Protein AF-A0A7C5U2L3-F1 (afdb_monomer)

Sequence (484 aa):
MSFVDFAELYSDEFIKLYENGLITPLEFVKTFKSLPSSYFQIKVRMIFKFIKMFVEKGLGDKEILESILGDRELAETIASTEPYQFDFPVVLPENGSGKIVEGFVFESDKSYTNVAKAMEGIKILESILERKLIVIFSDDFSGNSFMLSLYIAIRTGGKIRKLFPKLIFTGAFTKALVPEPTDHVDVKHEISKKLGRRLVTIEEIDDLNNLVMFFMKDKKDISFYFSVRSDRDSALSEFRNFCNDVSSFLDLKFNGNMLDKVFERSTWLFWESELSSQDFVIAADEIIDLLTEETFGKDTVLHIAIKGPSALAFIVGLKLKPYRELVFYHYNSGKYSPVLDLRENPRMIVERIRYESFEKIQVETYDDSLICCQDSEVAVLIDMAGQNAIDEVRMFLRENGICAKLLHITHKDSGNIPVGDWSKEVREIKTLLDRVGKKVIYHIFLSCPVPLAFGLGLSMKEDTHKVKLYSYSRGDYHLVFSNV

Foldseek 3Di:
DQLLVCCVVPVVVSLVCVVVVVAALVSLLVSLVPHDVVVLFSLLQSLVSQLCCCQPVVPDDLVSNCSSVVHSQVSVQSNPFRWQKFKAWAADPPPRAIDIKIKTKTWDQDAAESAPQQSVQQVLLCQQVVTHMHMRINGHHHDNQCNLRVNLRVLQVNQCCVFAVQEHETFGAGHPRHTDDTPPVVNRQVNSVVVNHGYDYPVLAPDSVLVSVQSNDLAHEAEAEEEEQDDPVRRVVVSQQLQVQVCVVVVHPDDNSSCCSRLVDRSYDYHNHADDLACLLVSLVVNLCSVVPCNRPDRYEYEYEYHHFLLSLLNNLLPNALPHFYWYWDDDPNHTDTAAGCNVPSCLLQDADDLVPQDWKDKDKDQPPPADADLAEAEEEEQQQQDPCPVQVVVQCVVVVPRHIYIYMYTPVDRHDPRHHCSSVSNSVNNVVVVSHQRHAYEYHYNYGNVSSNSNSNSDHLVRHFYFYWTDDPSHTDGNDTSD

InterPro domains:
  IPR040836 SMODS-associated and fused to various effectors [NF033611] (284-343)

Mean predicted aligned error: 7.91 Å

Nearest PDB structures (foldseek):
  7qda-assembly1_A  TM=7.050E-01  e=5.179E-32  Sulfurihydrogenibium sp. YO3AOP1
  9eyi-assembly1_B  TM=7.284E-01  e=1.164E-20  Candidatus Cloacimonas acidaminovorans
  9eyj-assembly1_A  TM=8.473E-01  e=2.149E-15  Candidatus Cloacimonas acidaminovorans
  9eyj-assembly1_B  TM=8.201E-01  e=6.466E-13  Candidatus Cloacimonas acidaminovorans
  6wan-assembly2_B  TM=4.116E-01  e=2.698E-07  Acinetobacter baumannii

Radius of gyration: 30.42 Å; Cα contacts (8 Å, |Δi|>4): 910; chains: 1; bounding box: 70×43×89 Å

Organism: NCBI:txid2424

pLDDT: mean 89.27, std 8.31, range [46.38, 98.25]

Secondary structure (DSSP, 8-state):
--HHHHHHH-HHHHHHHHHTTSS-HHHHHHHHHHS-GGGHHHHHHHHHHHHHHHHHH----HHHHHHHHS-HHHHHHHHHSPPEEEEEEEE-TTT--EEEEEEEEEEESS-EES-GGGHHHHHHHHHHHTSEEEEEESS---SSTHHHHHHHHHHTTTHHHHH-TTEEEE-EE-GGG-EEPPTTHHHHHHHHHHTT-EEEEGGG-S-HHHHHHHHHSSSEEEEEEEEES--HHHHHHHHHHHHHHHHHHHT----HHHHHHHHT--SEEEESSPPPTTHHHHHHHHHHHHHH-GGG-SSEEEEEEEES-HHHHHHHHHHH-TTS-EEEEEEETTEEEEEEE-SS-TTGGGS---GGG--SEEEEEE--TTS---TTEEEEEEE-BSS--HHHHHHHHHHTT---EEEEEEETT-SBPPSS--HHHHHHHHHHHHHH-TTSEEEEEEES-HHHHHHHHHHS-TTT-EEEEEEEETTEEEEEEE--

Structure (mmCIF, N/CA/C/O backbone):
data_AF-A0A7C5U2L3-F1
#
_entry.id   AF-A0A7C5U2L3-F1
#
loop_
_atom_site.group_PDB
_atom_site.id
_atom_site.type_symbol
_atom_site.label_atom_id
_atom_site.label_alt_id
_atom_site.label_comp_id
_atom_site.label_asym_id
_atom_site.label_entity_id
_atom_site.label_seq_id
_atom_site.pdbx_PDB_ins_code
_atom_site.Cartn_x
_atom_site.Cartn_y
_atom_site.Cartn_z
_atom_site.occupancy
_atom_site.B_iso_or_equiv
_atom_site.auth_seq_id
_atom_site.auth_comp_id
_atom_site.auth_asym_id
_atom_site.auth_atom_id
_atom_site.pdbx_PDB_model_num
ATOM 1 N N . MET A 1 1 ? 9.010 -14.031 -53.425 1.00 68.31 1 MET A N 1
ATOM 2 C CA . MET A 1 1 ? 9.496 -12.878 -52.643 1.00 68.31 1 MET A CA 1
ATOM 3 C C . MET A 1 1 ? 10.511 -13.425 -51.661 1.00 68.31 1 MET A C 1
ATOM 5 O O . MET A 1 1 ? 10.193 -14.422 -51.019 1.00 68.31 1 MET A O 1
ATOM 9 N N . SER A 1 2 ? 11.738 -12.904 -51.635 1.00 85.50 2 SER A N 1
ATOM 10 C CA . SER A 1 2 ?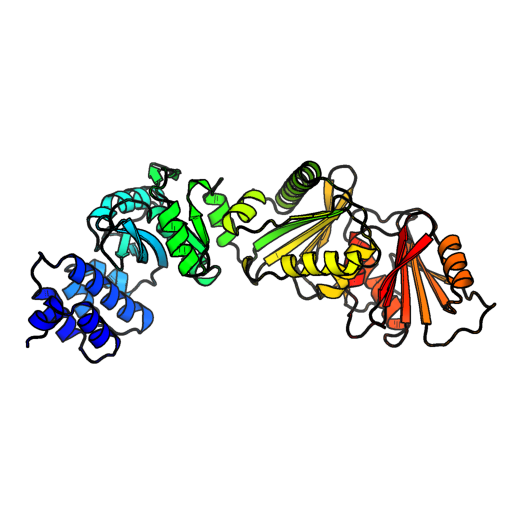 12.722 -13.347 -50.642 1.00 85.50 2 SER A CA 1
ATOM 11 C C . SER A 1 2 ? 12.304 -12.863 -49.246 1.00 85.50 2 SER A C 1
ATOM 13 O O . SER A 1 2 ? 11.530 -11.914 -49.130 1.00 85.50 2 SER A O 1
ATOM 15 N N . PHE A 1 3 ? 12.797 -13.493 -48.175 1.00 84.81 3 PHE A N 1
ATOM 16 C CA . PHE A 1 3 ? 12.558 -12.983 -46.819 1.00 84.81 3 PHE A CA 1
ATOM 17 C C . PHE A 1 3 ? 13.145 -11.584 -46.601 1.00 84.81 3 PHE A C 1
ATOM 19 O O . PHE A 1 3 ? 12.621 -10.841 -45.781 1.00 84.81 3 PHE A O 1
ATOM 26 N N . VAL A 1 4 ? 14.180 -11.212 -47.363 1.00 82.19 4 VAL A N 1
ATOM 27 C CA . VAL A 1 4 ? 14.749 -9.859 -47.354 1.00 82.19 4 VAL A CA 1
ATOM 28 C C . VAL A 1 4 ? 13.744 -8.876 -47.942 1.00 82.19 4 VAL A C 1
ATOM 30 O O . VAL A 1 4 ? 13.346 -7.955 -47.242 1.00 82.19 4 VAL A O 1
ATOM 33 N N . ASP A 1 5 ? 13.233 -9.142 -49.148 1.00 82.50 5 ASP A N 1
ATOM 34 C CA . ASP A 1 5 ? 12.223 -8.288 -49.793 1.00 82.50 5 ASP A CA 1
ATOM 35 C C . ASP A 1 5 ? 10.958 -8.172 -48.922 1.00 82.50 5 ASP A C 1
ATOM 37 O O . ASP A 1 5 ? 10.338 -7.115 -48.832 1.00 82.50 5 ASP A O 1
ATOM 41 N N . PHE A 1 6 ? 10.571 -9.268 -48.257 1.00 85.31 6 PHE A N 1
ATOM 42 C CA . PHE A 1 6 ? 9.423 -9.281 -47.355 1.00 85.31 6 PHE A CA 1
ATOM 43 C C . PHE A 1 6 ? 9.685 -8.472 -46.080 1.00 85.31 6 PHE A C 1
ATOM 45 O O . PHE A 1 6 ? 8.820 -7.709 -45.674 1.00 85.31 6 PHE A O 1
ATOM 52 N N . ALA A 1 7 ? 10.860 -8.596 -45.459 1.00 82.19 7 ALA A N 1
ATOM 53 C CA . ALA A 1 7 ? 11.215 -7.823 -44.269 1.00 82.19 7 ALA A CA 1
ATOM 54 C C . ALA A 1 7 ? 11.372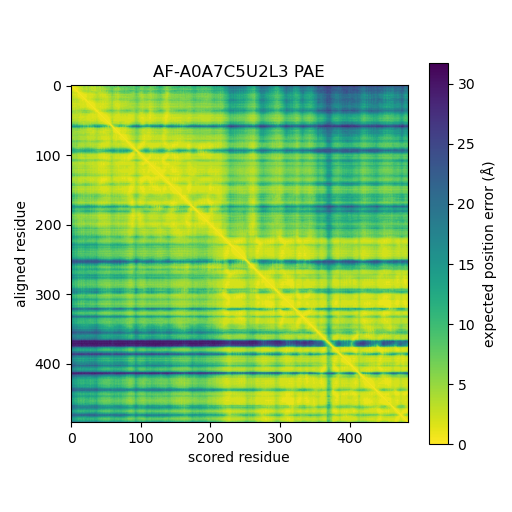 -6.322 -44.564 1.00 82.19 7 ALA A C 1
ATOM 56 O O . ALA A 1 7 ? 11.077 -5.505 -43.696 1.00 82.19 7 ALA A O 1
ATOM 57 N N . GLU A 1 8 ? 11.808 -5.957 -45.773 1.00 82.69 8 GLU A N 1
ATOM 58 C CA . GLU A 1 8 ? 11.890 -4.561 -46.222 1.00 82.69 8 GLU A CA 1
ATOM 59 C C . GLU A 1 8 ? 10.506 -3.924 -46.392 1.00 82.69 8 GLU A C 1
ATOM 61 O O . GLU A 1 8 ? 10.312 -2.767 -46.021 1.00 82.69 8 GLU A O 1
ATOM 66 N N . LEU A 1 9 ? 9.541 -4.676 -46.932 1.00 80.88 9 LEU A N 1
ATOM 67 C CA . LEU A 1 9 ? 8.189 -4.183 -47.214 1.00 80.88 9 LEU A CA 1
ATOM 68 C C . LEU A 1 9 ? 7.216 -4.343 -46.033 1.00 80.88 9 LEU A C 1
ATOM 70 O O . LEU A 1 9 ? 6.291 -3.546 -45.893 1.00 80.88 9 LEU A O 1
ATOM 74 N N . TYR A 1 10 ? 7.416 -5.368 -45.203 1.00 85.25 10 TYR A N 1
ATOM 75 C CA . TYR A 1 10 ? 6.484 -5.842 -44.173 1.00 85.25 10 TYR A CA 1
ATOM 76 C C . TYR A 1 10 ? 7.237 -6.256 -42.899 1.00 85.25 10 TYR A C 1
ATOM 78 O O . TYR A 1 10 ? 7.175 -7.401 -42.441 1.00 85.25 10 TYR A O 1
ATOM 86 N N . SER A 1 11 ? 8.017 -5.332 -42.333 1.00 80.81 11 SER A N 1
ATOM 87 C CA . SER A 1 11 ? 8.912 -5.621 -41.205 1.00 80.81 11 SER A CA 1
ATOM 88 C C . SER A 1 11 ? 8.187 -6.144 -39.965 1.00 80.81 11 SER A C 1
ATOM 90 O O . SER A 1 11 ? 8.676 -7.050 -39.289 1.00 80.81 11 SER A O 1
ATOM 92 N N . ASP A 1 12 ? 7.013 -5.588 -39.664 1.00 81.12 12 ASP A N 1
ATOM 93 C CA . ASP A 1 12 ? 6.240 -5.960 -38.482 1.00 81.12 12 ASP A CA 1
ATOM 94 C C . ASP A 1 12 ? 5.588 -7.340 -38.671 1.00 81.12 12 ASP A C 1
ATOM 96 O O . ASP A 1 12 ? 5.553 -8.146 -37.740 1.00 81.12 12 ASP A O 1
ATOM 100 N N . GLU A 1 13 ? 5.132 -7.664 -39.883 1.00 87.75 13 GLU A N 1
ATOM 101 C CA . GLU A 1 13 ? 4.666 -9.001 -40.250 1.00 87.75 13 GLU A CA 1
ATOM 102 C C . GLU A 1 13 ? 5.803 -10.022 -40.203 1.00 87.75 13 GLU A C 1
ATOM 104 O O . GLU A 1 13 ? 5.611 -11.112 -39.671 1.00 87.75 13 GLU A O 1
ATOM 109 N N . PHE A 1 14 ? 6.995 -9.681 -40.701 1.00 88.62 14 PHE A N 1
ATOM 110 C CA . PHE A 1 14 ? 8.160 -10.566 -40.650 1.00 88.62 14 PHE A CA 1
ATOM 111 C C . PHE A 1 14 ? 8.522 -10.934 -39.206 1.00 88.62 14 PHE A C 1
ATOM 113 O O . PHE A 1 14 ? 8.709 -12.108 -38.884 1.00 88.62 14 PHE A O 1
ATOM 120 N N . ILE A 1 15 ? 8.546 -9.941 -38.313 1.00 84.44 15 ILE A N 1
ATOM 121 C CA . ILE A 1 15 ? 8.772 -10.155 -36.879 1.00 84.44 15 ILE A CA 1
ATOM 122 C C . ILE A 1 15 ? 7.686 -11.064 -36.286 1.00 84.44 15 ILE A C 1
ATOM 124 O O . ILE A 1 15 ? 8.017 -12.006 -35.570 1.00 84.44 15 ILE A O 1
ATOM 128 N N . LYS A 1 16 ? 6.406 -10.849 -36.620 1.00 86.75 16 LYS A N 1
ATOM 129 C CA . LYS A 1 16 ? 5.302 -11.707 -36.148 1.00 86.75 16 LYS A CA 1
ATOM 130 C C . LYS A 1 16 ? 5.422 -13.148 -36.643 1.00 86.75 16 LYS A C 1
ATOM 132 O O . LYS A 1 16 ? 5.139 -14.080 -35.895 1.00 86.75 16 LYS A O 1
ATOM 137 N N . LEU A 1 17 ? 5.830 -13.354 -37.897 1.00 89.56 17 LEU A N 1
ATOM 138 C CA . LEU A 1 17 ? 6.057 -14.694 -38.444 1.00 89.56 17 LEU A CA 1
ATOM 139 C C . LEU A 1 17 ? 7.164 -15.422 -37.667 1.00 89.56 17 LEU A C 1
ATOM 141 O O . LEU A 1 17 ? 7.009 -16.601 -37.349 1.00 89.56 17 LEU A O 1
ATOM 145 N N . TYR A 1 18 ? 8.234 -14.716 -37.297 1.00 86.62 18 TYR A N 1
ATOM 146 C CA . TYR A 1 18 ? 9.273 -15.255 -36.419 1.00 86.62 18 TYR A CA 1
ATOM 147 C C . TYR A 1 18 ? 8.750 -15.569 -35.008 1.00 86.62 18 TYR A C 1
ATOM 149 O O . TYR A 1 18 ? 8.946 -16.681 -34.518 1.00 86.62 18 TYR A O 1
ATOM 157 N N . GLU A 1 19 ? 7.997 -14.658 -34.382 1.00 83.25 19 GLU A N 1
ATOM 158 C CA . GLU A 1 19 ? 7.406 -14.864 -33.047 1.00 83.25 19 GLU A CA 1
ATOM 159 C C . GLU A 1 19 ? 6.479 -16.088 -32.970 1.00 83.25 19 GLU A C 1
ATOM 161 O O . GLU A 1 19 ? 6.432 -16.773 -31.938 1.00 83.25 19 GLU A O 1
ATOM 166 N N . ASN A 1 20 ? 5.784 -16.370 -34.074 1.00 86.69 20 ASN A N 1
ATOM 167 C CA . ASN A 1 20 ? 4.882 -17.507 -34.247 1.00 86.69 20 ASN A CA 1
ATOM 168 C C . ASN A 1 20 ? 5.597 -18.806 -34.662 1.00 86.69 20 ASN A C 1
ATOM 170 O O . ASN A 1 20 ? 4.936 -19.821 -34.869 1.00 86.69 20 ASN A O 1
ATOM 174 N N . GLY A 1 21 ? 6.929 -18.793 -34.792 1.00 85.94 21 GLY A N 1
ATOM 175 C CA . GLY A 1 21 ? 7.729 -19.964 -35.160 1.00 85.94 21 GLY A CA 1
ATOM 176 C C . GLY A 1 21 ? 7.627 -20.367 -36.634 1.00 85.94 21 GLY A C 1
ATOM 177 O O . GLY A 1 21 ? 8.025 -21.472 -36.988 1.00 85.94 21 GLY A O 1
ATOM 178 N N . LEU A 1 22 ? 7.101 -19.490 -37.495 1.00 89.00 22 LEU A N 1
ATOM 179 C CA . LEU A 1 22 ? 6.997 -19.722 -38.942 1.00 89.00 22 LEU A CA 1
ATOM 180 C C . LEU A 1 22 ? 8.296 -19.384 -39.685 1.00 89.00 22 LEU A C 1
ATOM 182 O O . LEU A 1 22 ? 8.459 -19.773 -40.838 1.00 89.00 22 LEU A O 1
ATOM 186 N N . ILE A 1 23 ? 9.206 -18.661 -39.030 1.00 88.44 23 ILE A N 1
ATOM 187 C CA . ILE A 1 23 ? 10.556 -18.364 -39.511 1.00 88.44 23 ILE A CA 1
ATOM 188 C C . ILE A 1 23 ? 11.536 -18.943 -38.499 1.00 88.44 23 ILE A C 1
ATOM 190 O O . ILE A 1 23 ? 11.407 -18.709 -37.296 1.00 88.44 23 ILE A O 1
ATOM 194 N N . THR A 1 24 ? 12.523 -19.697 -38.971 1.00 87.81 24 THR A N 1
ATOM 195 C CA . THR A 1 24 ? 13.555 -20.260 -38.097 1.00 87.81 24 THR A CA 1
ATOM 196 C C . THR A 1 24 ? 14.550 -19.184 -37.637 1.00 87.81 24 THR A C 1
ATOM 198 O O . THR A 1 24 ? 14.778 -18.197 -38.344 1.00 87.81 24 THR A O 1
ATOM 201 N N . PRO A 1 25 ? 15.232 -19.370 -36.490 1.00 85.19 25 PRO A N 1
ATOM 202 C CA . PRO A 1 25 ? 16.307 -18.475 -36.053 1.00 85.19 25 PRO A CA 1
ATOM 203 C C . PRO A 1 25 ? 17.394 -18.226 -37.117 1.00 85.19 25 PRO A C 1
ATOM 205 O O . PRO A 1 25 ? 17.864 -17.100 -37.272 1.00 85.19 25 PRO A O 1
ATOM 208 N N . LEU A 1 26 ? 17.761 -19.246 -37.901 1.00 86.81 26 LEU A N 1
ATOM 209 C CA . LEU A 1 26 ? 18.761 -19.125 -38.970 1.00 86.81 26 LEU A CA 1
ATOM 210 C C . LEU A 1 26 ? 18.272 -18.249 -40.133 1.00 86.81 26 LEU A C 1
ATOM 212 O O . LEU A 1 26 ? 19.019 -17.405 -40.632 1.00 86.81 26 LEU A O 1
ATOM 216 N N . GLU A 1 27 ? 17.018 -18.418 -40.557 1.00 89.88 27 GLU A N 1
ATOM 217 C CA . GLU A 1 27 ? 16.406 -17.588 -41.602 1.00 89.88 27 GLU A CA 1
ATOM 218 C C . GLU A 1 27 ? 16.271 -16.133 -41.152 1.00 89.88 27 GLU A C 1
ATOM 220 O O . GLU A 1 27 ? 16.554 -15.213 -41.927 1.00 89.88 27 GLU A O 1
ATOM 225 N N . PHE A 1 28 ? 15.915 -15.922 -39.883 1.00 89.00 28 PHE A N 1
ATOM 226 C CA . PHE A 1 28 ? 15.847 -14.601 -39.272 1.00 89.00 28 PHE A CA 1
ATOM 227 C C . PHE A 1 28 ? 17.201 -13.884 -39.334 1.00 89.00 28 PHE A C 1
ATOM 229 O O . PHE A 1 28 ? 17.289 -12.751 -39.809 1.00 89.00 28 PHE A O 1
ATOM 236 N N . VAL A 1 29 ? 18.283 -14.565 -38.945 1.00 88.25 29 VAL A N 1
ATOM 237 C CA . VAL A 1 29 ? 19.641 -13.999 -38.961 1.00 88.25 29 VAL A CA 1
ATOM 238 C C . VAL A 1 29 ? 20.184 -13.780 -40.360 1.00 88.25 29 VAL A C 1
ATOM 240 O O . VAL A 1 29 ? 20.818 -12.755 -40.620 1.00 88.25 29 VAL A O 1
ATOM 243 N N . LYS A 1 30 ? 19.917 -14.701 -41.289 1.00 90.38 30 LYS A N 1
ATOM 244 C CA . LYS A 1 30 ? 20.279 -14.510 -42.696 1.00 90.38 30 LYS A CA 1
ATOM 245 C C . LYS A 1 30 ? 19.619 -13.250 -43.258 1.00 90.38 30 LYS A C 1
ATOM 247 O O . LYS A 1 30 ? 20.278 -12.468 -43.944 1.00 90.38 30 LYS A O 1
ATOM 252 N N . THR A 1 31 ? 18.350 -13.034 -42.923 1.00 90.44 31 THR A N 1
ATOM 253 C CA . THR A 1 31 ? 17.593 -11.844 -43.326 1.00 90.44 31 THR A CA 1
ATOM 254 C C . THR A 1 31 ? 18.170 -10.587 -42.677 1.00 90.44 31 THR A C 1
ATOM 256 O O . THR A 1 31 ? 18.520 -9.648 -43.386 1.00 90.44 31 THR A O 1
ATOM 259 N N . PHE A 1 32 ? 18.406 -10.606 -41.361 1.00 90.38 32 PHE A N 1
ATOM 260 C CA . PHE A 1 32 ? 19.032 -9.509 -40.614 1.00 90.38 32 PHE A CA 1
ATOM 261 C C . PHE A 1 32 ? 20.366 -9.047 -41.222 1.00 90.38 32 PHE A C 1
ATOM 263 O O . PHE A 1 32 ? 20.587 -7.850 -41.416 1.00 90.38 32 PHE A O 1
ATOM 270 N N . LYS A 1 33 ? 21.253 -9.998 -41.546 1.00 89.38 33 LYS A N 1
ATOM 271 C CA . LYS A 1 33 ? 22.569 -9.721 -42.142 1.00 89.38 33 LYS A CA 1
ATOM 272 C C . LYS A 1 33 ? 22.474 -9.158 -43.557 1.00 89.38 33 LYS A C 1
ATOM 274 O O . LYS A 1 33 ? 23.340 -8.385 -43.956 1.00 89.38 33 LYS A O 1
ATOM 279 N N . SER A 1 34 ? 21.439 -9.548 -44.297 1.00 91.25 34 SER A N 1
ATOM 280 C CA . SER A 1 34 ? 21.225 -9.116 -45.681 1.00 91.25 34 SER A CA 1
ATOM 281 C C . SER A 1 34 ? 20.569 -7.737 -45.778 1.00 91.25 34 SER A C 1
ATOM 283 O O . SER A 1 34 ? 20.696 -7.089 -46.812 1.00 91.25 34 SER A O 1
ATOM 285 N N . LEU A 1 35 ? 19.900 -7.268 -44.716 1.00 89.00 35 LEU A N 1
ATOM 286 C CA . LEU A 1 35 ? 19.286 -5.941 -44.697 1.00 89.00 35 LEU A CA 1
ATOM 287 C C . LEU A 1 35 ? 20.351 -4.831 -44.803 1.00 89.00 35 LEU A C 1
ATOM 289 O O . LEU A 1 35 ? 21.317 -4.828 -44.025 1.00 89.00 35 LEU A O 1
ATOM 293 N N . PRO A 1 36 ? 20.167 -3.839 -45.692 1.00 87.94 36 PRO A N 1
ATOM 294 C CA . PRO A 1 36 ? 21.041 -2.671 -45.765 1.00 87.94 36 PRO A CA 1
ATOM 295 C C . PRO A 1 36 ? 21.097 -1.884 -44.447 1.00 87.94 36 PRO A C 1
ATOM 297 O O . PRO A 1 36 ? 20.142 -1.855 -43.670 1.00 87.94 36 PRO A O 1
ATOM 300 N N . SER A 1 37 ? 22.209 -1.187 -44.191 1.00 84.00 37 SER A N 1
ATOM 301 C CA . SER A 1 37 ? 22.376 -0.357 -42.982 1.00 84.00 37 SER A CA 1
ATOM 302 C C . SER A 1 37 ? 21.371 0.798 -42.882 1.00 84.00 37 SER A C 1
ATOM 304 O O . SER A 1 37 ? 21.111 1.276 -41.781 1.00 84.00 37 SER A O 1
ATOM 306 N N . SER A 1 38 ? 20.774 1.221 -44.002 1.00 84.94 38 SER A N 1
ATOM 307 C CA . SER A 1 38 ? 19.695 2.217 -44.039 1.00 84.94 38 SER A CA 1
ATOM 308 C C . SER A 1 38 ? 18.424 1.759 -43.315 1.00 84.94 38 SER A C 1
ATOM 310 O O . SER A 1 38 ? 17.663 2.598 -42.846 1.00 84.94 38 SER A O 1
ATOM 312 N N . TYR A 1 39 ? 18.221 0.450 -43.137 1.00 85.88 39 TYR A N 1
ATOM 313 C CA . TYR A 1 39 ? 17.098 -0.126 -42.388 1.00 85.88 39 TYR A CA 1
ATOM 314 C C . TYR A 1 39 ? 17.410 -0.288 -40.891 1.00 85.88 39 TYR A C 1
ATOM 316 O O . TYR A 1 39 ? 17.029 -1.272 -40.253 1.00 85.88 39 TYR A O 1
ATOM 324 N N . PHE A 1 40 ? 18.123 0.679 -40.309 1.00 85.38 40 PHE A N 1
ATOM 325 C CA . PHE A 1 40 ? 18.558 0.641 -38.911 1.00 85.38 40 PHE A CA 1
ATOM 326 C C . PHE A 1 40 ? 17.396 0.424 -37.926 1.00 85.38 40 PHE A C 1
ATOM 328 O O . PHE A 1 40 ? 17.504 -0.416 -37.038 1.00 85.38 40 PHE A O 1
ATOM 335 N N . GLN A 1 41 ? 16.260 1.106 -38.113 1.00 86.00 41 GLN A N 1
ATOM 336 C CA . GLN A 1 41 ? 15.094 0.962 -37.230 1.00 86.00 41 GLN A CA 1
ATOM 337 C C . GLN A 1 41 ? 14.544 -0.475 -37.207 1.00 86.00 41 GLN A C 1
ATOM 339 O O . GLN A 1 41 ? 14.218 -0.998 -36.140 1.00 86.00 41 GLN A O 1
ATOM 344 N N . ILE A 1 42 ? 14.501 -1.142 -38.367 1.00 87.81 42 ILE A N 1
ATOM 345 C CA . ILE A 1 42 ? 14.094 -2.551 -38.470 1.00 87.81 42 ILE A CA 1
ATOM 346 C C . ILE A 1 42 ? 15.113 -3.434 -37.746 1.00 87.81 42 ILE A C 1
ATOM 348 O O . ILE A 1 42 ? 14.730 -4.298 -36.961 1.00 87.81 42 ILE A O 1
ATOM 352 N N . LYS A 1 43 ? 16.415 -3.186 -37.940 1.00 90.62 43 LYS A N 1
ATOM 353 C CA . LYS A 1 43 ? 17.480 -3.937 -37.260 1.00 90.62 43 LYS A CA 1
ATOM 354 C C . LYS A 1 43 ? 17.397 -3.830 -35.734 1.00 90.62 43 LYS A C 1
ATOM 356 O O . LYS A 1 43 ? 17.542 -4.851 -35.067 1.00 90.62 43 LYS A O 1
ATOM 361 N N . VAL A 1 44 ? 17.108 -2.647 -35.184 1.00 92.50 44 VAL A N 1
ATOM 362 C CA . VAL A 1 44 ? 16.887 -2.438 -33.737 1.00 92.50 44 VAL A CA 1
ATOM 363 C C . VAL A 1 44 ? 15.774 -3.350 -33.221 1.00 92.50 44 VAL A C 1
ATOM 365 O O . VAL A 1 44 ? 16.001 -4.125 -32.288 1.00 92.50 44 VAL A O 1
ATOM 368 N N . ARG A 1 45 ? 14.609 -3.317 -33.884 1.00 91.31 45 ARG A N 1
ATOM 369 C CA . ARG A 1 45 ? 13.454 -4.162 -33.549 1.00 91.31 45 ARG A CA 1
ATOM 370 C C . ARG A 1 45 ? 13.790 -5.643 -33.644 1.00 91.31 45 ARG A C 1
ATOM 372 O O . ARG A 1 45 ? 13.462 -6.407 -32.741 1.00 91.31 45 ARG A O 1
ATOM 379 N N . MET A 1 46 ? 14.472 -6.052 -34.713 1.00 91.19 46 MET A N 1
ATOM 380 C CA . MET A 1 46 ? 14.857 -7.445 -34.925 1.00 91.19 46 MET A CA 1
ATOM 381 C C . MET A 1 46 ? 15.778 -7.973 -33.817 1.00 91.19 46 MET A C 1
ATOM 383 O O . MET A 1 46 ? 15.527 -9.061 -33.303 1.00 91.19 46 MET A O 1
ATOM 387 N N . ILE A 1 47 ? 16.796 -7.201 -33.411 1.00 92.88 47 ILE A N 1
ATOM 388 C CA . ILE A 1 47 ? 17.699 -7.567 -32.305 1.00 92.88 47 ILE A CA 1
ATOM 389 C C . ILE A 1 47 ? 16.902 -7.768 -31.014 1.00 92.88 47 ILE A C 1
ATOM 391 O O . ILE A 1 47 ? 17.028 -8.806 -30.366 1.00 92.88 47 ILE A O 1
ATOM 395 N N . PHE A 1 48 ? 16.052 -6.802 -30.654 1.00 93.88 48 PHE A N 1
ATOM 396 C CA . PHE A 1 48 ? 15.254 -6.891 -29.434 1.00 93.88 48 PHE A CA 1
ATOM 397 C C . PHE A 1 48 ? 14.318 -8.095 -29.442 1.00 93.88 48 PHE A C 1
ATOM 399 O O . PHE A 1 48 ? 14.227 -8.807 -28.450 1.00 93.88 48 PHE A O 1
ATOM 406 N N . LYS A 1 49 ? 13.641 -8.352 -30.563 1.00 90.12 49 LYS A N 1
ATOM 407 C CA . LYS A 1 49 ? 12.689 -9.460 -30.694 1.00 90.12 49 LYS A CA 1
ATOM 408 C C . LYS A 1 49 ? 13.364 -10.820 -30.606 1.00 90.12 49 LYS A C 1
ATOM 410 O O . LYS A 1 49 ? 12.849 -11.705 -29.926 1.00 90.12 49 LYS A O 1
ATOM 415 N N . PHE A 1 50 ? 14.535 -10.954 -31.217 1.00 89.88 50 PHE A N 1
ATOM 416 C CA . PHE A 1 50 ? 15.359 -12.144 -31.071 1.00 89.88 50 PHE A CA 1
ATOM 417 C C . PHE A 1 50 ? 15.757 -12.377 -29.606 1.00 89.88 50 PHE A C 1
ATOM 419 O O . PHE A 1 50 ? 15.528 -13.457 -29.066 1.00 89.88 50 PHE A O 1
ATOM 426 N N . ILE A 1 51 ? 16.273 -11.345 -28.930 1.00 91.44 51 ILE A N 1
ATOM 427 C CA . ILE A 1 51 ? 16.673 -11.431 -27.517 1.00 91.44 51 ILE A CA 1
ATOM 428 C C . ILE A 1 51 ? 15.467 -11.707 -26.612 1.00 91.44 51 ILE A C 1
ATOM 430 O O . ILE A 1 51 ? 15.561 -12.534 -25.712 1.00 91.44 51 ILE A O 1
ATOM 434 N N . LYS A 1 52 ? 14.311 -11.091 -26.875 1.00 90.75 52 LYS A N 1
ATOM 435 C CA . LYS A 1 52 ? 13.068 -11.347 -26.140 1.00 90.75 52 LYS A CA 1
ATOM 436 C C . LYS A 1 52 ? 12.662 -12.817 -26.228 1.00 90.75 52 LYS A C 1
ATOM 438 O O . LYS A 1 52 ? 12.369 -13.425 -25.207 1.00 90.75 52 LYS A O 1
ATOM 443 N N . MET A 1 53 ? 12.696 -13.411 -27.423 1.00 86.62 53 MET A N 1
ATOM 444 C CA . MET A 1 53 ? 12.395 -14.837 -27.600 1.00 86.62 53 MET A CA 1
ATOM 445 C C . MET A 1 53 ? 13.419 -15.750 -26.925 1.00 86.62 53 MET A C 1
ATOM 447 O O . MET A 1 53 ? 13.027 -16.754 -26.326 1.00 86.62 53 MET A O 1
ATOM 451 N N . PHE A 1 54 ? 14.700 -15.386 -26.983 1.00 87.31 54 PHE A N 1
ATOM 452 C CA . PHE A 1 54 ? 15.760 -16.097 -26.278 1.00 87.31 54 PHE A CA 1
ATOM 453 C C . PHE A 1 54 ? 15.509 -16.104 -24.761 1.00 87.31 54 PHE A C 1
ATOM 455 O O . PHE A 1 54 ? 15.480 -17.167 -24.149 1.00 87.31 54 PHE A O 1
ATOM 462 N N . VAL A 1 55 ? 15.246 -14.933 -24.174 1.00 87.62 55 VAL A N 1
ATOM 463 C CA . VAL A 1 55 ? 15.032 -14.747 -22.730 1.00 87.62 55 VAL A CA 1
ATOM 464 C C . VAL A 1 55 ? 13.721 -15.380 -22.251 1.00 87.62 55 VAL A C 1
ATOM 466 O O . VAL A 1 55 ? 13.708 -16.063 -21.233 1.00 87.62 55 VAL A O 1
ATOM 469 N N . GLU A 1 56 ? 12.606 -15.162 -22.954 1.00 85.12 56 GLU A N 1
ATOM 470 C CA . GLU A 1 56 ? 11.273 -15.568 -22.478 1.00 85.12 56 GLU A CA 1
ATOM 471 C C . GLU A 1 56 ? 10.932 -17.027 -22.790 1.00 85.12 56 GLU A C 1
ATOM 473 O O . GLU A 1 56 ? 10.209 -17.666 -22.027 1.00 85.12 56 GLU A O 1
ATOM 478 N N . LYS A 1 57 ? 11.406 -17.557 -23.924 1.00 79.69 57 LYS A N 1
ATOM 479 C CA . LYS A 1 57 ? 11.036 -18.900 -24.396 1.00 79.69 57 LYS A CA 1
ATOM 480 C C . LYS A 1 57 ? 12.193 -19.899 -24.333 1.00 79.69 57 LYS A C 1
ATOM 482 O O . LYS A 1 57 ? 11.986 -21.062 -24.669 1.00 79.69 57 LYS A O 1
ATOM 487 N N . GLY A 1 58 ? 13.405 -19.462 -23.975 1.00 73.94 58 GLY A N 1
ATOM 488 C CA . GLY A 1 58 ? 14.618 -20.277 -24.114 1.00 73.94 58 GLY A CA 1
ATOM 489 C C . GLY A 1 58 ? 14.896 -20.672 -25.570 1.00 73.94 58 GLY A C 1
ATOM 490 O O . GLY A 1 58 ? 15.599 -21.645 -25.832 1.00 73.94 58 GLY A O 1
ATOM 491 N N . LEU A 1 59 ? 14.286 -19.963 -26.527 1.00 63.62 59 LEU A N 1
ATOM 492 C CA . LEU A 1 59 ? 14.389 -20.256 -27.949 1.00 63.62 59 LEU A CA 1
ATOM 493 C C . LEU A 1 59 ? 15.527 -19.432 -28.534 1.00 63.62 59 LEU A C 1
ATOM 495 O O . LEU A 1 59 ? 15.337 -18.288 -28.941 1.00 63.62 59 LEU A O 1
ATOM 499 N N . GLY A 1 60 ? 16.708 -20.029 -28.610 1.00 62.09 60 GLY A N 1
ATOM 500 C CA . GLY A 1 60 ? 17.788 -19.501 -29.425 1.00 62.09 60 GLY A CA 1
ATOM 501 C C . GLY A 1 60 ? 19.127 -20.155 -29.133 1.00 62.09 60 GLY A C 1
ATOM 502 O O . GLY A 1 60 ? 19.354 -20.744 -28.081 1.00 62.09 60 GLY A O 1
ATOM 503 N N . ASP A 1 61 ? 19.995 -20.065 -30.127 1.00 75.12 61 ASP A N 1
ATOM 504 C CA . ASP A 1 61 ? 21.341 -20.608 -30.095 1.00 75.12 61 ASP A CA 1
ATOM 505 C C . ASP A 1 61 ? 22.322 -19.461 -29.823 1.00 75.12 61 ASP A C 1
ATOM 507 O O . ASP A 1 61 ? 22.214 -18.377 -30.408 1.00 75.12 61 ASP A O 1
ATOM 511 N N . LYS A 1 62 ? 23.281 -19.698 -28.929 1.00 82.81 62 LYS A N 1
ATOM 512 C CA . LYS A 1 62 ? 24.342 -18.746 -28.598 1.00 82.81 62 LYS A CA 1
ATOM 513 C C . LYS A 1 62 ? 25.144 -18.343 -29.841 1.00 82.81 62 LYS A C 1
ATOM 515 O O . LYS A 1 62 ? 25.502 -17.174 -29.969 1.00 82.81 62 LYS A O 1
ATOM 520 N N . GLU A 1 63 ? 25.360 -19.261 -30.782 1.00 84.88 63 GLU A N 1
ATOM 521 C CA . GLU A 1 63 ? 26.040 -18.966 -32.052 1.00 84.88 63 GLU A CA 1
ATOM 522 C C . GLU A 1 63 ? 25.237 -17.969 -32.905 1.00 84.88 63 GLU A C 1
ATOM 524 O O . GLU A 1 63 ? 25.786 -17.113 -33.605 1.00 84.88 63 GLU A O 1
ATOM 529 N N . ILE A 1 64 ? 23.908 -18.032 -32.809 1.00 85.62 64 ILE A N 1
ATOM 530 C CA . ILE A 1 64 ? 22.999 -17.132 -33.516 1.00 85.62 64 ILE A CA 1
ATOM 531 C C . ILE A 1 64 ? 22.988 -15.747 -32.847 1.00 85.62 64 ILE A C 1
ATOM 533 O O . ILE A 1 64 ? 23.027 -14.744 -33.564 1.00 85.62 64 ILE A O 1
ATOM 537 N N . LEU A 1 65 ? 23.024 -15.672 -31.508 1.00 88.12 65 LEU A N 1
ATOM 538 C CA . LEU A 1 65 ? 23.231 -14.411 -30.775 1.00 88.12 65 LEU A CA 1
ATOM 539 C C . LEU A 1 65 ? 24.544 -13.733 -31.186 1.00 88.12 65 LEU A C 1
ATOM 541 O O . LEU A 1 65 ? 24.534 -12.555 -31.545 1.00 88.12 65 LEU A O 1
ATOM 545 N N . GLU A 1 66 ? 25.654 -14.477 -31.194 1.00 90.94 66 GLU A N 1
ATOM 546 C CA . GLU A 1 66 ? 26.969 -13.977 -31.623 1.00 90.94 66 GLU A CA 1
ATOM 547 C C . GLU A 1 66 ? 26.909 -13.441 -33.056 1.00 90.94 66 GLU A C 1
ATOM 549 O O . GLU A 1 66 ? 27.391 -12.349 -33.350 1.00 90.94 66 GLU A O 1
ATOM 554 N N . SER A 1 67 ? 26.238 -14.171 -33.945 1.00 89.00 67 SER A N 1
ATOM 555 C CA . SER A 1 67 ? 26.067 -13.784 -35.341 1.00 89.00 67 SER A CA 1
ATOM 556 C C . SER A 1 67 ? 25.263 -12.485 -35.530 1.00 89.00 67 SER A C 1
ATOM 558 O O . SER A 1 67 ? 25.521 -11.761 -36.496 1.00 89.00 67 SER A O 1
ATOM 560 N N . ILE A 1 68 ? 24.294 -12.184 -34.657 1.00 88.50 68 ILE A N 1
ATOM 561 C CA . ILE A 1 68 ? 23.508 -10.936 -34.695 1.00 88.50 68 ILE A CA 1
ATOM 562 C C . ILE A 1 68 ? 24.293 -9.772 -34.086 1.00 88.50 68 ILE A C 1
ATOM 564 O O . ILE A 1 68 ? 24.321 -8.684 -34.659 1.00 88.50 68 ILE A O 1
ATOM 568 N N . LEU A 1 69 ? 24.903 -9.994 -32.921 1.00 90.31 69 LEU A N 1
ATOM 569 C CA . LEU A 1 69 ? 25.578 -8.950 -32.147 1.00 90.31 69 LEU A CA 1
ATOM 570 C C . LEU A 1 69 ? 26.959 -8.606 -32.713 1.00 90.31 69 LEU A C 1
ATOM 572 O O . LEU A 1 69 ? 27.437 -7.492 -32.519 1.00 90.31 69 LEU A O 1
ATOM 576 N N . GLY A 1 70 ? 27.590 -9.550 -33.416 1.00 90.38 70 GLY A N 1
ATOM 577 C CA . GLY A 1 70 ? 28.945 -9.416 -33.946 1.00 90.38 70 GLY A CA 1
ATOM 578 C C . GLY A 1 70 ? 30.040 -9.463 -32.877 1.00 90.38 70 GLY A C 1
ATOM 579 O O . GLY A 1 70 ? 31.193 -9.179 -33.190 1.00 90.38 70 GLY A O 1
ATOM 580 N N . ASP A 1 71 ? 29.698 -9.808 -31.633 1.00 92.56 71 ASP A N 1
ATOM 581 C CA . ASP A 1 71 ? 30.627 -9.932 -30.508 1.00 92.56 71 ASP A CA 1
ATOM 582 C C . ASP A 1 71 ? 30.254 -11.171 -29.686 1.00 92.56 71 ASP A C 1
ATOM 584 O O . ASP A 1 71 ? 29.149 -11.276 -29.140 1.00 92.56 71 ASP A O 1
ATOM 588 N N . ARG A 1 72 ? 31.197 -12.115 -29.614 1.00 91.88 72 ARG A N 1
ATOM 589 C CA . ARG A 1 72 ? 31.046 -13.363 -28.868 1.00 91.88 72 ARG A CA 1
ATOM 590 C C . ARG A 1 72 ? 30.802 -13.110 -27.389 1.00 91.88 72 ARG A C 1
ATOM 592 O O . ARG A 1 72 ? 29.908 -13.727 -26.830 1.00 91.88 72 ARG A O 1
ATOM 599 N N . GLU A 1 73 ? 31.558 -12.209 -26.770 1.00 91.06 73 GLU A N 1
ATOM 600 C CA . GLU A 1 73 ? 31.496 -11.938 -25.330 1.00 91.06 73 GLU A CA 1
ATOM 601 C C . GLU A 1 73 ? 30.130 -11.376 -24.929 1.00 91.06 73 GLU A C 1
ATOM 603 O O . GLU A 1 73 ? 29.532 -11.851 -23.967 1.00 91.06 73 GLU A O 1
ATOM 608 N N . LEU A 1 74 ? 29.578 -10.456 -25.733 1.00 93.19 74 LEU A N 1
ATOM 609 C CA . LEU A 1 74 ? 28.217 -9.944 -25.527 1.00 93.19 74 LEU A CA 1
ATOM 610 C C . LEU A 1 74 ? 27.178 -11.068 -25.590 1.00 93.19 74 LEU A C 1
ATOM 612 O O . LEU A 1 74 ? 26.276 -11.128 -24.753 1.00 93.19 74 LEU A O 1
ATOM 616 N N . ALA A 1 75 ? 27.313 -11.971 -26.565 1.00 92.88 75 ALA A N 1
ATOM 617 C CA . ALA A 1 75 ? 26.438 -13.130 -26.685 1.00 92.88 75 ALA A CA 1
ATOM 618 C C . ALA A 1 75 ? 26.577 -14.086 -25.491 1.00 92.88 75 ALA A C 1
ATOM 620 O O . ALA A 1 75 ? 25.569 -14.624 -25.035 1.00 92.88 75 ALA A O 1
ATOM 621 N N . GLU A 1 76 ? 27.787 -14.283 -24.949 1.00 91.75 76 GLU A N 1
ATOM 622 C CA . GLU A 1 76 ? 27.987 -15.100 -23.744 1.00 91.75 76 GLU A CA 1
ATOM 623 C C . GLU A 1 76 ? 27.328 -14.462 -22.514 1.00 91.75 76 GLU A C 1
ATOM 625 O O . GLU A 1 76 ? 26.648 -15.172 -21.771 1.00 91.75 76 GLU A O 1
ATOM 630 N N . THR A 1 77 ? 27.463 -13.145 -22.315 1.00 92.38 77 THR A N 1
ATOM 631 C CA . THR A 1 77 ? 26.817 -12.437 -21.196 1.00 92.38 77 THR A CA 1
ATOM 632 C C . THR A 1 77 ? 25.295 -12.549 -21.274 1.00 92.38 77 THR A C 1
ATOM 634 O O . THR A 1 77 ? 24.667 -12.990 -20.314 1.00 92.38 77 THR A O 1
ATOM 637 N N . ILE A 1 78 ? 24.697 -12.225 -22.428 1.00 92.69 78 ILE A N 1
ATOM 638 C CA . ILE A 1 78 ? 23.240 -12.303 -22.628 1.00 92.69 78 ILE A CA 1
ATOM 639 C C . ILE A 1 78 ? 22.719 -13.734 -22.440 1.00 92.69 78 ILE A C 1
ATOM 641 O O . ILE A 1 78 ? 21.650 -13.925 -21.868 1.00 92.69 78 ILE A O 1
ATOM 645 N N . ALA A 1 79 ? 23.472 -14.745 -22.883 1.00 90.25 79 ALA A N 1
ATOM 646 C CA . ALA A 1 79 ? 23.073 -16.144 -22.747 1.00 90.25 79 ALA A CA 1
ATOM 647 C C . ALA A 1 79 ? 23.143 -16.681 -21.306 1.00 90.25 79 ALA A C 1
ATOM 649 O O . ALA A 1 79 ? 22.478 -17.666 -20.991 1.00 90.25 79 ALA A O 1
ATOM 650 N N . SER A 1 80 ? 23.961 -16.071 -20.447 1.00 89.00 80 SER A N 1
ATOM 651 C CA . SER A 1 80 ? 24.248 -16.558 -19.089 1.00 89.00 80 SER A CA 1
ATOM 652 C C . SER A 1 80 ? 23.628 -15.722 -17.970 1.00 89.00 80 SER A C 1
ATOM 654 O O . SER A 1 80 ? 23.679 -16.139 -16.815 1.00 89.00 80 SER A O 1
ATOM 656 N N . THR A 1 81 ? 23.030 -14.572 -18.292 1.00 89.62 81 THR A N 1
ATOM 657 C CA . THR A 1 81 ? 22.525 -13.610 -17.303 1.00 89.62 81 THR A CA 1
ATOM 658 C C . THR A 1 81 ? 21.028 -13.372 -17.483 1.00 89.62 81 THR A C 1
ATOM 660 O O . THR A 1 81 ? 20.560 -13.134 -18.595 1.00 89.62 81 THR A O 1
ATOM 663 N N . GLU A 1 82 ? 20.265 -13.396 -16.387 1.00 90.56 82 GLU A N 1
ATOM 664 C CA . GLU A 1 82 ? 18.862 -12.971 -16.407 1.00 90.56 82 GLU A CA 1
ATOM 665 C C . GLU A 1 82 ? 18.800 -11.438 -16.540 1.00 90.56 82 GLU A C 1
ATOM 667 O O . GLU A 1 82 ? 19.410 -10.735 -15.730 1.00 90.56 82 GLU A O 1
ATOM 672 N N . PRO A 1 83 ? 18.093 -10.884 -17.541 1.00 94.81 83 PRO A N 1
ATOM 673 C CA . PRO A 1 83 ? 18.020 -9.441 -17.701 1.00 94.81 83 PRO A CA 1
ATOM 674 C C . PRO A 1 83 ? 17.016 -8.802 -16.751 1.00 94.81 83 PRO A C 1
ATOM 676 O O . PRO A 1 83 ? 15.951 -9.358 -16.463 1.00 94.81 83 PRO A O 1
ATOM 679 N N . TYR A 1 84 ? 17.266 -7.541 -16.405 1.00 95.44 84 TYR A N 1
ATOM 680 C CA . TYR A 1 84 ? 16.210 -6.691 -15.871 1.00 95.44 84 TYR A CA 1
ATOM 681 C C . TYR A 1 84 ? 15.411 -6.071 -17.010 1.00 95.44 84 TYR A C 1
ATOM 683 O O . TYR A 1 84 ? 15.944 -5.587 -18.010 1.00 95.44 84 TYR A O 1
ATOM 691 N N . GLN A 1 85 ? 14.099 -6.086 -16.836 1.00 95.00 85 GLN A N 1
ATOM 692 C CA . GLN A 1 85 ? 13.142 -5.548 -17.782 1.00 95.00 85 GLN A CA 1
ATOM 693 C C . GLN A 1 85 ? 12.689 -4.152 -17.355 1.00 95.00 85 GLN A C 1
ATOM 695 O O . GLN A 1 85 ? 12.360 -3.937 -16.188 1.00 95.00 85 GLN A O 1
ATOM 700 N N . PHE A 1 86 ? 12.580 -3.234 -18.311 1.00 96.06 86 PHE A N 1
ATOM 701 C CA . PHE A 1 86 ? 12.049 -1.892 -18.079 1.00 96.06 86 PHE A CA 1
ATOM 702 C C . PHE A 1 86 ? 11.267 -1.387 -19.289 1.00 96.06 86 PHE A C 1
ATOM 704 O O . PHE A 1 86 ? 11.364 -1.939 -20.385 1.00 96.06 86 PHE A O 1
ATOM 711 N N . ASP A 1 87 ? 10.474 -0.344 -19.082 1.00 96.19 87 ASP A N 1
ATOM 712 C CA . ASP A 1 87 ? 9.821 0.396 -20.149 1.00 96.19 87 ASP A CA 1
ATOM 713 C C . ASP A 1 87 ? 9.709 1.884 -19.790 1.00 96.19 87 ASP A C 1
ATOM 715 O O . ASP A 1 87 ? 9.897 2.295 -18.639 1.00 96.19 87 ASP A O 1
ATOM 719 N N . PHE A 1 88 ? 9.531 2.715 -20.813 1.00 96.69 88 PHE A N 1
ATOM 720 C CA . PHE A 1 88 ? 9.430 4.166 -20.671 1.00 96.69 88 PHE A CA 1
ATOM 721 C C . PHE A 1 88 ? 8.693 4.775 -21.872 1.00 96.69 88 PHE A C 1
ATOM 723 O O . PHE A 1 88 ? 8.745 4.226 -22.981 1.00 96.69 88 PHE A O 1
ATOM 730 N N . PRO A 1 89 ? 8.000 5.910 -21.689 1.00 96.19 89 PRO A N 1
ATOM 731 C CA . PRO A 1 89 ? 7.358 6.606 -22.789 1.00 96.19 89 PRO A CA 1
ATOM 732 C C . PRO A 1 89 ? 8.362 7.472 -23.562 1.00 96.19 89 PRO A C 1
ATOM 734 O O . PRO A 1 89 ? 9.209 8.163 -22.987 1.00 96.19 89 PRO A O 1
ATOM 737 N N . VAL A 1 90 ? 8.214 7.492 -24.883 1.00 94.19 90 VAL A N 1
ATOM 738 C CA . VAL A 1 90 ? 8.940 8.383 -25.798 1.00 94.19 90 VAL A CA 1
ATOM 739 C C . VAL A 1 90 ? 7.964 9.114 -26.703 1.00 94.19 90 VAL A C 1
ATOM 741 O O . VAL A 1 90 ? 6.872 8.618 -26.982 1.00 94.19 90 VAL A O 1
ATOM 744 N N . VAL A 1 91 ? 8.379 10.279 -27.191 1.00 91.12 91 VAL A N 1
ATOM 745 C CA . VAL A 1 91 ? 7.619 11.071 -28.162 1.00 91.12 91 VAL A CA 1
ATOM 746 C C . VAL A 1 91 ? 8.274 10.940 -29.528 1.00 91.12 91 VAL A C 1
ATOM 748 O O . VAL A 1 91 ? 9.490 11.075 -29.658 1.00 91.12 91 VAL A O 1
ATOM 751 N N . LEU A 1 92 ? 7.469 10.637 -30.542 1.00 85.44 92 LEU A N 1
ATOM 752 C CA . LEU A 1 92 ? 7.904 10.526 -31.925 1.00 85.44 92 LEU A CA 1
ATOM 753 C C . LEU A 1 92 ? 8.036 11.929 -32.540 1.00 85.44 92 LEU A C 1
ATOM 755 O O . LEU A 1 92 ? 7.041 12.656 -32.587 1.00 85.44 92 LEU A O 1
ATOM 759 N N . PRO A 1 93 ? 9.220 12.312 -33.056 1.00 78.06 93 PRO A N 1
ATOM 760 C CA . PRO A 1 93 ? 9.432 13.644 -33.630 1.00 78.06 93 PRO A CA 1
ATOM 761 C C . PRO A 1 93 ? 8.529 13.955 -34.832 1.00 78.06 93 PRO A C 1
ATOM 763 O O . PRO A 1 93 ? 8.205 15.109 -35.078 1.00 78.06 93 PRO A O 1
ATOM 766 N N . GLU A 1 94 ? 8.132 12.926 -35.584 1.00 77.50 94 GLU A N 1
ATOM 767 C CA . GLU A 1 94 ? 7.430 13.052 -36.869 1.00 77.50 94 GLU A CA 1
ATOM 768 C C . GLU A 1 94 ? 6.002 13.592 -36.731 1.00 77.50 94 GLU A C 1
ATOM 770 O O . GLU A 1 94 ? 5.531 14.333 -37.590 1.00 77.50 94 GLU A O 1
ATOM 775 N N . ASN A 1 95 ? 5.301 13.211 -35.663 1.00 79.56 95 ASN A N 1
ATOM 776 C CA . ASN A 1 95 ? 3.884 13.526 -35.472 1.00 79.56 95 ASN A CA 1
ATOM 777 C C . ASN A 1 95 ? 3.535 13.943 -34.035 1.00 79.56 95 ASN A C 1
ATOM 779 O O . ASN A 1 95 ? 2.358 14.122 -33.726 1.00 79.56 95 ASN A O 1
ATOM 783 N N . GLY A 1 96 ? 4.528 14.047 -33.146 1.00 80.06 96 GLY A N 1
ATOM 784 C CA . GLY A 1 96 ? 4.329 14.374 -31.735 1.00 80.06 96 GLY A CA 1
ATOM 785 C C . GLY A 1 96 ? 3.574 13.304 -30.940 1.00 80.06 96 GLY A C 1
ATOM 786 O O . GLY A 1 96 ? 3.200 13.556 -29.800 1.00 80.06 96 GLY A O 1
ATOM 787 N N . SER A 1 97 ? 3.328 12.120 -31.512 1.00 85.69 97 SER A N 1
ATOM 788 C CA . SER A 1 97 ? 2.622 11.038 -30.820 1.00 85.69 97 SER A CA 1
ATOM 789 C C . SER A 1 97 ? 3.541 10.290 -29.853 1.00 85.69 97 SER A C 1
ATOM 791 O O . SER A 1 97 ? 4.746 10.173 -30.073 1.00 85.69 97 SER A O 1
ATOM 793 N N . GLY A 1 98 ? 2.970 9.779 -28.763 1.00 88.38 98 GLY A N 1
ATOM 794 C CA . GLY A 1 98 ? 3.693 8.967 -27.787 1.00 88.38 98 GLY A CA 1
ATOM 795 C C . GLY A 1 98 ? 3.688 7.477 -28.139 1.00 88.38 98 GLY A C 1
ATOM 796 O O . GLY A 1 98 ? 2.683 6.954 -28.619 1.00 88.38 98 GLY A O 1
ATOM 797 N N . LYS A 1 99 ? 4.778 6.774 -27.825 1.00 92.75 99 LYS A N 1
ATOM 798 C CA . LYS A 1 99 ? 4.833 5.302 -27.770 1.00 92.75 99 LYS A CA 1
ATOM 799 C C . LYS A 1 99 ? 5.569 4.844 -26.511 1.00 92.75 99 LYS A C 1
ATOM 801 O O . LYS A 1 99 ? 6.335 5.612 -25.933 1.00 92.75 99 LYS A O 1
ATOM 806 N N . ILE A 1 100 ? 5.365 3.594 -26.106 1.00 95.12 100 ILE A N 1
ATOM 807 C CA . ILE A 1 100 ? 6.172 2.956 -25.059 1.00 95.12 100 ILE A CA 1
ATOM 808 C C . ILE A 1 100 ? 7.299 2.171 -25.718 1.00 95.12 100 ILE A C 1
ATOM 810 O O . ILE A 1 100 ? 7.051 1.406 -26.648 1.00 95.12 100 ILE A O 1
ATOM 814 N N . VAL A 1 101 ? 8.522 2.369 -25.235 1.00 95.88 101 VAL A N 1
ATOM 815 C CA . VAL A 1 101 ? 9.692 1.576 -25.620 1.00 95.88 101 VAL A CA 1
ATOM 816 C C . VAL A 1 101 ? 9.993 0.607 -24.489 1.00 95.88 101 VAL A C 1
ATOM 818 O O . VAL A 1 101 ? 10.082 1.008 -23.328 1.00 95.88 101 VAL A O 1
ATOM 821 N N . GLU A 1 102 ? 10.139 -0.670 -24.830 1.00 96.25 102 GLU A N 1
ATOM 822 C CA . GLU A 1 102 ? 10.590 -1.697 -23.894 1.00 96.25 102 GLU A CA 1
ATOM 823 C C . GLU A 1 102 ? 12.114 -1.818 -23.947 1.00 96.25 102 GLU A C 1
ATOM 825 O O . GLU A 1 102 ? 12.738 -1.569 -24.983 1.00 96.25 102 GLU A O 1
ATOM 830 N N . GLY A 1 103 ? 12.715 -2.249 -22.842 1.00 96.88 103 GLY A N 1
ATOM 831 C CA . GLY A 1 103 ? 14.140 -2.513 -22.775 1.00 96.88 103 GLY A CA 1
ATOM 832 C C . GLY A 1 103 ? 14.508 -3.701 -21.893 1.00 96.88 103 GLY A C 1
ATOM 833 O O . GLY A 1 103 ? 13.826 -4.022 -20.915 1.00 96.88 103 GLY A O 1
ATOM 834 N N . PHE A 1 104 ? 15.623 -4.329 -22.254 1.00 97.12 104 PHE A N 1
ATOM 835 C CA . PHE A 1 104 ? 16.362 -5.273 -21.426 1.00 97.12 104 PHE A CA 1
ATOM 836 C C . PHE A 1 104 ? 17.701 -4.664 -21.039 1.00 97.12 104 PHE A C 1
ATOM 838 O O . PHE A 1 104 ? 18.346 -4.017 -21.865 1.00 97.12 104 PHE A O 1
ATOM 845 N N . VAL A 1 105 ? 18.137 -4.908 -19.809 1.00 97.25 105 VAL A N 1
ATOM 846 C CA . VAL A 1 105 ? 19.496 -4.601 -19.372 1.00 97.25 105 VAL A CA 1
ATOM 847 C C . VAL A 1 105 ? 20.155 -5.830 -18.767 1.00 97.25 105 VAL A C 1
ATOM 849 O O . VAL A 1 105 ? 19.547 -6.539 -17.966 1.00 97.25 105 VAL A O 1
ATOM 852 N N . PHE A 1 106 ? 21.409 -6.043 -19.150 1.00 96.12 106 PHE A N 1
ATOM 853 C CA . PHE A 1 106 ? 22.296 -7.049 -18.589 1.00 96.12 106 PHE A CA 1
ATOM 854 C C . PHE A 1 106 ? 23.496 -6.336 -17.973 1.00 96.12 106 PHE A C 1
ATOM 856 O O . PHE A 1 106 ? 24.089 -5.445 -18.593 1.00 96.12 106 PHE A O 1
ATOM 863 N N . GLU A 1 107 ? 23.849 -6.726 -16.753 1.00 93.81 107 GLU A N 1
ATOM 864 C CA . GLU A 1 107 ? 25.115 -6.321 -16.150 1.00 93.81 107 GLU A CA 1
ATOM 865 C C . GLU A 1 107 ? 26.260 -7.035 -16.876 1.00 93.81 107 GLU A C 1
ATOM 867 O O . GLU A 1 107 ? 26.162 -8.219 -17.197 1.00 93.81 107 GLU A O 1
ATOM 872 N N . SER A 1 108 ? 27.318 -6.299 -17.207 1.00 93.44 108 SER A N 1
ATOM 873 C CA . SER A 1 108 ? 28.411 -6.796 -18.043 1.00 93.44 108 SER A CA 1
ATOM 874 C C . SER A 1 108 ? 29.717 -6.078 -17.704 1.00 93.44 108 SER A C 1
ATOM 876 O O . SER A 1 108 ? 29.718 -5.048 -17.030 1.00 93.44 108 SER A O 1
ATOM 878 N N . ASP A 1 109 ? 30.824 -6.591 -18.236 1.00 90.69 109 ASP A N 1
ATOM 879 C CA . ASP A 1 109 ? 32.118 -5.903 -18.283 1.00 90.69 109 ASP A CA 1
ATOM 880 C C . ASP A 1 109 ? 32.263 -5.037 -19.551 1.00 90.69 109 ASP A C 1
ATOM 882 O O . ASP A 1 109 ? 33.203 -4.247 -19.681 1.00 90.69 109 ASP A O 1
ATOM 886 N N . LYS A 1 110 ? 31.299 -5.129 -20.481 1.00 93.81 110 LYS A N 1
ATOM 887 C CA . LYS A 1 110 ? 31.255 -4.370 -21.734 1.00 93.81 110 LYS A CA 1
ATOM 888 C C . LYS A 1 110 ? 30.014 -3.488 -21.844 1.00 93.81 110 LYS A C 1
ATOM 890 O O . LYS A 1 110 ? 28.910 -3.868 -21.467 1.00 93.81 110 LYS A O 1
ATOM 895 N N . SER A 1 111 ? 30.205 -2.308 -22.431 1.00 96.12 111 SER A N 1
ATOM 896 C CA . SER A 1 111 ? 29.122 -1.382 -22.773 1.00 96.12 111 SER A CA 1
ATOM 897 C C . SER A 1 111 ? 28.564 -1.700 -24.156 1.00 96.12 111 SER A C 1
ATOM 899 O O . SER A 1 111 ? 29.311 -1.681 -25.137 1.00 96.12 111 SER A O 1
ATOM 901 N N . TYR A 1 112 ? 27.255 -1.911 -24.269 1.00 97.06 112 TYR A N 1
ATOM 902 C CA . TYR A 1 112 ? 26.598 -2.101 -25.563 1.00 97.06 112 TYR A CA 1
ATOM 903 C C . TYR A 1 112 ? 25.177 -1.542 -25.575 1.00 97.06 112 TYR A C 1
ATOM 905 O O . TYR A 1 112 ? 24.452 -1.627 -24.588 1.00 97.06 112 TYR A O 1
ATOM 913 N N . THR A 1 113 ? 24.756 -1.017 -26.726 1.00 97.12 113 THR A N 1
ATOM 914 C CA . THR A 1 113 ? 23.341 -0.775 -27.017 1.00 97.12 113 THR A CA 1
ATOM 915 C C . THR A 1 113 ? 23.044 -0.937 -28.498 1.00 97.12 113 THR A C 1
ATOM 917 O O . THR A 1 113 ? 23.865 -0.579 -29.343 1.00 97.12 113 THR A O 1
ATOM 920 N N . ASN A 1 114 ? 21.853 -1.447 -28.819 1.00 95.44 114 ASN A N 1
ATOM 921 C CA . ASN A 1 114 ? 21.355 -1.480 -30.194 1.00 95.44 114 ASN A CA 1
ATOM 922 C C . ASN A 1 114 ? 20.873 -0.096 -30.680 1.00 95.44 114 ASN A C 1
ATOM 924 O O . ASN A 1 114 ? 20.704 0.092 -31.881 1.00 95.44 114 ASN A O 1
ATOM 928 N N . VAL A 1 115 ? 20.709 0.886 -29.785 1.00 95.81 115 VAL A N 1
ATOM 929 C CA . VAL A 1 115 ? 20.329 2.273 -30.103 1.00 95.81 115 VAL A CA 1
ATOM 930 C C . VAL A 1 115 ? 21.498 3.213 -29.808 1.00 95.81 115 VAL A C 1
ATOM 932 O O . VAL A 1 115 ? 21.709 3.637 -28.673 1.00 95.81 115 VAL A O 1
ATOM 935 N N . ALA A 1 116 ? 22.258 3.580 -30.845 1.00 93.44 116 ALA A N 1
ATOM 936 C CA . ALA A 1 116 ? 23.493 4.363 -30.706 1.00 93.44 116 ALA A CA 1
ATOM 937 C C . ALA A 1 116 ? 23.300 5.707 -29.974 1.00 93.44 116 ALA A C 1
ATOM 939 O O . ALA A 1 116 ? 24.155 6.110 -29.187 1.00 93.44 116 ALA A O 1
ATOM 940 N N . LYS A 1 117 ? 22.157 6.375 -30.185 1.00 94.06 117 LYS A N 1
ATOM 941 C CA . LYS A 1 117 ? 21.816 7.661 -29.550 1.00 94.06 117 LYS A CA 1
ATOM 942 C C . LYS A 1 117 ? 21.667 7.560 -28.025 1.00 94.06 117 LYS A C 1
ATOM 944 O O . LYS A 1 117 ? 21.854 8.555 -27.341 1.00 94.06 117 LYS A O 1
ATOM 949 N N . ALA A 1 118 ? 21.372 6.373 -27.490 1.00 95.75 118 ALA A N 1
ATOM 950 C CA . ALA A 1 118 ? 21.222 6.147 -26.051 1.00 95.75 118 ALA A CA 1
ATOM 951 C C . ALA A 1 118 ? 22.568 5.936 -25.328 1.00 95.75 118 ALA A C 1
ATOM 953 O O . ALA A 1 118 ? 22.613 5.937 -24.099 1.00 95.75 118 ALA A O 1
ATOM 954 N N . MET A 1 119 ? 23.672 5.753 -26.065 1.00 96.00 119 MET A N 1
ATOM 955 C CA . MET A 1 119 ? 24.976 5.389 -25.494 1.00 96.00 119 MET A CA 1
ATOM 956 C C . MET A 1 119 ? 25.507 6.426 -24.494 1.00 96.00 119 MET A C 1
ATOM 958 O O . MET A 1 119 ? 26.141 6.058 -23.508 1.00 96.00 119 MET A O 1
ATOM 962 N N . GLU A 1 120 ? 25.261 7.716 -24.723 1.00 94.75 120 GLU A N 1
ATOM 963 C CA . GLU A 1 120 ? 25.692 8.768 -23.798 1.00 94.75 120 GLU A CA 1
ATOM 964 C C . GLU A 1 120 ? 24.987 8.653 -22.439 1.00 94.75 120 GLU A C 1
ATOM 966 O O . GLU A 1 120 ? 25.660 8.562 -21.412 1.00 94.75 120 GLU A O 1
ATOM 971 N N . GLY A 1 121 ? 23.653 8.546 -22.434 1.00 95.31 121 GLY A N 1
ATOM 972 C CA . GLY A 1 121 ? 22.873 8.332 -21.212 1.00 95.31 121 GLY A CA 1
ATOM 973 C C . GLY A 1 121 ? 23.242 7.030 -20.492 1.00 95.31 121 GLY A C 1
ATOM 974 O O . GLY A 1 121 ? 23.347 7.005 -19.266 1.00 95.31 121 GLY A O 1
ATOM 975 N N . ILE A 1 122 ? 23.536 5.959 -21.241 1.00 96.88 122 ILE A N 1
ATOM 976 C CA . ILE A 1 122 ? 24.021 4.695 -20.664 1.00 96.88 122 ILE A CA 1
ATOM 977 C C . ILE A 1 122 ? 25.362 4.904 -19.961 1.00 96.88 122 ILE A C 1
ATOM 979 O O . ILE A 1 122 ? 25.500 4.496 -18.815 1.00 96.88 122 ILE A O 1
ATOM 983 N N . LYS A 1 123 ? 26.331 5.591 -20.577 1.00 95.81 123 LYS A N 1
ATOM 984 C CA . LYS A 1 123 ? 27.636 5.868 -19.947 1.00 95.81 123 LYS A CA 1
ATOM 985 C C . LYS A 1 123 ? 27.519 6.688 -18.663 1.00 95.81 123 LYS A C 1
ATOM 987 O O . LYS A 1 123 ? 28.302 6.477 -17.737 1.00 95.81 123 LYS A O 1
ATOM 992 N N . ILE A 1 124 ? 26.558 7.612 -18.591 1.00 95.44 124 ILE A N 1
ATOM 993 C CA . ILE A 1 124 ? 26.267 8.347 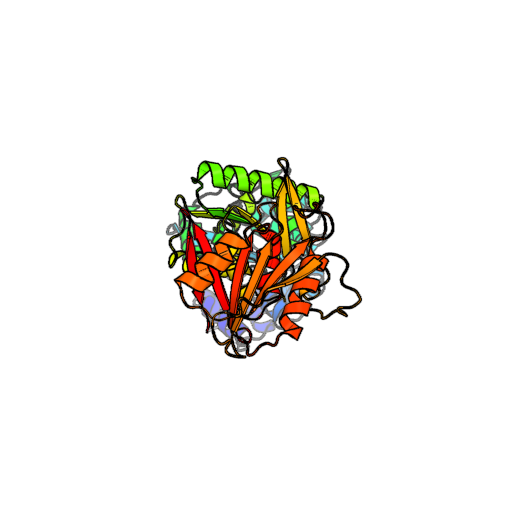-17.353 1.00 95.44 124 ILE A CA 1
ATOM 994 C C . ILE A 1 124 ? 25.803 7.369 -16.266 1.00 95.44 124 ILE A C 1
ATOM 996 O O . ILE A 1 124 ? 26.343 7.389 -15.161 1.00 95.44 124 ILE A O 1
ATOM 1000 N N . LEU A 1 125 ? 24.867 6.472 -16.585 1.00 95.19 125 LEU A N 1
ATOM 1001 C CA . LEU A 1 125 ? 24.393 5.455 -15.644 1.00 95.19 125 LEU A CA 1
ATOM 1002 C C . LEU A 1 125 ? 25.485 4.463 -15.240 1.00 95.19 125 LEU A C 1
ATOM 1004 O O . LEU A 1 125 ? 25.594 4.148 -14.062 1.00 95.19 125 LEU A O 1
ATOM 1008 N N . GLU A 1 126 ? 26.327 4.016 -16.170 1.00 95.75 126 GLU A N 1
ATOM 1009 C CA . GLU A 1 126 ? 27.480 3.158 -15.868 1.00 95.75 126 GLU A CA 1
ATOM 1010 C C . GLU A 1 126 ? 28.436 3.820 -14.873 1.00 95.75 126 GLU A C 1
ATOM 1012 O O . GLU A 1 126 ? 28.948 3.162 -13.971 1.00 95.75 126 GLU A O 1
ATOM 1017 N N . SER A 1 127 ? 28.657 5.133 -15.008 1.00 94.44 127 SER A N 1
ATOM 1018 C CA . SER A 1 127 ? 29.476 5.896 -14.064 1.00 94.44 127 SER A CA 1
ATOM 1019 C C . SER A 1 127 ? 28.833 6.002 -12.682 1.00 94.44 127 SER A C 1
ATOM 1021 O O . SER A 1 127 ? 29.559 6.087 -11.700 1.00 94.44 127 SER A O 1
ATOM 1023 N N . ILE A 1 128 ? 27.502 6.049 -12.601 1.00 92.69 128 ILE A N 1
ATOM 1024 C CA . ILE A 1 128 ? 26.757 6.135 -11.336 1.00 92.69 128 ILE A CA 1
ATOM 1025 C C . ILE A 1 128 ? 26.685 4.767 -10.644 1.00 92.69 128 ILE A C 1
ATOM 1027 O O . ILE A 1 128 ? 26.721 4.685 -9.421 1.00 92.69 128 ILE A O 1
ATOM 1031 N N . LEU A 1 129 ? 26.536 3.699 -11.427 1.00 92.44 129 LEU A N 1
ATOM 1032 C CA . LEU A 1 129 ? 26.354 2.324 -10.954 1.00 92.44 129 LEU A CA 1
ATOM 1033 C C . LEU A 1 129 ? 27.675 1.553 -10.808 1.00 92.44 129 LEU A C 1
ATOM 1035 O O . LEU A 1 129 ? 27.656 0.408 -10.347 1.00 92.44 129 LEU A O 1
ATOM 1039 N N . GLU A 1 130 ? 28.781 2.168 -11.236 1.00 93.62 130 GLU A N 1
ATOM 1040 C CA . GLU A 1 130 ? 30.145 1.629 -11.232 1.00 93.62 130 GLU A CA 1
ATOM 1041 C C . GLU A 1 130 ? 30.262 0.261 -11.925 1.00 93.62 130 GLU A C 1
ATOM 1043 O O . GLU A 1 130 ? 31.001 -0.620 -11.493 1.00 93.62 130 GLU A O 1
ATOM 1048 N N . ARG A 1 131 ? 29.513 0.067 -13.016 1.00 93.44 131 ARG A N 1
ATOM 1049 C CA . ARG A 1 131 ? 29.505 -1.177 -13.805 1.00 93.44 131 ARG A CA 1
ATOM 1050 C C . ARG A 1 131 ? 29.129 -0.913 -15.254 1.00 93.44 131 ARG A C 1
ATOM 1052 O O . ARG A 1 131 ? 28.483 0.096 -15.539 1.00 93.44 131 ARG A O 1
ATOM 1059 N N . LYS A 1 132 ? 29.525 -1.802 -16.168 1.00 96.75 132 LYS A N 1
ATOM 1060 C CA . LYS A 1 132 ? 29.146 -1.699 -17.582 1.00 96.75 132 LYS A CA 1
ATOM 1061 C C . LYS A 1 132 ? 27.805 -2.373 -17.845 1.00 96.75 132 LYS A C 1
ATOM 1063 O O . LYS A 1 132 ? 27.379 -3.258 -17.104 1.00 96.75 132 LYS A O 1
ATOM 1068 N N . LEU A 1 133 ? 27.110 -1.891 -18.872 1.00 97.38 133 LEU A N 1
ATOM 1069 C CA . LEU A 1 133 ? 25.750 -2.316 -19.181 1.00 97.38 133 LEU A CA 1
ATOM 1070 C C . LEU A 1 133 ? 25.605 -2.678 -20.659 1.00 97.38 133 LEU A C 1
ATOM 1072 O O . LEU A 1 133 ? 26.005 -1.928 -21.553 1.00 97.38 133 LEU A O 1
ATOM 1076 N N . ILE A 1 134 ? 24.924 -3.791 -20.909 1.00 97.88 134 ILE A N 1
ATOM 1077 C CA . ILE A 1 134 ? 24.355 -4.123 -22.214 1.00 97.88 134 ILE A CA 1
ATOM 1078 C C . ILE A 1 134 ? 22.876 -3.753 -22.151 1.00 97.88 134 ILE A C 1
ATOM 1080 O O . ILE A 1 134 ? 22.129 -4.355 -21.382 1.00 97.88 134 ILE A O 1
ATOM 1084 N N . VAL A 1 135 ? 22.439 -2.778 -22.947 1.00 98.00 135 VAL A N 1
ATOM 1085 C CA . VAL A 1 135 ? 21.051 -2.296 -22.957 1.00 98.00 135 VAL A CA 1
ATOM 1086 C C . VAL A 1 135 ? 20.438 -2.482 -24.338 1.00 98.00 135 VAL A C 1
ATOM 1088 O O . VAL A 1 135 ? 20.941 -1.956 -25.324 1.00 98.00 135 VAL A O 1
ATOM 1091 N N . ILE A 1 136 ? 19.338 -3.220 -24.421 1.00 97.69 136 ILE A N 1
ATOM 1092 C CA . ILE A 1 136 ? 18.664 -3.540 -25.681 1.00 97.69 136 ILE A CA 1
ATOM 1093 C C . ILE A 1 136 ? 17.266 -2.941 -25.658 1.00 97.69 136 ILE A C 1
ATOM 1095 O O . ILE A 1 136 ? 16.469 -3.298 -24.797 1.00 97.69 136 ILE A O 1
ATOM 1099 N N . PHE A 1 137 ? 16.950 -2.081 -26.621 1.00 97.75 137 PHE A N 1
ATOM 1100 C CA . PHE A 1 137 ? 15.659 -1.402 -26.739 1.00 97.75 137 PHE A CA 1
ATOM 1101 C C . PHE A 1 137 ? 14.804 -1.974 -27.867 1.00 97.75 137 PHE A C 1
ATOM 1103 O O . PHE A 1 137 ? 15.337 -2.383 -28.900 1.00 97.75 137 PHE A O 1
ATOM 1110 N N . SER A 1 138 ? 13.481 -1.946 -27.699 1.00 95.69 138 SER A N 1
ATOM 1111 C CA . SER A 1 138 ? 12.525 -2.436 -28.697 1.00 95.69 138 SER A CA 1
ATOM 1112 C C . SER A 1 138 ? 12.483 -1.605 -29.972 1.00 95.69 138 SER A C 1
ATOM 1114 O O . SER A 1 138 ? 12.175 -2.138 -31.033 1.00 95.69 138 SER A O 1
ATOM 1116 N N . ASP A 1 139 ? 12.806 -0.317 -29.886 1.00 93.25 139 ASP A N 1
ATOM 1117 C CA . ASP A 1 139 ? 12.666 0.639 -30.976 1.00 93.25 139 ASP A CA 1
ATOM 1118 C C . ASP A 1 139 ? 13.750 1.719 -30.925 1.00 93.25 139 ASP A C 1
ATOM 1120 O O . ASP A 1 139 ? 14.298 2.005 -29.863 1.00 93.25 139 ASP A O 1
ATOM 1124 N N . ASP A 1 140 ? 14.006 2.371 -32.067 1.00 91.12 140 ASP A N 1
ATOM 1125 C CA . ASP A 1 140 ? 14.789 3.613 -32.098 1.00 91.12 140 ASP A CA 1
ATOM 1126 C C . ASP A 1 140 ? 13.997 4.768 -31.457 1.00 91.12 140 ASP A C 1
ATOM 1128 O O . ASP A 1 140 ? 12.760 4.848 -31.559 1.00 91.12 140 ASP A O 1
ATOM 1132 N N . PHE A 1 141 ? 14.733 5.662 -30.799 1.00 92.50 141 PHE A N 1
ATOM 1133 C CA . PHE A 1 141 ? 14.236 6.875 -30.156 1.00 92.50 141 PHE A CA 1
ATOM 1134 C C . PHE A 1 141 ? 15.379 7.889 -29.972 1.00 92.50 141 PHE A C 1
ATOM 1136 O O . PHE A 1 141 ? 16.543 7.622 -30.273 1.00 92.50 141 PHE A O 1
ATOM 1143 N N . SER A 1 142 ? 15.043 9.077 -29.479 1.00 88.88 142 SER A N 1
ATOM 1144 C CA . SER A 1 142 ? 16.001 10.119 -29.102 1.00 88.88 142 SER A CA 1
ATOM 1145 C C . SER A 1 142 ? 15.719 10.636 -27.694 1.00 88.88 142 SER A C 1
ATOM 1147 O O . SER A 1 142 ? 14.580 10.583 -27.232 1.00 88.88 142 SER A O 1
ATOM 1149 N N . GLY A 1 143 ? 16.749 11.180 -27.047 1.00 90.06 143 GLY A N 1
ATOM 1150 C CA . GLY A 1 143 ? 16.661 11.746 -25.702 1.00 90.06 143 GLY A CA 1
ATOM 1151 C C . GLY A 1 143 ? 16.998 10.751 -24.591 1.00 90.06 143 GLY A C 1
ATOM 1152 O O . GLY A 1 143 ? 17.207 9.561 -24.822 1.00 90.06 143 GLY A O 1
ATOM 1153 N N . ASN A 1 144 ? 17.045 11.272 -23.366 1.00 93.75 144 ASN A N 1
ATOM 1154 C CA . ASN A 1 144 ? 17.581 10.581 -22.191 1.00 93.75 144 ASN A CA 1
ATOM 1155 C C . ASN A 1 144 ? 16.505 10.150 -21.181 1.00 93.75 144 ASN A C 1
ATOM 1157 O O . ASN A 1 144 ? 16.825 9.684 -20.093 1.00 93.75 144 ASN A O 1
ATOM 1161 N N . SER A 1 145 ? 15.218 10.247 -21.532 1.00 92.69 145 SER A N 1
ATOM 1162 C CA . SER A 1 145 ? 14.109 9.963 -20.608 1.00 92.69 145 SER A CA 1
ATOM 1163 C C . SER A 1 145 ? 14.025 8.511 -20.127 1.00 92.69 145 SER A C 1
ATOM 1165 O O . SER A 1 145 ? 13.305 8.227 -19.174 1.00 92.69 145 SER A O 1
ATOM 1167 N N . PHE A 1 146 ? 14.751 7.597 -20.772 1.00 96.12 146 PHE A N 1
ATOM 1168 C CA . PHE A 1 146 ? 14.860 6.197 -20.364 1.00 96.12 146 PHE A CA 1
ATOM 1169 C C . PHE A 1 146 ? 15.685 5.999 -19.089 1.00 96.12 146 PHE A C 1
ATOM 1171 O O . PHE A 1 146 ? 15.581 4.945 -18.458 1.00 96.12 146 PHE A O 1
ATOM 1178 N N . MET A 1 147 ? 16.540 6.968 -18.734 1.00 96.81 147 MET A N 1
ATOM 1179 C CA . MET A 1 147 ? 17.572 6.767 -17.720 1.00 96.81 147 MET A CA 1
ATOM 1180 C C . MET A 1 147 ? 16.977 6.470 -16.345 1.00 96.81 147 MET A C 1
ATOM 1182 O O . MET A 1 147 ? 17.492 5.592 -15.656 1.00 96.81 147 MET A O 1
ATOM 1186 N N . LEU A 1 148 ? 15.878 7.133 -15.966 1.00 96.00 148 LEU A N 1
ATOM 1187 C CA . LEU A 1 148 ? 15.179 6.850 -14.710 1.00 96.00 148 LEU A CA 1
ATOM 1188 C C . LEU A 1 148 ? 14.650 5.411 -14.662 1.00 96.00 148 LEU A C 1
ATOM 1190 O O . LEU A 1 148 ? 14.960 4.685 -13.718 1.00 96.00 148 LEU A O 1
ATOM 1194 N N . SER A 1 149 ? 13.905 4.975 -15.684 1.00 96.25 149 SER A N 1
ATOM 1195 C CA . SER A 1 149 ? 13.376 3.604 -15.748 1.00 96.25 149 SER A CA 1
ATOM 1196 C C . SER A 1 149 ? 14.484 2.558 -15.699 1.00 96.25 149 SER A C 1
ATOM 1198 O O . SER A 1 149 ? 14.372 1.573 -14.971 1.00 96.25 149 SER A O 1
ATOM 1200 N N . LEU A 1 150 ? 15.567 2.781 -16.445 1.00 96.69 150 LEU A N 1
ATOM 1201 C CA . LEU A 1 150 ? 16.712 1.878 -16.476 1.00 96.69 150 LEU A CA 1
ATOM 1202 C C . LEU A 1 150 ? 17.415 1.813 -15.114 1.00 96.69 150 LEU A C 1
ATOM 1204 O O . LEU A 1 150 ? 17.661 0.725 -14.596 1.00 96.69 150 LEU A O 1
ATOM 1208 N N . TYR A 1 151 ? 17.695 2.968 -14.505 1.00 95.69 151 TYR A N 1
ATOM 1209 C CA . TYR A 1 151 ? 18.306 3.048 -13.180 1.00 95.69 151 TYR A CA 1
ATOM 1210 C C . TYR A 1 151 ? 17.473 2.303 -12.133 1.00 95.69 151 TYR A C 1
ATOM 1212 O O . TYR A 1 151 ? 17.998 1.477 -11.387 1.00 95.69 151 TYR A O 1
ATOM 1220 N N . ILE A 1 152 ? 16.164 2.559 -12.111 1.00 94.56 152 ILE A N 1
ATOM 1221 C CA . ILE A 1 152 ? 15.218 1.933 -11.188 1.00 94.56 152 ILE A CA 1
ATOM 1222 C C . ILE A 1 152 ? 15.170 0.415 -11.396 1.00 94.56 152 ILE A C 1
ATOM 1224 O O . ILE A 1 152 ? 15.200 -0.340 -10.420 1.00 94.56 152 ILE A O 1
ATOM 1228 N N . ALA A 1 153 ? 15.137 -0.052 -12.646 1.00 95.19 153 ALA A N 1
ATOM 1229 C CA . ALA A 1 153 ? 15.121 -1.477 -12.953 1.00 95.19 153 ALA A CA 1
ATOM 1230 C C . ALA A 1 153 ? 16.376 -2.190 -12.439 1.00 95.19 153 ALA A C 1
ATOM 1232 O O . ALA A 1 153 ? 16.250 -3.223 -11.788 1.00 95.19 153 ALA A O 1
ATOM 1233 N N . ILE A 1 154 ? 17.565 -1.617 -12.643 1.00 94.44 154 ILE A N 1
ATOM 1234 C CA . ILE A 1 154 ? 18.823 -2.194 -12.141 1.00 94.44 154 ILE A CA 1
ATOM 1235 C C . ILE A 1 154 ? 18.838 -2.184 -10.613 1.00 94.44 154 ILE A C 1
ATOM 1237 O O . ILE A 1 154 ? 19.047 -3.211 -9.971 1.00 94.44 154 ILE A O 1
ATOM 1241 N N . ARG A 1 155 ? 18.565 -1.026 -10.006 1.00 93.75 155 ARG A N 1
ATOM 1242 C CA . ARG A 1 155 ? 18.672 -0.840 -8.554 1.00 93.75 155 ARG A CA 1
ATOM 1243 C C . ARG A 1 155 ? 17.657 -1.642 -7.752 1.00 93.75 155 ARG A C 1
ATOM 1245 O O . ARG A 1 155 ? 17.895 -1.891 -6.578 1.00 93.75 155 ARG A O 1
ATOM 1252 N N . THR A 1 156 ? 16.557 -2.058 -8.371 1.00 91.44 156 THR A N 1
ATOM 1253 C CA . THR A 1 156 ? 15.554 -2.924 -7.738 1.00 91.44 156 THR A CA 1
ATOM 1254 C C . THR A 1 156 ? 15.602 -4.370 -8.216 1.00 91.44 156 THR A C 1
ATOM 1256 O O . THR A 1 156 ? 14.717 -5.147 -7.861 1.00 91.44 156 THR A O 1
ATOM 1259 N N . GLY A 1 157 ? 16.601 -4.753 -9.021 1.00 90.50 157 GLY A N 1
ATOM 1260 C CA . GLY A 1 157 ? 16.709 -6.102 -9.583 1.00 90.50 157 GLY A CA 1
ATOM 1261 C C . GLY A 1 157 ? 15.479 -6.507 -10.405 1.00 90.50 157 GLY A C 1
ATOM 1262 O O . GLY A 1 157 ? 15.005 -7.637 -10.321 1.00 90.50 157 GLY A O 1
ATOM 1263 N N . GLY A 1 158 ? 14.868 -5.553 -11.112 1.00 87.75 158 GLY A N 1
ATOM 1264 C CA . GLY A 1 158 ? 13.652 -5.745 -11.904 1.00 87.75 158 GLY A CA 1
ATOM 1265 C C . GLY A 1 158 ? 12.364 -5.960 -11.094 1.00 87.75 158 GLY A C 1
ATOM 1266 O O . GLY A 1 158 ? 11.314 -6.208 -11.692 1.00 87.75 158 GLY A O 1
ATOM 1267 N N . LYS A 1 159 ? 12.394 -5.857 -9.753 1.00 85.62 159 LYS A N 1
ATOM 1268 C CA . LYS A 1 159 ? 11.219 -6.096 -8.891 1.00 85.62 159 LYS A CA 1
ATOM 1269 C C . LYS A 1 159 ? 10.061 -5.145 -9.196 1.00 85.62 159 LYS A C 1
ATOM 1271 O O . LYS A 1 159 ? 8.911 -5.575 -9.169 1.00 85.62 159 LYS A O 1
ATOM 1276 N N . ILE A 1 160 ? 10.338 -3.880 -9.518 1.00 85.81 160 ILE A N 1
ATOM 1277 C CA . ILE A 1 160 ? 9.285 -2.868 -9.703 1.00 85.81 160 ILE A CA 1
ATOM 1278 C C . ILE A 1 160 ? 8.331 -3.218 -10.841 1.00 85.81 160 ILE A C 1
ATOM 1280 O O . ILE A 1 160 ? 7.126 -3.170 -10.632 1.00 85.81 160 ILE A O 1
ATOM 1284 N N . ARG A 1 161 ? 8.829 -3.652 -12.008 1.00 85.12 161 ARG A N 1
ATOM 1285 C CA . ARG A 1 161 ? 7.956 -4.031 -13.134 1.00 85.12 161 ARG A CA 1
ATOM 1286 C C . ARG A 1 161 ? 7.033 -5.205 -12.773 1.00 85.12 161 ARG A C 1
ATOM 1288 O O . ARG A 1 161 ? 5.907 -5.266 -13.259 1.00 85.12 161 ARG A O 1
ATOM 1295 N N . LYS A 1 162 ? 7.499 -6.122 -11.913 1.00 83.25 162 LYS A N 1
ATOM 1296 C CA . LYS A 1 162 ? 6.734 -7.292 -11.443 1.00 83.25 162 LYS A CA 1
ATOM 1297 C C . LYS A 1 162 ? 5.704 -6.916 -10.368 1.00 83.25 162 LYS A C 1
ATOM 1299 O O . LYS A 1 162 ? 4.573 -7.384 -10.429 1.00 83.25 162 LYS A O 1
ATOM 1304 N N . LEU A 1 163 ? 6.091 -6.090 -9.395 1.00 80.44 163 LEU A N 1
ATOM 1305 C CA . LEU A 1 163 ? 5.257 -5.728 -8.240 1.00 80.44 163 LEU A CA 1
ATOM 1306 C C . LEU A 1 163 ? 4.283 -4.580 -8.536 1.00 80.44 163 LEU A C 1
ATOM 1308 O O . LEU A 1 163 ? 3.169 -4.573 -8.023 1.00 80.44 163 LEU A O 1
ATOM 1312 N N . PHE A 1 164 ? 4.686 -3.637 -9.385 1.00 84.38 164 PHE A N 1
ATOM 1313 C CA . PHE A 1 164 ? 3.944 -2.420 -9.707 1.00 84.38 164 PHE A CA 1
ATOM 1314 C C . PHE A 1 164 ? 3.852 -2.222 -11.230 1.00 84.38 164 PHE A C 1
ATOM 1316 O O . PHE A 1 164 ? 4.331 -1.219 -11.756 1.00 84.38 164 PHE A O 1
ATOM 1323 N N . PRO A 1 165 ? 3.202 -3.141 -11.972 1.00 86.00 165 PRO A N 1
ATOM 1324 C CA . PRO A 1 165 ? 3.128 -3.089 -13.440 1.00 86.00 165 PRO A CA 1
ATOM 1325 C C . PRO A 1 165 ? 2.353 -1.877 -13.983 1.00 86.00 165 PRO A C 1
ATOM 1327 O O . PRO A 1 165 ? 2.380 -1.605 -15.184 1.00 86.00 165 PRO A O 1
ATOM 1330 N N . LYS A 1 166 ? 1.631 -1.165 -13.107 1.00 88.31 166 LYS A N 1
ATOM 1331 C CA . LYS A 1 166 ? 0.934 0.084 -13.425 1.00 88.31 166 LYS A CA 1
ATOM 1332 C C . LYS A 1 166 ? 1.841 1.311 -13.330 1.00 88.31 166 LYS A C 1
ATOM 1334 O O . LYS A 1 166 ? 1.417 2.360 -13.788 1.00 88.31 166 LYS A O 1
ATOM 1339 N N . LEU A 1 167 ? 3.043 1.212 -12.763 1.00 91.12 167 LEU A N 1
ATOM 1340 C CA . LEU A 1 167 ? 3.993 2.321 -12.716 1.00 91.12 167 LEU A CA 1
ATOM 1341 C C . LEU A 1 167 ? 4.917 2.275 -13.931 1.00 91.12 167 LEU A C 1
ATOM 1343 O O . LEU A 1 167 ? 5.447 1.222 -14.285 1.00 91.12 167 LEU A O 1
ATOM 1347 N N . ILE A 1 168 ? 5.131 3.431 -14.547 1.00 93.81 168 ILE A N 1
ATOM 1348 C CA . ILE A 1 168 ? 6.133 3.641 -15.588 1.00 93.81 168 ILE A CA 1
ATOM 1349 C C . ILE A 1 168 ? 6.904 4.913 -15.264 1.00 93.81 168 ILE A C 1
ATOM 1351 O O . ILE A 1 168 ? 6.323 5.878 -14.778 1.00 93.81 168 ILE A O 1
ATOM 1355 N N . PHE A 1 169 ? 8.209 4.921 -15.508 1.00 95.38 169 PHE A N 1
ATOM 1356 C CA . PHE A 1 169 ? 9.064 6.036 -15.117 1.00 95.38 169 PHE A CA 1
ATOM 1357 C C . PHE A 1 169 ? 9.575 6.800 -16.344 1.00 95.38 169 PHE A C 1
ATOM 1359 O O . PHE A 1 169 ? 9.671 6.268 -17.452 1.00 95.38 169 PHE A O 1
ATOM 1366 N N . THR A 1 170 ? 9.878 8.083 -16.162 1.00 95.75 170 THR A N 1
ATOM 1367 C CA . THR A 1 170 ? 10.551 8.915 -17.165 1.00 95.75 170 THR A CA 1
ATOM 1368 C C . THR A 1 170 ? 11.460 9.918 -16.478 1.00 95.75 170 THR A C 1
ATOM 1370 O O . THR A 1 170 ? 11.083 10.543 -15.495 1.00 95.75 170 THR A O 1
ATOM 1373 N N . GLY A 1 171 ? 12.650 10.122 -17.019 1.00 95.44 171 GLY A N 1
ATOM 1374 C CA . GLY A 1 171 ? 13.549 11.148 -16.512 1.00 95.44 171 GLY A CA 1
ATOM 1375 C C . GLY A 1 171 ? 14.981 10.904 -16.932 1.00 95.44 171 GLY A C 1
ATOM 1376 O O . GLY A 1 171 ? 15.352 9.783 -17.292 1.00 95.44 171 GLY A O 1
ATOM 1377 N N . ALA A 1 172 ? 15.761 11.974 -16.888 1.00 93.88 172 ALA A N 1
ATOM 1378 C CA . ALA A 1 172 ? 17.180 11.968 -17.182 1.00 93.88 172 ALA A CA 1
ATOM 1379 C C . ALA A 1 172 ? 17.978 12.452 -15.968 1.00 93.88 172 ALA A C 1
ATOM 1381 O O . ALA A 1 172 ? 17.444 13.097 -15.061 1.00 93.88 172 ALA A O 1
ATOM 1382 N N . PHE A 1 173 ? 19.260 12.101 -15.957 1.00 89.25 173 PHE A N 1
ATOM 1383 C CA . PHE A 1 173 ? 20.203 12.547 -14.945 1.00 89.25 173 PHE A CA 1
ATOM 1384 C C . PHE A 1 173 ? 21.445 13.092 -15.622 1.00 89.25 173 PHE A C 1
ATOM 1386 O O . PHE A 1 173 ? 21.930 12.516 -16.597 1.00 89.25 173 PHE A O 1
ATOM 1393 N N . THR A 1 174 ? 22.044 14.108 -15.016 1.00 86.94 174 THR A N 1
ATOM 1394 C CA . THR A 1 174 ? 23.453 14.401 -15.274 1.00 86.94 174 THR A CA 1
ATOM 1395 C C . THR A 1 174 ? 24.348 13.481 -14.425 1.00 86.94 174 THR A C 1
ATOM 1397 O O . THR A 1 174 ? 23.919 12.454 -13.886 1.00 86.94 174 THR A O 1
ATOM 1400 N N . LYS A 1 175 ? 25.631 13.829 -14.286 1.00 80.12 175 LYS A N 1
ATOM 1401 C CA . LYS A 1 175 ? 26.551 13.121 -13.386 1.00 80.12 175 LYS A CA 1
ATOM 1402 C C . LYS A 1 175 ? 26.059 13.223 -11.933 1.00 80.12 175 LYS A C 1
ATOM 1404 O O . LYS A 1 175 ? 25.477 14.226 -11.539 1.00 80.12 175 LYS A O 1
ATOM 1409 N N . ALA A 1 176 ? 26.333 12.191 -11.131 1.00 81.44 176 ALA A N 1
ATOM 1410 C CA . ALA A 1 176 ? 25.977 12.135 -9.707 1.00 81.44 176 ALA A CA 1
ATOM 1411 C C . ALA A 1 176 ? 24.464 12.242 -9.395 1.00 81.44 176 ALA A C 1
ATOM 1413 O O . ALA A 1 176 ? 24.092 12.787 -8.361 1.00 81.44 176 ALA A O 1
ATOM 1414 N N . LEU A 1 177 ? 23.600 11.689 -10.261 1.00 82.88 177 LEU A N 1
ATOM 1415 C CA . LEU A 1 177 ? 22.143 11.588 -10.047 1.00 82.88 177 LEU A CA 1
ATOM 1416 C C . LEU A 1 177 ? 21.399 12.927 -9.926 1.00 82.88 177 LEU A C 1
ATOM 1418 O O . LEU A 1 177 ? 20.289 12.962 -9.402 1.00 82.88 177 LEU A O 1
ATOM 1422 N N . VAL A 1 178 ? 21.963 14.022 -10.435 1.00 87.06 178 VAL A N 1
ATOM 1423 C CA . VAL A 1 178 ? 21.248 15.304 -10.474 1.00 87.06 178 VAL A CA 1
ATOM 1424 C C . VAL A 1 178 ? 20.164 15.240 -11.563 1.00 87.06 178 VAL A C 1
ATOM 1426 O O . VAL A 1 178 ? 20.530 15.024 -12.724 1.00 87.06 178 VAL A O 1
ATOM 1429 N N . PRO A 1 179 ? 18.870 15.418 -11.223 1.00 87.50 179 PRO A N 1
ATOM 1430 C CA . PRO A 1 179 ? 17.767 15.389 -12.184 1.00 87.50 179 PRO A CA 1
ATOM 1431 C C . PRO A 1 179 ? 17.902 16.417 -13.307 1.00 87.50 179 PRO A C 1
ATOM 1433 O O . PRO A 1 179 ? 18.312 17.553 -13.066 1.00 87.50 179 PRO A O 1
ATOM 1436 N N . GLU A 1 180 ? 17.484 16.038 -14.512 1.00 89.38 180 GLU A N 1
ATOM 1437 C CA . GLU A 1 180 ? 17.261 16.960 -15.630 1.00 89.38 180 GLU A CA 1
ATOM 1438 C C . GLU A 1 180 ? 15.760 17.104 -15.927 1.00 89.38 180 GLU A C 1
ATOM 1440 O O . GLU A 1 180 ? 15.026 16.124 -15.765 1.00 89.38 180 GLU A O 1
ATOM 1445 N N . PRO A 1 181 ? 15.302 18.282 -16.399 1.00 84.62 181 PRO A N 1
ATOM 1446 C CA . PRO A 1 181 ? 13.918 18.475 -16.812 1.00 84.62 181 PRO A CA 1
ATOM 1447 C C . PRO A 1 181 ? 13.484 17.472 -17.884 1.00 84.62 181 PRO A C 1
ATOM 1449 O O . PRO A 1 181 ? 14.182 17.232 -18.871 1.00 84.62 181 PRO A O 1
ATOM 1452 N N . THR A 1 182 ? 12.299 16.904 -17.703 1.00 85.00 182 THR A N 1
ATOM 1453 C CA . THR A 1 182 ? 11.711 15.950 -18.635 1.00 85.00 182 THR A CA 1
ATOM 1454 C C . THR A 1 182 ? 10.925 16.677 -19.724 1.00 85.00 182 THR A C 1
ATOM 1456 O O . THR A 1 182 ? 9.910 17.309 -19.454 1.00 85.00 182 THR A O 1
ATOM 1459 N N . ASP A 1 183 ? 11.320 16.512 -20.987 1.00 87.56 183 ASP A N 1
ATOM 1460 C CA . ASP A 1 183 ? 10.567 17.079 -22.111 1.00 87.56 183 ASP A CA 1
ATOM 1461 C C . ASP A 1 183 ? 9.263 16.319 -22.404 1.00 87.56 183 ASP A C 1
ATOM 1463 O O . ASP A 1 183 ? 9.181 15.089 -22.246 1.00 87.56 183 ASP A O 1
ATOM 1467 N N . HIS A 1 184 ? 8.275 17.058 -22.923 1.00 90.31 184 HIS A N 1
ATOM 1468 C CA . HIS A 1 184 ? 6.988 16.557 -23.423 1.00 90.31 184 HIS A CA 1
ATOM 1469 C C . HIS A 1 184 ? 6.222 15.669 -22.425 1.00 90.31 184 HIS A C 1
ATOM 1471 O O . HIS A 1 184 ? 5.669 14.629 -22.801 1.00 90.31 184 HIS A O 1
ATOM 1477 N N . VAL A 1 185 ? 6.194 16.072 -21.149 1.00 90.81 185 VAL A N 1
ATOM 1478 C CA . VAL A 1 185 ? 5.524 15.326 -20.068 1.00 90.81 185 VAL A CA 1
ATOM 1479 C C . VAL A 1 185 ? 4.058 15.047 -20.395 1.00 90.81 185 VAL A C 1
ATOM 1481 O O . VAL A 1 185 ? 3.625 13.911 -20.231 1.00 90.81 185 VAL A O 1
ATOM 1484 N N . ASP A 1 186 ? 3.324 16.017 -20.946 1.00 91.56 186 ASP A N 1
ATOM 1485 C CA . ASP A 1 186 ? 1.896 15.863 -21.263 1.00 91.56 186 ASP A CA 1
ATOM 1486 C C . ASP A 1 186 ? 1.633 14.687 -22.216 1.00 91.56 186 ASP A C 1
ATOM 1488 O O . ASP A 1 186 ? 0.811 13.814 -21.940 1.00 91.56 186 ASP A O 1
ATOM 1492 N N . VAL A 1 187 ? 2.404 14.592 -23.305 1.00 92.44 187 VAL A N 1
ATOM 1493 C CA . VAL A 1 187 ? 2.276 13.506 -24.293 1.00 92.44 187 VAL A CA 1
ATOM 1494 C C . VAL A 1 187 ? 2.631 12.155 -23.670 1.00 92.44 187 VAL A C 1
ATOM 1496 O O . VAL A 1 187 ? 1.952 11.150 -23.904 1.00 92.44 187 VAL A O 1
ATOM 1499 N N . LYS A 1 188 ? 3.690 12.117 -22.853 1.00 94.75 188 LYS A N 1
ATOM 1500 C CA . LYS A 1 188 ? 4.116 10.910 -22.129 1.00 94.75 188 LYS A CA 1
ATOM 1501 C C . LYS A 1 188 ? 3.060 10.460 -21.119 1.00 94.75 188 LYS A C 1
ATOM 1503 O O . LYS A 1 188 ? 2.831 9.258 -20.952 1.00 94.75 188 LYS A O 1
ATOM 1508 N N . HIS A 1 189 ? 2.399 11.409 -20.469 1.00 93.31 189 HIS A N 1
ATOM 1509 C CA . HIS A 1 189 ? 1.323 11.151 -19.529 1.00 93.31 189 HIS A CA 1
ATOM 1510 C C . HIS A 1 189 ? 0.095 10.585 -20.254 1.00 93.31 189 HIS A C 1
ATOM 1512 O O . HIS A 1 189 ? -0.454 9.565 -19.839 1.00 93.31 189 HIS A O 1
ATOM 1518 N N . GLU A 1 190 ? -0.296 11.170 -21.391 1.00 93.50 190 GLU A N 1
ATOM 1519 C CA . GLU A 1 190 ? -1.408 10.675 -22.208 1.00 93.50 190 GLU A CA 1
ATOM 1520 C C . GLU A 1 190 ? -1.208 9.232 -22.684 1.00 93.50 190 GLU A C 1
ATOM 1522 O O . GLU A 1 190 ? -2.133 8.421 -22.580 1.00 93.50 190 GLU A O 1
ATOM 1527 N N . ILE A 1 191 ? -0.022 8.885 -23.201 1.00 94.12 191 ILE A N 1
ATOM 1528 C CA . ILE A 1 191 ? 0.239 7.516 -23.675 1.00 94.12 191 ILE A CA 1
ATOM 1529 C C . ILE A 1 191 ? 0.264 6.509 -22.522 1.00 94.12 191 ILE A C 1
ATOM 1531 O O . ILE A 1 191 ? -0.286 5.416 -22.656 1.00 94.12 191 ILE A O 1
ATOM 1535 N N . SER A 1 192 ? 0.825 6.889 -21.372 1.00 93.69 192 SER A N 1
ATOM 1536 C CA . SER A 1 192 ? 0.847 6.036 -20.178 1.00 93.69 192 SER A CA 1
ATOM 1537 C C . SER A 1 192 ? -0.574 5.784 -19.670 1.00 93.69 192 SER A C 1
ATOM 1539 O O . SER A 1 192 ? -0.976 4.634 -19.477 1.00 93.69 192 SER A O 1
ATOM 1541 N N . LYS A 1 193 ? -1.389 6.844 -19.587 1.00 92.44 193 LYS A N 1
ATOM 1542 C CA . LYS A 1 193 ? -2.792 6.775 -19.167 1.00 92.44 193 LYS A CA 1
ATOM 1543 C C . LYS A 1 193 ? -3.646 5.923 -20.108 1.00 92.44 193 LYS A C 1
ATOM 1545 O O . LYS A 1 193 ? -4.460 5.136 -19.632 1.00 92.44 193 LYS A O 1
ATOM 1550 N N . LYS A 1 194 ? -3.443 6.019 -21.430 1.00 92.25 194 LYS A N 1
ATOM 1551 C CA . LYS A 1 194 ? -4.123 5.162 -22.428 1.00 92.25 194 LYS A CA 1
ATOM 1552 C C . LYS A 1 194 ? -3.866 3.667 -22.201 1.00 92.25 194 LYS A C 1
ATOM 1554 O O . LYS A 1 194 ? -4.706 2.852 -22.568 1.00 92.25 194 LYS A O 1
ATOM 1559 N N . LEU A 1 195 ? -2.742 3.313 -21.577 1.00 89.25 195 LEU A N 1
ATOM 1560 C CA . LEU A 1 195 ? -2.373 1.939 -21.223 1.00 89.25 195 LEU A CA 1
ATOM 1561 C C . LEU A 1 195 ? -2.756 1.556 -19.783 1.00 89.25 195 LEU A C 1
ATOM 1563 O O . LEU A 1 195 ? -2.363 0.490 -19.312 1.00 89.25 195 LEU A O 1
ATOM 1567 N N . GLY A 1 196 ? -3.495 2.414 -19.071 1.00 89.94 196 GLY A N 1
ATOM 1568 C CA . GLY A 1 196 ? -3.854 2.198 -17.668 1.00 89.94 196 GLY A CA 1
ATOM 1569 C C . GLY A 1 196 ? -2.657 2.261 -16.716 1.00 89.94 196 GLY A C 1
ATOM 1570 O O . GLY A 1 196 ? -2.692 1.637 -15.655 1.00 89.94 196 GLY A O 1
ATOM 1571 N N . ARG A 1 197 ? -1.590 2.972 -17.106 1.00 90.75 197 ARG A N 1
ATOM 1572 C CA . ARG A 1 197 ? -0.367 3.142 -16.318 1.00 90.75 197 ARG A CA 1
ATOM 1573 C C . ARG A 1 197 ? -0.201 4.583 -15.847 1.00 90.75 197 ARG A C 1
ATOM 1575 O O . ARG A 1 197 ? -0.524 5.528 -16.565 1.00 90.75 197 ARG A O 1
ATOM 1582 N N . ARG A 1 198 ? 0.356 4.727 -14.651 1.00 90.81 198 ARG A N 1
ATOM 1583 C CA . ARG A 1 198 ? 0.762 5.976 -14.017 1.00 90.81 198 ARG A CA 1
ATOM 1584 C C . ARG A 1 198 ? 2.215 6.282 -14.370 1.00 90.81 198 ARG A C 1
ATOM 1586 O O . ARG A 1 198 ? 3.101 5.471 -14.103 1.00 90.81 198 ARG A O 1
ATOM 1593 N N . LEU A 1 199 ? 2.432 7.449 -14.968 1.00 93.69 199 LEU A N 1
ATOM 1594 C CA . LEU A 1 199 ? 3.756 7.972 -15.280 1.00 93.69 199 LEU A CA 1
ATOM 1595 C C . LEU A 1 199 ? 4.351 8.683 -14.067 1.00 93.69 199 LEU A C 1
ATOM 1597 O O . LEU A 1 199 ? 3.772 9.654 -13.621 1.00 93.69 199 LEU A O 1
ATOM 1601 N N . VAL A 1 200 ? 5.521 8.270 -13.600 1.00 93.44 200 VAL A N 1
ATOM 1602 C CA . VAL A 1 200 ? 6.275 8.981 -12.563 1.00 93.44 200 VAL A CA 1
ATOM 1603 C C . VAL A 1 200 ? 7.464 9.682 -13.209 1.00 93.44 200 VAL A C 1
ATOM 1605 O O . VAL A 1 200 ? 8.302 9.030 -13.845 1.00 93.44 200 VAL A O 1
ATOM 1608 N N . THR A 1 201 ? 7.541 11.002 -13.068 1.00 93.69 201 THR A N 1
ATOM 1609 C CA . THR A 1 201 ? 8.670 11.790 -13.573 1.00 93.69 201 THR A CA 1
ATOM 1610 C C . THR A 1 201 ? 9.756 11.955 -12.513 1.00 93.69 201 THR A C 1
ATOM 1612 O O . THR A 1 201 ? 9.517 11.773 -11.318 1.00 93.69 201 THR A O 1
ATOM 1615 N N . ILE A 1 202 ? 10.981 12.285 -12.929 1.00 90.81 202 ILE A N 1
ATOM 1616 C CA . ILE A 1 202 ? 12.083 12.477 -11.977 1.00 90.81 202 ILE A CA 1
ATOM 1617 C C . ILE A 1 202 ? 11.827 13.643 -11.011 1.00 90.81 202 ILE A C 1
ATOM 1619 O O . ILE A 1 202 ? 12.236 13.588 -9.857 1.00 90.81 202 ILE A O 1
ATOM 1623 N N . GLU A 1 203 ? 11.109 14.671 -11.455 1.00 88.19 203 GLU A N 1
ATOM 1624 C CA . GLU A 1 203 ? 10.755 15.855 -10.668 1.00 88.19 203 GLU A CA 1
ATOM 1625 C C . GLU A 1 203 ? 9.758 15.546 -9.541 1.00 88.19 203 GLU A C 1
ATOM 1627 O O . GLU A 1 203 ? 9.655 16.298 -8.573 1.00 88.19 203 GLU A O 1
ATOM 1632 N N . GLU A 1 204 ? 9.029 14.433 -9.644 1.00 87.31 204 GLU A N 1
ATOM 1633 C CA . GLU A 1 204 ? 8.101 13.966 -8.611 1.00 87.31 204 GLU A CA 1
ATOM 1634 C C . GLU A 1 204 ? 8.810 13.171 -7.502 1.00 87.31 204 GLU A C 1
ATOM 1636 O O . GLU A 1 204 ? 8.214 12.898 -6.457 1.00 87.31 204 GLU A O 1
ATOM 1641 N N . ILE A 1 205 ? 10.084 12.818 -7.703 1.00 86.81 205 ILE A N 1
ATOM 1642 C CA . ILE A 1 205 ? 10.879 12.000 -6.789 1.00 86.81 205 ILE A CA 1
ATOM 1643 C C . ILE A 1 205 ? 11.796 12.903 -5.960 1.00 86.81 205 ILE A C 1
ATOM 1645 O O . ILE A 1 205 ? 12.852 13.333 -6.415 1.00 86.81 205 ILE A O 1
ATOM 1649 N N . ASP A 1 206 ? 11.414 13.136 -4.704 1.00 82.50 206 ASP A N 1
ATOM 1650 C CA . ASP A 1 206 ? 12.189 13.985 -3.787 1.00 82.50 206 ASP A CA 1
ATOM 1651 C C . ASP A 1 206 ? 13.534 13.336 -3.381 1.00 82.50 206 ASP A C 1
ATOM 1653 O O . ASP A 1 206 ? 14.540 14.025 -3.222 1.00 82.50 206 ASP A O 1
ATOM 1657 N N . ASP A 1 207 ? 13.565 12.005 -3.213 1.00 84.50 207 ASP A N 1
ATOM 1658 C CA . ASP A 1 207 ? 14.776 11.232 -2.902 1.00 84.50 207 ASP A CA 1
ATOM 1659 C C . ASP A 1 207 ? 14.741 9.864 -3.600 1.00 84.50 207 ASP A C 1
ATOM 1661 O O . ASP A 1 207 ? 14.053 8.924 -3.186 1.00 84.50 207 ASP A O 1
ATOM 1665 N N . LEU A 1 208 ? 15.520 9.747 -4.675 1.00 86.06 208 LEU A N 1
ATOM 1666 C CA . LEU A 1 208 ? 15.585 8.543 -5.496 1.00 86.06 208 LEU A CA 1
ATOM 1667 C C . LEU A 1 208 ? 16.162 7.331 -4.751 1.00 86.06 208 LEU A C 1
ATOM 1669 O O . LEU A 1 208 ? 15.766 6.197 -5.027 1.00 86.06 208 LEU A O 1
ATOM 1673 N N . ASN A 1 209 ? 17.082 7.540 -3.805 1.00 85.31 209 ASN A N 1
ATOM 1674 C CA . ASN A 1 209 ? 17.634 6.437 -3.023 1.00 85.31 209 ASN A CA 1
ATOM 1675 C C . ASN A 1 209 ? 16.581 5.888 -2.059 1.00 85.31 209 ASN A C 1
ATOM 1677 O O . ASN A 1 209 ? 16.437 4.669 -1.968 1.00 85.31 209 ASN A O 1
ATOM 1681 N N . ASN A 1 210 ? 15.805 6.755 -1.402 1.00 84.00 210 ASN A N 1
ATOM 1682 C CA . ASN A 1 210 ? 14.701 6.310 -0.545 1.00 84.00 210 ASN A CA 1
ATOM 1683 C C . ASN A 1 210 ? 13.624 5.573 -1.348 1.00 84.00 210 ASN A C 1
ATOM 1685 O O . ASN A 1 210 ? 13.137 4.542 -0.887 1.00 84.00 210 ASN A O 1
ATOM 1689 N N . LEU A 1 211 ? 13.303 6.037 -2.562 1.00 86.31 211 LEU A N 1
ATOM 1690 C CA . LEU A 1 211 ? 12.370 5.343 -3.455 1.00 86.31 211 LEU A CA 1
ATOM 1691 C C . LEU A 1 211 ? 12.855 3.924 -3.792 1.00 86.31 211 LEU A C 1
ATOM 1693 O O . LEU A 1 211 ? 12.107 2.956 -3.659 1.00 86.31 211 LEU A O 1
ATOM 1697 N N . VAL A 1 212 ? 14.123 3.781 -4.187 1.00 88.00 212 VAL A N 1
ATOM 1698 C CA . VAL A 1 212 ? 14.733 2.471 -4.464 1.00 88.00 212 VAL A CA 1
ATOM 1699 C C . VAL A 1 212 ? 14.708 1.582 -3.222 1.00 88.00 212 VAL A C 1
ATOM 1701 O O . VAL A 1 212 ? 14.295 0.427 -3.315 1.00 88.00 212 VAL A O 1
ATOM 1704 N N . MET A 1 213 ? 15.117 2.103 -2.060 1.00 85.88 213 MET A N 1
ATOM 1705 C CA . MET A 1 213 ? 15.115 1.342 -0.807 1.00 85.88 213 MET A CA 1
ATOM 1706 C C . MET A 1 213 ? 13.710 0.862 -0.444 1.00 85.88 213 MET A C 1
ATOM 1708 O O . MET A 1 213 ? 13.550 -0.297 -0.068 1.00 85.88 213 MET A O 1
ATOM 1712 N N . PHE A 1 214 ? 12.692 1.711 -0.610 1.00 84.69 214 PHE A N 1
ATOM 1713 C CA . PHE A 1 214 ? 11.294 1.348 -0.389 1.00 84.69 214 PHE A CA 1
ATOM 1714 C C . PHE A 1 214 ? 10.881 0.143 -1.245 1.00 84.69 214 PHE A C 1
ATOM 1716 O O . PHE A 1 214 ? 10.361 -0.839 -0.718 1.00 84.69 214 PHE A O 1
ATOM 1723 N N . PHE A 1 215 ? 11.176 0.170 -2.546 1.00 84.44 215 PHE A N 1
ATOM 1724 C CA . PHE A 1 215 ? 10.814 -0.921 -3.455 1.00 84.44 215 PHE A CA 1
ATOM 1725 C C . PHE A 1 215 ? 11.659 -2.191 -3.291 1.00 84.44 215 PHE A C 1
ATOM 1727 O O . PHE A 1 215 ? 11.219 -3.276 -3.677 1.00 84.44 215 PHE A O 1
ATOM 1734 N N . MET A 1 216 ? 12.866 -2.080 -2.736 1.00 85.81 216 MET A N 1
ATOM 1735 C CA . MET A 1 216 ? 13.724 -3.235 -2.470 1.00 85.81 216 MET A CA 1
ATOM 1736 C C . MET A 1 216 ? 13.258 -4.076 -1.284 1.00 85.81 216 MET A C 1
ATOM 1738 O O . MET A 1 216 ? 13.547 -5.278 -1.266 1.00 85.81 216 MET A O 1
ATOM 1742 N N . LYS A 1 217 ? 12.556 -3.467 -0.321 1.00 83.94 217 LYS A N 1
ATOM 1743 C CA . LYS A 1 217 ? 12.070 -4.161 0.870 1.00 83.94 217 LYS A CA 1
ATOM 1744 C C . LYS A 1 217 ? 11.076 -5.262 0.520 1.00 83.94 217 LYS A C 1
ATOM 1746 O O . LYS A 1 217 ? 10.202 -5.105 -0.336 1.00 83.94 217 LYS A O 1
ATOM 1751 N N . ASP A 1 218 ? 11.167 -6.363 1.256 1.00 81.88 218 ASP A N 1
ATOM 1752 C CA . ASP A 1 218 ? 10.210 -7.460 1.135 1.00 81.88 218 ASP A CA 1
ATOM 1753 C C . ASP A 1 218 ? 8.824 -7.020 1.609 1.00 81.88 218 ASP A C 1
ATOM 1755 O O . ASP A 1 218 ? 7.842 -7.245 0.906 1.00 81.88 218 ASP A O 1
ATOM 1759 N N . LYS A 1 219 ? 8.764 -6.280 2.722 1.00 85.56 219 LYS A N 1
ATOM 1760 C CA . LYS A 1 219 ? 7.546 -5.669 3.262 1.00 85.56 219 LYS A CA 1
ATOM 1761 C C . LYS A 1 219 ? 7.584 -4.150 3.138 1.00 85.56 219 LYS A C 1
ATOM 1763 O O . LYS A 1 219 ? 8.619 -3.537 3.392 1.00 85.56 219 LYS A O 1
ATOM 1768 N N . LYS A 1 220 ? 6.471 -3.548 2.725 1.00 85.88 220 LYS A N 1
ATOM 1769 C CA . LYS A 1 220 ? 6.379 -2.118 2.415 1.00 85.88 220 LYS A CA 1
ATOM 1770 C C . LYS A 1 220 ? 5.598 -1.422 3.517 1.00 85.88 220 LYS A C 1
ATOM 1772 O O . LYS A 1 220 ? 4.398 -1.629 3.644 1.00 85.88 220 LYS A O 1
ATOM 1777 N N . ASP A 1 221 ? 6.286 -0.619 4.316 1.00 88.31 221 ASP A N 1
ATOM 1778 C CA . ASP A 1 221 ? 5.673 0.156 5.392 1.00 88.31 221 ASP A CA 1
ATOM 1779 C C . ASP A 1 221 ? 4.977 1.395 4.804 1.00 88.31 221 ASP A C 1
ATOM 1781 O O . ASP A 1 221 ? 5.632 2.222 4.165 1.00 88.31 221 ASP A O 1
ATOM 1785 N N . ILE A 1 222 ? 3.658 1.524 4.989 1.00 88.88 222 ILE A N 1
ATOM 1786 C CA . ILE A 1 222 ? 2.880 2.668 4.485 1.00 88.88 222 ILE A CA 1
ATOM 1787 C C . ILE A 1 222 ? 2.038 3.273 5.607 1.00 88.88 222 ILE A C 1
ATOM 1789 O O . ILE A 1 222 ? 1.277 2.578 6.280 1.00 88.88 222 ILE A O 1
ATOM 1793 N N . SER A 1 223 ? 2.175 4.586 5.792 1.00 92.12 223 SER A N 1
ATOM 1794 C CA . SER A 1 223 ? 1.417 5.376 6.765 1.00 92.12 223 SER A CA 1
ATOM 1795 C C . SER A 1 223 ? 0.054 5.779 6.216 1.00 92.12 223 SER A C 1
ATOM 1797 O O . SER A 1 223 ? -0.012 6.434 5.181 1.00 92.12 223 SER A O 1
ATOM 1799 N N . PHE A 1 224 ? -1.005 5.463 6.957 1.00 94.06 224 PHE A N 1
ATOM 1800 C CA . PHE A 1 224 ? -2.379 5.859 6.699 1.00 94.06 224 PHE A CA 1
ATOM 1801 C C . PHE A 1 224 ? -2.940 6.710 7.837 1.00 94.06 224 PHE A C 1
ATOM 1803 O O . PHE A 1 224 ? -2.925 6.289 8.998 1.00 94.06 224 PHE A O 1
ATOM 1810 N N . TYR A 1 225 ? -3.445 7.899 7.510 1.00 96.00 225 TYR A N 1
ATOM 1811 C CA . TYR A 1 225 ? -3.956 8.849 8.497 1.00 96.00 225 TYR A CA 1
ATOM 1812 C C . TYR A 1 225 ? -5.382 9.288 8.194 1.00 96.00 225 TYR A C 1
ATOM 1814 O O . TYR A 1 225 ? -5.689 9.745 7.100 1.00 96.00 225 TYR A O 1
ATOM 1822 N N . PHE A 1 226 ? -6.252 9.209 9.191 1.00 97.69 226 PHE A N 1
ATOM 1823 C CA . PHE A 1 226 ? -7.658 9.557 9.031 1.00 97.69 226 PHE A CA 1
ATOM 1824 C C . PHE A 1 226 ? -8.075 10.534 10.119 1.00 97.69 226 PHE A C 1
ATOM 1826 O O . PHE A 1 226 ? -7.851 10.262 11.300 1.00 97.69 226 PHE A O 1
ATOM 1833 N N . SER A 1 227 ? -8.694 11.656 9.757 1.00 97.69 227 SER A N 1
ATOM 1834 C CA . SER A 1 227 ? -9.137 12.649 10.738 1.00 97.69 227 SER A CA 1
ATOM 1835 C C . SER A 1 227 ? -10.575 13.106 10.531 1.00 97.69 227 SER A C 1
ATOM 1837 O O . SER A 1 227 ? -11.034 13.350 9.426 1.00 97.69 227 SER A O 1
ATOM 1839 N N . VAL A 1 228 ? -11.305 13.250 11.627 1.00 96.69 228 VAL A N 1
ATOM 1840 C CA . VAL A 1 228 ? -12.667 13.789 11.654 1.00 96.69 228 VAL A CA 1
ATOM 1841 C C . VAL A 1 228 ? -12.622 15.132 12.381 1.00 96.69 228 VAL A C 1
ATOM 1843 O O . VAL A 1 228 ? -11.851 15.296 13.330 1.00 96.69 228 VAL A O 1
ATOM 1846 N N . ARG A 1 229 ? -13.438 16.100 11.949 1.00 94.12 229 ARG A N 1
ATOM 1847 C CA . ARG A 1 229 ? -13.436 17.493 12.436 1.00 94.12 229 ARG A CA 1
ATOM 1848 C C . ARG A 1 229 ? -12.083 18.186 12.257 1.00 94.12 229 ARG A C 1
ATOM 1850 O O . ARG A 1 229 ? -11.578 18.827 13.178 1.00 94.12 229 ARG A O 1
ATOM 1857 N N . SER A 1 230 ? -11.473 18.012 11.091 1.00 93.12 230 SER A N 1
ATOM 1858 C CA . SER A 1 230 ? -10.214 18.668 10.727 1.00 93.12 230 SER A CA 1
ATOM 1859 C C . SER A 1 230 ? -10.359 19.315 9.359 1.00 93.12 230 SER A C 1
ATOM 1861 O O . SER A 1 230 ? -10.948 18.716 8.468 1.00 93.12 230 SER A O 1
ATOM 1863 N N . ASP A 1 231 ? -9.820 20.517 9.183 1.00 95.50 231 ASP A N 1
ATOM 1864 C CA . ASP A 1 231 ? -9.614 21.080 7.851 1.00 95.50 231 ASP A CA 1
ATOM 1865 C C . ASP A 1 231 ? -8.419 20.402 7.158 1.00 95.50 231 ASP A C 1
ATOM 1867 O O . ASP A 1 231 ? -7.630 19.675 7.777 1.00 95.50 231 ASP A O 1
ATOM 1871 N N . ARG A 1 232 ? -8.278 20.669 5.858 1.00 93.94 232 ARG A N 1
ATOM 1872 C CA . ARG A 1 232 ? -7.240 20.076 5.012 1.00 93.94 232 ARG A CA 1
ATOM 1873 C C . ARG A 1 232 ? -5.819 20.337 5.518 1.00 93.94 232 ARG A C 1
ATOM 1875 O O . ARG A 1 232 ? -5.005 19.414 5.520 1.00 93.94 232 ARG A O 1
ATOM 1882 N N . ASP A 1 233 ? -5.505 21.570 5.910 1.00 94.75 233 ASP A N 1
ATOM 1883 C CA . ASP A 1 233 ? -4.143 21.961 6.289 1.00 94.75 233 ASP A CA 1
ATOM 1884 C C . ASP A 1 233 ? -3.768 21.346 7.641 1.00 94.75 233 ASP A C 1
ATOM 1886 O O . ASP A 1 233 ? -2.668 20.807 7.803 1.00 94.75 233 ASP A O 1
ATOM 1890 N N . SER A 1 234 ? -4.713 21.337 8.585 1.00 94.75 234 SER A N 1
ATOM 1891 C CA . SER A 1 234 ? -4.562 20.650 9.870 1.00 94.75 234 SER A CA 1
ATOM 1892 C C . SER A 1 234 ? -4.349 19.145 9.691 1.00 94.75 234 SER A C 1
ATOM 1894 O O . SER A 1 234 ? -3.429 18.579 10.285 1.00 94.75 234 SER A O 1
ATOM 1896 N N . ALA A 1 235 ? -5.159 18.492 8.851 1.00 94.19 235 ALA A N 1
ATOM 1897 C CA . ALA A 1 235 ? -5.039 17.062 8.574 1.00 94.19 235 ALA A CA 1
ATOM 1898 C C . ALA A 1 235 ? -3.700 16.712 7.905 1.00 94.19 235 ALA A C 1
ATOM 1900 O O . ALA A 1 235 ? -3.037 15.759 8.312 1.00 94.19 235 ALA A O 1
ATOM 1901 N N . LEU A 1 236 ? -3.264 17.513 6.930 1.00 92.12 236 LEU A N 1
ATOM 1902 C CA . LEU A 1 236 ? -1.987 17.320 6.244 1.00 92.12 236 LEU A CA 1
ATOM 1903 C C . LEU A 1 236 ? -0.788 17.530 7.181 1.00 92.12 236 LEU A C 1
ATOM 1905 O O . LEU A 1 236 ? 0.202 16.801 7.099 1.00 92.12 236 LEU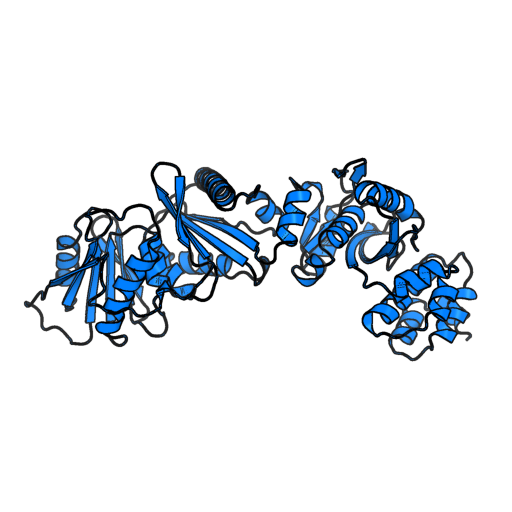 A O 1
ATOM 1909 N N . SER A 1 237 ? -0.860 18.518 8.075 1.00 93.12 237 SER A N 1
ATOM 1910 C CA . SER A 1 237 ? 0.170 18.766 9.090 1.00 93.12 237 SER A CA 1
ATOM 1911 C C . SER A 1 237 ? 0.309 17.578 10.048 1.00 93.12 237 SER A C 1
ATOM 1913 O O . SER A 1 237 ? 1.409 17.071 10.272 1.00 93.12 237 SER A O 1
ATOM 1915 N N . GLU A 1 238 ? -0.817 17.071 10.550 1.00 94.56 238 GLU A N 1
ATOM 1916 C CA . GLU A 1 238 ? -0.859 15.906 11.438 1.00 94.56 238 GLU A CA 1
ATOM 1917 C C . GLU A 1 238 ? -0.383 14.628 10.744 1.00 94.56 238 GLU A C 1
ATOM 1919 O O . GLU A 1 238 ? 0.395 13.872 11.324 1.00 94.56 238 GLU A O 1
ATOM 1924 N N . PHE A 1 239 ? -0.768 14.414 9.483 1.00 93.75 239 PHE A N 1
ATOM 1925 C CA . PHE A 1 239 ? -0.272 13.301 8.676 1.00 93.75 239 PHE A CA 1
ATOM 1926 C C . PHE A 1 239 ? 1.257 13.331 8.541 1.00 93.75 239 PHE A C 1
ATOM 1928 O O . PHE A 1 239 ? 1.915 12.307 8.715 1.00 93.75 239 PHE A O 1
ATOM 1935 N N . ARG A 1 240 ? 1.854 14.507 8.308 1.00 91.38 240 ARG A N 1
ATOM 1936 C CA . ARG A 1 240 ? 3.319 14.654 8.248 1.00 91.38 240 ARG A CA 1
ATOM 1937 C C . ARG A 1 240 ? 3.986 14.330 9.583 1.00 91.38 240 ARG A C 1
ATOM 1939 O O . ARG A 1 240 ? 4.999 13.633 9.593 1.00 91.38 240 ARG A O 1
ATOM 1946 N N . ASN A 1 241 ? 3.416 14.791 10.697 1.00 92.75 241 ASN A N 1
ATOM 1947 C CA . ASN A 1 241 ? 3.909 14.445 12.034 1.00 92.75 241 ASN A CA 1
ATOM 1948 C C . ASN A 1 241 ? 3.834 12.933 12.273 1.00 92.75 241 ASN A C 1
ATOM 1950 O O . ASN A 1 241 ? 4.812 12.327 12.707 1.00 92.75 241 ASN A O 1
ATOM 1954 N N . PHE A 1 242 ? 2.717 12.312 11.894 1.00 94.38 242 PHE A N 1
ATOM 1955 C CA . PHE A 1 242 ? 2.541 10.869 11.962 1.00 94.38 242 PHE A CA 1
ATOM 1956 C C . PHE A 1 242 ? 3.587 10.112 11.126 1.00 94.38 242 PHE A C 1
ATOM 1958 O O . PHE A 1 242 ? 4.231 9.197 11.639 1.00 94.38 242 PHE A O 1
ATOM 1965 N N . CYS A 1 243 ? 3.838 10.519 9.877 1.00 91.38 243 CYS A N 1
ATOM 1966 C CA . CYS A 1 243 ? 4.888 9.922 9.048 1.00 91.38 243 CYS A CA 1
ATOM 1967 C C . CYS A 1 243 ? 6.283 10.041 9.677 1.00 91.38 243 CYS A C 1
ATOM 1969 O O . CYS A 1 243 ? 7.075 9.103 9.572 1.00 91.38 243 CYS A O 1
ATOM 1971 N N . ASN A 1 244 ? 6.592 11.159 10.340 1.00 90.44 244 ASN A N 1
ATOM 1972 C CA . ASN A 1 244 ? 7.867 11.345 11.038 1.00 90.44 244 ASN A CA 1
ATOM 1973 C C . ASN A 1 244 ? 8.000 10.404 12.247 1.00 90.44 244 ASN A C 1
ATOM 1975 O O . ASN A 1 244 ? 9.070 9.834 12.475 1.00 90.44 244 ASN A O 1
ATOM 1979 N N . ASP A 1 245 ? 6.916 10.195 12.993 1.00 93.12 245 ASP A N 1
ATOM 1980 C CA . ASP A 1 245 ? 6.891 9.267 14.125 1.00 93.12 245 ASP A CA 1
ATOM 1981 C C . ASP A 1 245 ? 7.009 7.804 13.676 1.00 93.12 245 ASP A C 1
ATOM 1983 O O . ASP A 1 245 ? 7.766 7.036 14.274 1.00 93.12 245 ASP A O 1
ATOM 1987 N N . VAL A 1 246 ? 6.339 7.425 12.581 1.00 91.81 246 VAL A N 1
ATOM 1988 C CA . VAL A 1 246 ? 6.488 6.099 11.952 1.00 91.81 246 VAL A CA 1
ATOM 1989 C C . VAL A 1 246 ? 7.922 5.892 11.464 1.00 91.81 246 VAL A C 1
ATOM 1991 O O . VAL A 1 246 ? 8.530 4.864 11.752 1.00 91.81 246 VAL A O 1
ATOM 1994 N N . SER A 1 247 ? 8.488 6.887 10.781 1.00 88.31 247 SER A N 1
ATOM 1995 C CA . SER A 1 247 ? 9.879 6.877 10.310 1.00 88.31 247 SER A CA 1
ATOM 1996 C C . SER A 1 247 ? 10.866 6.670 11.456 1.00 88.31 247 SER A C 1
ATOM 1998 O O . SER A 1 247 ? 11.753 5.825 11.368 1.00 88.31 247 SER A O 1
ATOM 2000 N N . SER A 1 248 ? 10.658 7.382 12.567 1.00 89.50 248 SER A N 1
ATOM 2001 C CA . SER A 1 248 ? 11.474 7.249 13.777 1.00 89.50 248 SER A CA 1
ATOM 2002 C C . SER A 1 248 ? 11.328 5.873 14.430 1.00 89.50 248 SER A C 1
ATOM 2004 O O . SER A 1 248 ? 12.306 5.325 14.925 1.00 89.50 248 SER A O 1
ATOM 2006 N N . PHE A 1 249 ? 10.121 5.300 14.433 1.00 89.12 249 PHE A N 1
ATOM 2007 C CA . PHE A 1 249 ? 9.870 3.954 14.956 1.00 89.12 249 PHE A CA 1
ATOM 2008 C C . PHE A 1 249 ? 10.551 2.858 14.128 1.00 89.12 249 PHE A C 1
ATOM 2010 O O . PHE A 1 249 ? 11.037 1.879 14.689 1.00 89.12 249 PHE A O 1
ATOM 2017 N N . LEU A 1 250 ? 10.579 3.018 12.806 1.00 86.50 250 LEU A N 1
ATOM 2018 C CA . LEU A 1 250 ? 11.162 2.041 11.889 1.00 86.50 250 LEU A CA 1
ATOM 2019 C C . LEU A 1 250 ? 12.668 2.234 11.653 1.00 86.50 250 LEU A C 1
ATOM 2021 O O . LEU A 1 250 ? 13.266 1.408 10.967 1.00 86.50 250 LEU A O 1
ATOM 2025 N N . ASP A 1 251 ? 13.261 3.306 12.187 1.00 80.75 251 ASP A N 1
ATOM 2026 C CA . ASP A 1 251 ? 14.625 3.756 11.875 1.00 80.75 251 ASP A CA 1
ATOM 2027 C C . ASP A 1 251 ? 14.843 3.954 10.359 1.00 80.75 251 ASP A C 1
ATOM 2029 O O . ASP A 1 251 ? 15.803 3.485 9.748 1.00 80.75 251 ASP A O 1
ATOM 2033 N N . LEU A 1 252 ? 13.884 4.630 9.714 1.00 71.62 252 LEU A N 1
ATOM 2034 C CA . LEU A 1 252 ? 13.882 4.893 8.275 1.00 71.62 252 LEU A CA 1
ATOM 2035 C C . LEU A 1 252 ? 13.779 6.384 7.988 1.00 71.62 252 LEU A C 1
ATOM 2037 O O . LEU A 1 252 ? 13.089 7.123 8.681 1.00 71.62 252 LEU A O 1
ATOM 2041 N N . LYS A 1 253 ? 14.363 6.817 6.869 1.00 63.88 253 LYS A N 1
ATOM 2042 C CA . LYS A 1 253 ? 14.033 8.103 6.244 1.00 63.88 253 LYS A CA 1
ATOM 2043 C C . LYS A 1 253 ? 12.865 7.896 5.285 1.00 63.88 253 LYS A C 1
ATOM 2045 O O . LYS A 1 253 ? 13.063 7.751 4.082 1.00 63.88 253 LYS A O 1
ATOM 2050 N N . PHE A 1 254 ? 11.653 7.793 5.819 1.00 61.56 254 PHE A N 1
ATOM 2051 C CA . PHE A 1 254 ? 10.456 7.619 5.005 1.00 61.56 254 PHE A CA 1
ATOM 2052 C C . PHE A 1 254 ? 9.700 8.947 4.860 1.00 61.56 254 PHE A C 1
ATOM 2054 O O . PHE A 1 254 ? 9.551 9.707 5.811 1.00 61.56 254 PHE A O 1
ATOM 2061 N N . ASN A 1 255 ? 9.231 9.246 3.648 1.00 63.81 255 ASN A N 1
ATOM 2062 C CA . ASN A 1 255 ? 8.445 10.444 3.361 1.00 63.81 255 ASN A CA 1
ATOM 2063 C C . ASN A 1 255 ? 7.108 10.020 2.747 1.00 63.81 255 ASN A C 1
ATOM 2065 O O . ASN A 1 255 ? 7.065 9.643 1.577 1.00 63.81 255 ASN A O 1
ATOM 2069 N N . GLY A 1 256 ? 6.022 10.106 3.522 1.00 64.81 256 GLY A N 1
ATOM 2070 C CA . GLY A 1 256 ? 4.673 9.767 3.052 1.00 64.81 256 GLY A CA 1
ATOM 2071 C C . GLY A 1 256 ? 4.246 10.556 1.809 1.00 64.81 256 GLY A C 1
ATOM 2072 O O . GLY A 1 256 ? 3.609 9.996 0.924 1.00 64.81 256 GLY A O 1
ATOM 2073 N N . ASN A 1 257 ? 4.706 11.807 1.654 1.00 69.00 257 ASN A N 1
ATOM 2074 C CA . ASN A 1 257 ? 4.379 12.625 0.477 1.00 69.00 257 ASN A CA 1
ATOM 2075 C C . ASN A 1 257 ? 4.963 12.058 -0.830 1.00 69.00 257 ASN A C 1
ATOM 2077 O O . ASN A 1 257 ? 4.430 12.325 -1.904 1.00 69.00 257 ASN A O 1
ATOM 2081 N N . MET A 1 258 ? 6.065 11.300 -0.759 1.00 76.56 258 MET A N 1
ATOM 2082 C CA . MET A 1 258 ? 6.648 10.659 -1.941 1.00 76.56 258 MET A CA 1
ATOM 2083 C C . MET A 1 258 ? 5.697 9.593 -2.492 1.00 76.56 258 MET A C 1
ATOM 2085 O O . MET A 1 258 ? 5.521 9.500 -3.703 1.00 76.56 258 MET A O 1
ATOM 2089 N N . LEU A 1 259 ? 5.059 8.812 -1.615 1.00 78.06 259 LEU A N 1
ATOM 2090 C CA . LEU A 1 259 ? 4.125 7.769 -2.037 1.00 78.06 259 LEU A CA 1
ATOM 2091 C C . LEU A 1 259 ? 2.850 8.359 -2.638 1.00 78.06 259 LEU A C 1
ATOM 2093 O O . LEU A 1 259 ? 2.402 7.858 -3.666 1.00 78.06 259 LEU A O 1
ATOM 2097 N N . ASP A 1 260 ? 2.338 9.459 -2.079 1.00 79.25 260 ASP A N 1
ATOM 2098 C CA . ASP A 1 260 ? 1.193 10.184 -2.644 1.00 79.25 260 ASP A CA 1
ATOM 2099 C C . ASP A 1 260 ? 1.450 10.596 -4.107 1.00 79.25 260 ASP A C 1
ATOM 2101 O O . ASP A 1 260 ? 0.590 10.403 -4.967 1.00 79.25 260 ASP A O 1
ATOM 2105 N N . LYS A 1 261 ? 2.651 11.112 -4.417 1.00 81.88 261 LYS A N 1
ATOM 2106 C CA . LYS A 1 261 ? 3.046 11.504 -5.786 1.00 81.88 261 LYS A CA 1
ATOM 2107 C C . LYS A 1 261 ? 3.235 10.298 -6.713 1.00 81.88 261 LYS A C 1
ATOM 2109 O O . LYS A 1 261 ? 2.797 10.316 -7.866 1.00 81.88 261 LYS A O 1
ATOM 2114 N N . VAL A 1 262 ? 3.894 9.249 -6.218 1.00 83.50 262 VAL A N 1
ATOM 2115 C CA . VAL A 1 262 ? 4.221 8.044 -6.999 1.00 83.50 262 VAL A CA 1
ATOM 2116 C C . VAL A 1 262 ? 2.961 7.246 -7.340 1.00 83.50 262 VAL A C 1
ATOM 2118 O O . VAL A 1 262 ? 2.806 6.814 -8.481 1.00 83.50 262 VAL A O 1
ATOM 2121 N N . PHE A 1 263 ? 2.050 7.077 -6.380 1.00 81.62 263 PHE A N 1
ATOM 2122 C CA . PHE A 1 263 ? 0.823 6.297 -6.553 1.00 81.62 263 PHE A CA 1
ATOM 2123 C C . PHE A 1 263 ? -0.393 7.133 -6.979 1.00 81.62 263 PHE A C 1
ATOM 2125 O O . PHE A 1 263 ? -1.430 6.544 -7.269 1.00 81.62 263 PHE A O 1
ATOM 2132 N N . GLU A 1 264 ? -0.285 8.470 -7.033 1.00 80.44 264 GLU A N 1
ATOM 2133 C CA . GLU A 1 264 ? -1.424 9.392 -7.247 1.00 80.44 264 GLU A CA 1
ATOM 2134 C C . GLU A 1 264 ? -2.575 9.163 -6.256 1.00 80.44 264 GLU A C 1
ATOM 2136 O O . GLU A 1 264 ? -3.751 9.418 -6.530 1.00 80.44 264 GLU A O 1
ATOM 2141 N N . ARG A 1 265 ? -2.232 8.661 -5.072 1.00 81.88 265 ARG A N 1
ATOM 2142 C CA . ARG A 1 265 ? -3.202 8.248 -4.075 1.00 81.88 265 ARG A CA 1
ATOM 2143 C C . ARG A 1 265 ? -2.765 8.740 -2.718 1.00 81.88 265 ARG A C 1
ATOM 2145 O O . ARG A 1 265 ? -1.752 8.289 -2.198 1.00 81.88 265 ARG A O 1
ATOM 2152 N N . SER A 1 266 ? -3.550 9.654 -2.159 1.00 86.38 266 SER A N 1
ATOM 2153 C CA . SER A 1 266 ? -3.334 10.118 -0.797 1.00 86.38 266 SER A CA 1
ATOM 2154 C C . SER A 1 266 ? -3.562 8.979 0.177 1.00 86.38 266 SER A C 1
ATOM 2156 O O . SER A 1 266 ? -4.632 8.371 0.185 1.00 86.38 266 SER A O 1
ATOM 2158 N N . THR A 1 267 ? -2.582 8.723 1.037 1.00 90.06 267 THR A N 1
ATOM 2159 C CA . THR A 1 267 ? -2.741 7.772 2.143 1.00 90.06 267 THR A CA 1
ATOM 2160 C C . THR A 1 267 ? -3.407 8.415 3.363 1.00 90.06 267 THR A C 1
ATOM 2162 O O . THR A 1 267 ? -3.329 7.910 4.478 1.00 90.06 267 THR A O 1
ATOM 2165 N N . TRP A 1 268 ? -4.099 9.537 3.174 1.00 92.62 268 TRP A N 1
ATOM 2166 C CA . TRP A 1 268 ? -4.821 10.224 4.230 1.00 92.62 268 TRP A CA 1
ATOM 2167 C C . TRP A 1 268 ? -6.183 10.722 3.756 1.00 92.62 268 TRP A C 1
ATOM 2169 O O . TRP A 1 268 ? -6.338 11.130 2.605 1.00 92.62 268 TRP A O 1
ATOM 2179 N N . LEU A 1 269 ? -7.166 10.693 4.657 1.00 94.81 269 LEU A N 1
ATOM 2180 C CA . LEU A 1 269 ? -8.512 11.230 4.439 1.00 94.81 269 LEU A CA 1
ATOM 2181 C C . LEU A 1 269 ? -8.902 12.124 5.612 1.00 94.81 269 LEU A C 1
ATOM 2183 O O . LEU A 1 269 ? -8.447 11.924 6.743 1.00 94.81 269 LEU A O 1
ATOM 2187 N N . PHE A 1 270 ? -9.770 13.094 5.347 1.00 96.38 270 PHE A N 1
ATOM 2188 C CA . PHE A 1 270 ? -10.307 13.956 6.384 1.00 96.38 270 PHE A CA 1
ATOM 2189 C C . PHE A 1 270 ? -11.773 14.301 6.136 1.00 96.38 270 PHE A C 1
ATOM 2191 O O . PHE A 1 270 ? -12.210 14.428 4.993 1.00 96.38 270 PHE A O 1
ATOM 2198 N N . TRP A 1 271 ? -12.504 14.512 7.226 1.00 97.12 271 TRP A N 1
ATOM 2199 C CA . TRP A 1 271 ? -13.860 15.050 7.219 1.00 97.12 271 TRP A CA 1
ATOM 2200 C C . TRP A 1 271 ? -13.879 16.344 8.031 1.00 97.12 271 TRP A C 1
ATOM 2202 O O . TRP A 1 271 ? -13.502 16.354 9.204 1.00 97.12 271 TRP A O 1
ATOM 2212 N N . GLU A 1 272 ? -14.329 17.444 7.422 1.00 95.12 272 GLU A N 1
ATOM 2213 C CA . GLU A 1 272 ? -14.334 18.768 8.070 1.00 95.12 272 GLU A CA 1
ATOM 2214 C C . GLU A 1 272 ? -15.342 18.864 9.222 1.00 95.12 272 GLU A C 1
ATOM 2216 O O . GLU A 1 272 ? -15.142 19.612 10.180 1.00 95.12 272 GLU A O 1
ATOM 2221 N N . SER A 1 273 ? -16.423 18.089 9.149 1.00 93.31 273 SER A N 1
ATOM 2222 C CA . SER A 1 273 ? -17.525 18.118 10.108 1.00 93.31 273 SER A CA 1
ATOM 2223 C C . SER A 1 273 ? -17.596 16.849 10.961 1.00 93.31 273 SER A C 1
ATOM 2225 O O . SER A 1 273 ? -16.879 15.871 10.749 1.00 93.31 273 SER A O 1
ATOM 2227 N N . GLU A 1 274 ? -18.431 16.902 11.998 1.00 92.19 274 GLU A N 1
ATOM 2228 C CA . GLU A 1 274 ? -18.809 15.723 12.775 1.00 92.19 274 GLU A CA 1
ATOM 2229 C C . GLU A 1 274 ? -19.642 14.778 11.898 1.00 92.19 274 GLU A C 1
ATOM 2231 O O . GLU A 1 274 ? -20.526 15.234 11.175 1.00 92.19 274 GLU A O 1
ATOM 2236 N N . LEU A 1 275 ? -19.364 13.475 11.969 1.00 94.38 275 LEU A N 1
ATOM 2237 C CA . LEU A 1 275 ? -20.096 12.471 11.198 1.00 94.38 275 LEU A CA 1
ATOM 2238 C C . LEU A 1 275 ? -21.529 12.343 11.719 1.00 94.38 275 LEU A C 1
ATOM 2240 O O . LEU A 1 275 ? -21.741 12.195 12.925 1.00 94.38 275 LEU A O 1
ATOM 2244 N N . SER A 1 276 ? -22.511 12.343 10.816 1.00 93.62 276 SER A N 1
ATOM 2245 C CA . SER A 1 276 ? -23.864 11.917 11.176 1.00 93.62 276 SER A CA 1
ATOM 2246 C C . SER A 1 276 ? -23.910 10.400 11.378 1.00 93.62 276 SER A C 1
ATOM 2248 O O . SER A 1 276 ? -23.014 9.677 10.941 1.00 93.62 276 SER A O 1
ATOM 2250 N N . SER A 1 277 ? -24.974 9.881 11.997 1.00 91.94 277 SER A N 1
ATOM 2251 C CA . SER A 1 277 ? -25.124 8.440 12.249 1.00 91.94 277 SER A CA 1
ATOM 2252 C C . SER A 1 277 ? -25.006 7.571 10.992 1.00 91.94 277 SER A C 1
ATOM 2254 O O . SER A 1 277 ? -24.545 6.439 11.087 1.00 91.94 277 SER A O 1
ATOM 2256 N N . GLN A 1 278 ? -25.401 8.088 9.825 1.00 90.38 278 GLN A N 1
ATOM 2257 C CA . GLN A 1 278 ? -25.326 7.367 8.549 1.00 90.38 278 GLN A CA 1
ATOM 2258 C C . GLN A 1 278 ? -23.918 7.427 7.936 1.00 90.38 278 GLN A C 1
ATOM 2260 O O . GLN A 1 278 ? -23.495 6.480 7.273 1.00 90.38 278 GLN A O 1
ATOM 2265 N N . ASP A 1 279 ? -23.162 8.491 8.218 1.00 95.75 279 ASP A N 1
ATOM 2266 C CA . ASP A 1 279 ? -21.842 8.724 7.623 1.00 95.75 279 ASP A CA 1
ATOM 2267 C C . ASP A 1 279 ? -20.745 7.852 8.242 1.00 95.75 279 ASP A C 1
ATOM 2269 O O . ASP A 1 279 ? -19.692 7.679 7.637 1.00 95.75 279 ASP A O 1
ATOM 2273 N N . PHE A 1 280 ? -20.972 7.259 9.420 1.00 97.25 280 PHE A N 1
ATOM 2274 C CA . PHE A 1 280 ? -20.001 6.357 10.053 1.00 97.25 280 PHE A CA 1
ATOM 2275 C C . PHE A 1 280 ? -19.647 5.158 9.171 1.00 97.25 280 PHE A C 1
ATOM 2277 O O . PHE A 1 280 ? -18.477 4.790 9.076 1.00 97.25 280 PHE A O 1
ATOM 2284 N N . VAL A 1 281 ? -20.649 4.546 8.534 1.00 96.56 281 VAL A N 1
ATOM 2285 C CA . VAL A 1 281 ? -20.432 3.389 7.657 1.00 96.56 281 VAL A CA 1
ATOM 2286 C C . VAL A 1 281 ? -19.753 3.822 6.363 1.00 96.56 281 VAL A C 1
ATOM 2288 O O . VAL A 1 281 ? -18.801 3.172 5.952 1.00 96.56 281 VAL A O 1
ATOM 2291 N N . ILE A 1 282 ? -20.176 4.951 5.786 1.00 97.12 282 ILE A N 1
ATOM 2292 C CA . ILE A 1 282 ? -19.594 5.510 4.557 1.00 97.12 282 ILE A CA 1
ATOM 2293 C C . ILE A 1 282 ? -18.115 5.847 4.776 1.00 97.12 282 ILE A C 1
ATOM 2295 O O . ILE A 1 282 ? -17.262 5.386 4.026 1.00 97.12 282 ILE A O 1
ATOM 2299 N N . ALA A 1 283 ? -17.794 6.577 5.847 1.00 97.56 283 ALA A N 1
ATOM 2300 C CA . ALA A 1 283 ? -16.418 6.912 6.194 1.00 97.56 283 ALA A CA 1
ATOM 2301 C C . ALA A 1 283 ? -15.577 5.656 6.467 1.00 97.56 283 ALA A C 1
ATOM 2303 O O . ALA A 1 283 ? -14.422 5.583 6.055 1.00 97.56 283 ALA A O 1
ATOM 2304 N N . ALA A 1 284 ? -16.142 4.645 7.137 1.00 97.25 284 ALA A N 1
ATOM 2305 C CA . ALA A 1 284 ? -15.441 3.384 7.343 1.00 97.25 284 ALA A CA 1
ATOM 2306 C C . ALA A 1 284 ? -15.179 2.647 6.022 1.00 97.25 284 ALA A C 1
ATOM 2308 O O . ALA A 1 284 ? -14.086 2.117 5.850 1.00 97.25 284 ALA A O 1
ATOM 2309 N N . ASP A 1 285 ? -16.138 2.631 5.096 1.00 96.31 285 ASP A N 1
ATOM 2310 C CA . ASP A 1 285 ? -15.978 2.013 3.778 1.00 96.31 285 ASP A CA 1
ATOM 2311 C C . ASP A 1 285 ? -14.910 2.742 2.946 1.00 96.31 285 ASP A C 1
ATOM 2313 O O . ASP A 1 285 ? -14.022 2.086 2.411 1.00 96.31 285 ASP A O 1
ATOM 2317 N N . GLU A 1 286 ? -14.885 4.081 2.943 1.00 96.31 286 GLU A N 1
ATOM 2318 C CA . GLU A 1 286 ? -13.825 4.864 2.285 1.00 96.31 286 GLU A CA 1
ATOM 2319 C C . GLU A 1 286 ? -12.427 4.552 2.850 1.00 96.31 286 GLU A C 1
ATOM 2321 O O . GLU A 1 286 ? -11.453 4.418 2.102 1.00 96.31 286 GLU A O 1
ATOM 2326 N N . ILE A 1 287 ? -12.322 4.391 4.174 1.00 96.25 287 ILE A N 1
ATOM 2327 C CA . ILE A 1 287 ? -11.078 3.977 4.835 1.00 96.25 287 ILE A CA 1
ATOM 2328 C C . ILE A 1 287 ? -10.686 2.560 4.405 1.00 96.25 287 ILE A C 1
ATOM 2330 O O . ILE A 1 287 ? -9.520 2.310 4.104 1.00 96.25 287 ILE A O 1
ATOM 2334 N N . ILE A 1 288 ? -11.633 1.622 4.379 1.00 94.94 288 ILE A N 1
ATOM 2335 C CA . ILE A 1 288 ? -11.376 0.228 4.001 1.00 94.94 288 ILE A CA 1
ATOM 2336 C C . ILE A 1 288 ? -10.949 0.115 2.543 1.00 94.94 288 ILE A C 1
ATOM 2338 O O . ILE A 1 288 ? -9.989 -0.603 2.258 1.00 94.94 288 ILE A O 1
ATOM 2342 N N . ASP A 1 289 ? -11.599 0.841 1.641 1.00 93.00 289 ASP A N 1
ATOM 2343 C CA . ASP A 1 289 ? -11.237 0.879 0.227 1.00 93.00 289 ASP A CA 1
ATOM 2344 C C . ASP A 1 289 ? -9.788 1.346 0.052 1.00 93.00 289 ASP A C 1
ATOM 2346 O O . ASP A 1 289 ? -9.021 0.718 -0.678 1.00 93.00 289 ASP A O 1
ATOM 2350 N N . LEU A 1 290 ? -9.369 2.378 0.794 1.00 91.44 290 LEU A N 1
ATOM 2351 C CA . LEU A 1 290 ? -7.985 2.851 0.773 1.00 91.44 290 LEU A CA 1
ATOM 2352 C C . LEU A 1 290 ? -7.007 1.836 1.388 1.00 91.44 290 LEU A C 1
ATOM 2354 O O . LEU A 1 290 ? -5.962 1.543 0.809 1.00 91.44 290 LEU A O 1
ATOM 2358 N N . LEU A 1 291 ? -7.334 1.270 2.553 1.00 91.00 291 LEU A N 1
ATOM 2359 C CA . LEU A 1 291 ? -6.469 0.304 3.238 1.00 91.00 291 LEU A CA 1
ATOM 2360 C C . LEU A 1 291 ? -6.324 -1.008 2.460 1.00 91.00 291 LEU A C 1
ATOM 2362 O O . LEU A 1 291 ? -5.330 -1.713 2.638 1.00 91.00 291 LEU A O 1
ATOM 2366 N N . THR A 1 292 ? -7.305 -1.367 1.629 1.00 88.56 292 THR A N 1
ATOM 2367 C CA . THR A 1 292 ? -7.323 -2.614 0.848 1.00 88.56 292 THR A CA 1
ATOM 2368 C C . THR A 1 292 ? -6.878 -2.453 -0.601 1.00 88.56 292 THR A C 1
ATOM 2370 O O . THR A 1 292 ? -6.776 -3.460 -1.305 1.00 88.56 292 THR A O 1
ATOM 2373 N N . GLU A 1 293 ? -6.524 -1.235 -1.009 1.00 80.94 293 GLU A N 1
ATOM 2374 C CA . GLU A 1 293 ? -6.192 -0.892 -2.385 1.00 80.94 293 GLU A CA 1
ATOM 2375 C C . GLU A 1 293 ? -5.013 -1.713 -2.936 1.00 80.94 293 GLU A C 1
ATOM 2377 O O . GLU A 1 293 ? -3.943 -1.818 -2.333 1.00 80.94 293 GLU A O 1
ATOM 2382 N N . GLU A 1 294 ? -5.197 -2.300 -4.123 1.00 75.44 294 GLU A N 1
ATOM 2383 C CA . GLU A 1 294 ? -4.178 -3.149 -4.755 1.00 75.44 294 GLU A CA 1
ATOM 2384 C C . GLU A 1 294 ? -2.932 -2.372 -5.202 1.00 75.44 294 GLU A C 1
ATOM 2386 O O . GLU A 1 294 ? -1.875 -2.973 -5.398 1.00 75.44 294 GLU A O 1
ATOM 2391 N N . THR A 1 295 ? -3.045 -1.053 -5.379 1.00 72.69 295 THR A N 1
ATOM 2392 C CA . THR A 1 295 ? -1.967 -0.169 -5.856 1.00 72.69 295 THR A CA 1
ATOM 2393 C C . THR A 1 295 ? -0.750 -0.184 -4.937 1.00 72.69 295 THR A C 1
ATOM 2395 O O . THR A 1 295 ? 0.375 -0.077 -5.422 1.00 72.69 295 THR A O 1
ATOM 2398 N N . PHE A 1 296 ? -0.957 -0.411 -3.639 1.00 74.31 296 PHE A N 1
ATOM 2399 C CA . PHE A 1 296 ? 0.108 -0.511 -2.646 1.00 74.31 296 PHE A CA 1
ATOM 2400 C C . PHE A 1 296 ? 0.797 -1.885 -2.615 1.00 74.31 296 PHE A C 1
ATOM 2402 O O . PHE A 1 296 ? 1.870 -2.014 -2.032 1.00 74.31 296 PHE A O 1
ATOM 2409 N N . GLY A 1 297 ? 0.233 -2.907 -3.267 1.00 71.00 297 GLY A N 1
ATOM 2410 C CA . GLY A 1 297 ? 0.756 -4.274 -3.272 1.00 71.00 297 GLY A CA 1
ATOM 2411 C C . GLY A 1 297 ? 0.297 -5.127 -2.080 1.00 71.00 297 GLY A C 1
ATOM 2412 O O . GLY A 1 297 ? -0.269 -4.638 -1.105 1.00 71.00 297 GLY A O 1
ATOM 2413 N N . LYS A 1 298 ? 0.512 -6.448 -2.176 1.00 74.56 298 LYS A N 1
ATOM 2414 C CA . LYS A 1 298 ? 0.052 -7.433 -1.173 1.00 74.56 298 LYS A CA 1
ATOM 2415 C C . LYS A 1 298 ? 0.952 -7.532 0.063 1.00 74.56 298 LYS A C 1
ATOM 2417 O O . LYS A 1 298 ? 0.468 -7.939 1.113 1.00 74.56 298 LYS A O 1
ATOM 2422 N N . ASP A 1 299 ? 2.219 -7.143 -0.056 1.00 80.88 299 ASP A N 1
ATOM 2423 C CA . ASP A 1 299 ? 3.231 -7.250 1.007 1.00 80.88 299 ASP A CA 1
ATOM 2424 C C . ASP A 1 299 ? 3.352 -5.950 1.821 1.00 80.88 299 ASP A C 1
ATOM 2426 O O . ASP A 1 299 ? 4.449 -5.514 2.177 1.00 80.88 299 ASP A O 1
ATOM 2430 N N . THR A 1 300 ? 2.229 -5.277 2.049 1.00 86.12 300 THR A N 1
ATOM 2431 C CA . THR A 1 300 ? 2.187 -3.955 2.680 1.00 86.12 300 THR A CA 1
ATOM 2432 C C . THR A 1 300 ? 1.865 -4.078 4.159 1.00 86.12 300 THR A C 1
ATOM 2434 O O . THR A 1 300 ? 0.901 -4.742 4.540 1.00 86.12 300 THR A O 1
ATOM 2437 N N . VAL A 1 301 ? 2.658 -3.395 4.980 1.00 91.50 301 VAL A N 1
ATOM 2438 C CA . VAL A 1 301 ? 2.420 -3.214 6.410 1.00 91.50 301 VAL A CA 1
ATOM 2439 C C . VAL A 1 301 ? 1.707 -1.883 6.605 1.00 91.50 301 VAL A C 1
ATOM 2441 O O . VAL A 1 301 ? 2.224 -0.824 6.242 1.00 91.50 301 VAL A O 1
ATOM 2444 N N . LEU A 1 302 ? 0.501 -1.937 7.167 1.00 93.56 302 LEU A N 1
ATOM 2445 C CA . LEU A 1 302 ? -0.348 -0.759 7.341 1.00 93.56 302 LEU A CA 1
ATOM 2446 C C . LEU A 1 302 ? -0.010 -0.058 8.661 1.00 93.56 302 LEU A C 1
ATOM 2448 O O . LEU A 1 302 ? -0.288 -0.590 9.730 1.00 93.56 302 LEU A O 1
ATOM 2452 N N . HIS A 1 303 ? 0.538 1.150 8.615 1.00 95.19 303 HIS A N 1
ATOM 2453 C CA . HIS A 1 303 ? 0.725 1.990 9.800 1.00 95.19 303 HIS A CA 1
ATOM 2454 C C . HIS A 1 303 ? -0.458 2.947 9.909 1.00 95.19 303 HIS A C 1
ATOM 2456 O O . HIS A 1 303 ? -0.547 3.877 9.122 1.00 95.19 303 HIS A O 1
ATOM 2462 N N . ILE A 1 304 ? -1.373 2.735 10.853 1.00 97.31 304 ILE A N 1
ATOM 2463 C CA . ILE A 1 304 ? -2.673 3.422 10.885 1.00 97.31 304 ILE A CA 1
ATOM 2464 C C . ILE A 1 304 ? -2.770 4.357 12.092 1.00 97.31 304 ILE A C 1
ATOM 2466 O O . ILE A 1 304 ? -2.475 3.961 13.221 1.00 97.31 304 ILE A O 1
ATOM 2470 N N . ALA A 1 305 ? -3.263 5.572 11.864 1.00 97.94 305 ALA A N 1
ATOM 2471 C CA . ALA A 1 305 ? -3.708 6.484 12.910 1.00 97.94 305 ALA A CA 1
ATOM 2472 C C . ALA A 1 305 ? -5.081 7.078 12.558 1.00 97.94 305 ALA A C 1
ATOM 2474 O O . ALA A 1 305 ? -5.306 7.532 11.437 1.00 97.94 305 ALA A O 1
ATOM 2475 N N . ILE A 1 306 ? -5.998 7.092 13.532 1.00 98.19 306 ILE A N 1
ATOM 2476 C CA . ILE A 1 306 ? -7.328 7.704 13.398 1.00 98.19 306 ILE A CA 1
ATOM 2477 C C . ILE A 1 306 ? -7.495 8.772 14.483 1.00 98.19 306 ILE A C 1
ATOM 2479 O O . ILE A 1 306 ? -7.504 8.463 15.675 1.00 98.19 306 ILE A O 1
ATOM 2483 N N . LYS A 1 307 ? -7.674 10.026 14.067 1.00 97.12 307 LYS A N 1
ATOM 2484 C CA . LYS A 1 307 ? -8.097 11.151 14.907 1.00 97.12 307 LYS A CA 1
ATOM 2485 C C . LYS A 1 307 ? -9.602 11.346 14.736 1.00 97.12 307 LYS A C 1
ATOM 2487 O O . LYS A 1 307 ? -10.052 12.154 13.932 1.00 97.12 307 LYS A O 1
ATOM 2492 N N . GLY A 1 308 ? -10.392 10.569 15.466 1.00 95.38 308 GLY A N 1
ATOM 2493 C CA . GLY A 1 308 ? -11.847 10.577 15.331 1.00 95.38 308 GLY A CA 1
ATOM 2494 C C . GLY A 1 308 ? -12.547 9.769 16.422 1.00 95.38 308 GLY A C 1
ATOM 2495 O O . GLY A 1 308 ? -11.899 9.352 17.382 1.00 95.38 308 GLY A O 1
ATOM 2496 N N . PRO A 1 309 ? -13.866 9.549 16.301 1.00 95.75 309 PRO A N 1
ATOM 2497 C CA . PRO A 1 309 ? -14.628 8.801 17.295 1.00 95.75 309 PRO A CA 1
ATOM 2498 C C . PRO A 1 309 ? -14.211 7.324 17.353 1.00 95.75 309 PRO A C 1
ATOM 2500 O O . PRO A 1 309 ? -14.042 6.679 16.316 1.00 95.75 309 PRO A O 1
ATOM 2503 N N . SER A 1 310 ? -14.148 6.746 18.556 1.00 96.75 310 SER A N 1
ATOM 2504 C CA . SER A 1 310 ? -13.829 5.321 18.760 1.00 96.75 310 SER A CA 1
ATOM 2505 C C . SER A 1 310 ? -14.792 4.382 18.022 1.00 96.75 310 SER A C 1
ATOM 2507 O O . SER A 1 310 ? -14.383 3.321 17.558 1.00 96.75 310 SER A O 1
ATOM 2509 N N . ALA A 1 311 ? -16.050 4.796 17.832 1.00 97.81 311 ALA A N 1
ATOM 2510 C CA . ALA A 1 311 ? -17.028 4.043 17.051 1.00 97.81 311 ALA A CA 1
ATOM 2511 C C . ALA A 1 311 ? -16.632 3.892 15.568 1.00 97.81 311 ALA A C 1
ATOM 2513 O O . ALA A 1 311 ? -16.763 2.801 15.023 1.00 97.81 311 ALA A O 1
ATOM 2514 N N . LEU A 1 312 ? -16.075 4.933 14.932 1.00 98.25 312 LEU A N 1
ATOM 2515 C CA . LEU A 1 312 ? -15.583 4.835 13.551 1.00 98.25 312 LEU A CA 1
ATOM 2516 C C . LEU A 1 312 ? -14.451 3.807 13.463 1.00 98.25 312 LEU A C 1
ATOM 2518 O O . LEU A 1 312 ? -14.481 2.906 12.630 1.00 98.25 312 LEU A O 1
ATOM 2522 N N . ALA A 1 313 ? -13.481 3.903 14.371 1.00 98.06 313 ALA A N 1
ATOM 2523 C CA . ALA A 1 313 ? -12.339 3.001 14.397 1.00 98.06 313 ALA A CA 1
ATOM 2524 C C . ALA A 1 313 ? -12.743 1.542 14.664 1.00 98.06 313 ALA A C 1
ATOM 2526 O O . ALA A 1 313 ? -12.179 0.639 14.051 1.00 98.06 313 ALA A O 1
ATOM 2527 N N . PHE A 1 314 ? -13.759 1.306 15.501 1.00 98.12 314 PHE A N 1
ATOM 2528 C CA . PHE A 1 314 ? -14.346 -0.022 15.684 1.00 98.12 314 PHE A CA 1
ATOM 2529 C C . PHE A 1 314 ? -14.920 -0.583 14.377 1.00 98.12 314 PHE A C 1
ATOM 2531 O O . PHE A 1 314 ? -14.628 -1.728 14.039 1.00 98.12 314 PHE A O 1
ATOM 2538 N N . ILE A 1 315 ? -15.701 0.207 13.626 1.00 97.50 315 ILE A N 1
ATOM 2539 C CA . ILE A 1 315 ? -16.294 -0.233 12.348 1.00 97.50 315 ILE A CA 1
ATOM 2540 C C . ILE A 1 315 ? -15.191 -0.549 11.330 1.00 97.50 315 ILE A C 1
ATOM 2542 O O . ILE A 1 315 ? -15.241 -1.595 10.683 1.00 97.50 315 ILE A O 1
ATOM 2546 N N . VAL A 1 316 ? -14.163 0.303 11.233 1.00 97.25 316 VAL A N 1
ATOM 2547 C CA . VAL A 1 316 ? -12.993 0.045 10.378 1.00 97.25 316 VAL A CA 1
ATOM 2548 C C . VAL A 1 316 ? -12.314 -1.262 10.787 1.00 97.25 316 VAL A C 1
ATOM 2550 O O . VAL A 1 316 ? -12.089 -2.124 9.943 1.00 97.25 316 VAL A O 1
ATOM 2553 N N . GLY A 1 317 ? -12.033 -1.464 12.077 1.00 95.94 317 GLY A N 1
ATOM 2554 C CA . GLY A 1 317 ? -11.456 -2.716 12.567 1.00 95.94 317 GLY A CA 1
ATOM 2555 C C . GLY A 1 317 ? -12.302 -3.927 12.164 1.00 95.94 317 GLY A C 1
ATOM 2556 O O . GLY A 1 317 ? -11.787 -4.868 11.561 1.00 95.94 317 GLY A O 1
ATOM 2557 N N . LEU A 1 318 ? -13.612 -3.869 12.424 1.00 94.94 318 LEU A N 1
ATOM 2558 C CA . LEU A 1 318 ? -14.570 -4.939 12.130 1.00 94.94 318 LEU A CA 1
ATOM 2559 C C . LEU A 1 318 ? -14.557 -5.362 10.655 1.00 94.94 318 LEU A C 1
ATOM 2561 O O . LEU A 1 318 ? -14.625 -6.558 10.359 1.00 94.94 318 LEU A O 1
ATOM 2565 N N . LYS A 1 319 ? -14.417 -4.394 9.745 1.00 94.12 319 LYS A N 1
ATOM 2566 C CA . LYS A 1 319 ? -14.366 -4.623 8.296 1.00 94.12 319 LYS A CA 1
ATOM 2567 C C . LYS A 1 319 ? -12.981 -5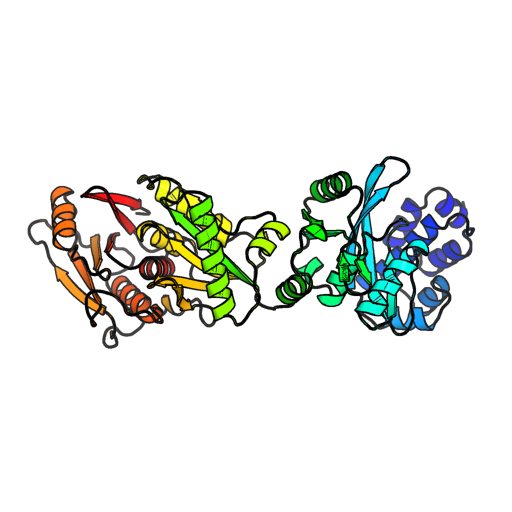.062 7.793 1.00 94.12 319 LYS A C 1
ATOM 2569 O O . LYS A 1 319 ? -12.905 -5.845 6.846 1.00 94.12 319 LYS A O 1
ATOM 2574 N N . LEU A 1 320 ? -11.882 -4.618 8.419 1.00 90.12 320 LEU A N 1
ATOM 2575 C CA . LEU A 1 320 ? -10.512 -4.787 7.894 1.00 90.12 320 LEU A CA 1
ATOM 2576 C C . LEU A 1 320 ? -9.973 -6.234 7.931 1.00 90.12 320 LEU A C 1
ATOM 2578 O O . LEU A 1 320 ? -9.055 -6.553 7.180 1.00 90.12 320 LEU A O 1
ATOM 2582 N N . LYS A 1 321 ? -10.582 -7.137 8.710 1.00 78.00 321 LYS A N 1
ATOM 2583 C CA . LYS A 1 321 ? -10.183 -8.549 8.929 1.00 78.00 321 LYS A CA 1
ATOM 2584 C C . LYS A 1 321 ? -8.742 -8.740 9.483 1.00 78.00 321 LYS A C 1
ATOM 2586 O O . LYS A 1 321 ? -7.774 -8.192 8.964 1.00 78.00 321 LYS A O 1
ATOM 2591 N N . PRO A 1 322 ? -8.528 -9.629 10.473 1.00 75.81 322 PRO A N 1
ATOM 2592 C CA . PRO A 1 322 ? -7.269 -9.750 11.234 1.00 75.81 322 PRO A CA 1
ATOM 2593 C C . PRO A 1 322 ? -6.174 -10.581 10.528 1.00 75.81 322 PRO A C 1
ATOM 2595 O O . PRO A 1 322 ? -5.536 -11.440 11.137 1.00 75.81 322 PRO A O 1
ATOM 2598 N N . TYR A 1 323 ? -5.990 -10.403 9.219 1.00 78.56 323 TYR A N 1
ATOM 2599 C CA . TYR A 1 323 ? -5.019 -11.175 8.424 1.00 78.56 323 TYR A CA 1
ATOM 2600 C C . TYR A 1 323 ? -3.900 -10.328 7.828 1.00 78.56 323 TYR A C 1
ATOM 2602 O O . TYR A 1 323 ? -2.982 -10.881 7.229 1.00 78.56 323 TYR A O 1
ATOM 2610 N N . ARG A 1 324 ? -3.989 -9.005 7.962 1.00 82.38 324 ARG A N 1
ATOM 2611 C CA . ARG A 1 324 ? -2.992 -8.077 7.441 1.00 82.38 324 ARG A CA 1
ATOM 2612 C C . ARG A 1 324 ? -2.045 -7.640 8.541 1.00 82.38 324 ARG A C 1
ATOM 2614 O O . ARG A 1 324 ? -2.459 -7.412 9.675 1.00 82.38 324 ARG A O 1
ATOM 2621 N N . GLU A 1 325 ? -0.782 -7.518 8.173 1.00 91.94 325 GLU A N 1
ATOM 2622 C CA . GLU A 1 325 ? 0.237 -6.936 9.029 1.00 91.94 325 GLU A CA 1
ATOM 2623 C C . GLU A 1 325 ? -0.021 -5.440 9.157 1.00 91.94 325 GLU A C 1
ATOM 2625 O O . GLU A 1 325 ? -0.160 -4.726 8.160 1.00 91.94 325 GLU A O 1
ATOM 2630 N N . LEU A 1 326 ? -0.133 -4.970 10.392 1.00 95.25 326 LEU A N 1
ATOM 2631 C CA . LEU A 1 326 ? -0.423 -3.574 10.664 1.00 95.25 326 LEU A CA 1
ATOM 2632 C C . LEU A 1 326 ? 0.145 -3.141 12.005 1.00 95.25 326 LEU A C 1
ATOM 2634 O O . LEU A 1 326 ? 0.396 -3.963 12.884 1.00 95.25 326 LEU A O 1
ATOM 2638 N N . VAL A 1 327 ? 0.297 -1.833 12.154 1.00 96.69 327 VAL A N 1
ATOM 2639 C CA . VAL A 1 327 ? 0.612 -1.169 13.410 1.00 96.69 327 VAL A CA 1
ATOM 2640 C C . VAL A 1 327 ? -0.386 -0.037 13.607 1.00 96.69 327 VAL A C 1
ATOM 2642 O O . VAL A 1 327 ? -0.464 0.863 12.773 1.00 96.69 327 VAL A O 1
ATOM 2645 N N . PHE A 1 328 ? -1.152 -0.059 14.696 1.00 97.56 328 PHE A N 1
ATOM 2646 C CA . PHE A 1 328 ? -2.046 1.046 15.044 1.00 97.56 328 PHE A CA 1
ATOM 2647 C C . PHE A 1 328 ? -1.383 1.973 16.064 1.00 97.56 328 PHE A C 1
ATOM 2649 O O . PHE A 1 328 ? -0.835 1.517 17.073 1.00 97.56 328 PHE A O 1
ATOM 2656 N N . TYR A 1 329 ? -1.458 3.277 15.810 1.00 97.94 329 TYR A N 1
ATOM 2657 C CA . TYR A 1 329 ? -0.801 4.305 16.606 1.00 97.94 329 TYR A CA 1
ATOM 2658 C C . TYR A 1 329 ? -1.790 5.105 17.448 1.00 97.94 329 TYR A C 1
ATOM 2660 O O . TYR A 1 329 ? -2.881 5.469 17.005 1.00 97.94 329 TYR A O 1
ATOM 2668 N N . HIS A 1 330 ? -1.371 5.425 18.668 1.00 96.31 330 HIS A N 1
ATOM 2669 C CA . HIS A 1 330 ? -2.063 6.329 19.572 1.00 96.31 330 HIS A CA 1
ATOM 2670 C C . HIS A 1 330 ? -1.326 7.664 19.644 1.00 96.31 330 HIS A C 1
ATOM 2672 O O . HIS A 1 330 ? -0.131 7.690 19.941 1.00 96.31 330 HIS A O 1
ATOM 2678 N N . TYR A 1 331 ? -2.033 8.769 19.415 1.00 94.88 331 TYR A N 1
ATOM 2679 C CA . TYR A 1 331 ? -1.494 10.096 19.686 1.00 94.88 331 TYR A CA 1
ATOM 2680 C C . TYR A 1 331 ? -1.627 10.421 21.173 1.00 94.88 331 TYR A C 1
ATOM 2682 O O . TYR A 1 331 ? -2.742 10.547 21.681 1.00 94.88 331 TYR A O 1
ATOM 2690 N N . ASN A 1 332 ? -0.499 10.578 21.861 1.00 90.06 332 ASN A N 1
ATOM 2691 C CA . ASN A 1 332 ? -0.455 11.017 23.251 1.00 90.06 332 ASN A CA 1
ATOM 2692 C C . ASN A 1 332 ? 0.748 11.938 23.476 1.00 90.06 332 ASN A C 1
ATOM 2694 O O . ASN A 1 332 ? 1.829 11.698 22.941 1.00 90.06 332 ASN A O 1
ATOM 2698 N N . SER A 1 333 ? 0.570 12.989 24.279 1.00 87.69 333 SER A N 1
ATOM 2699 C CA . SER A 1 333 ? 1.642 13.919 24.668 1.00 87.69 333 SER A CA 1
ATOM 2700 C C . SER A 1 333 ? 2.482 14.458 23.497 1.00 87.69 333 SER A C 1
ATOM 2702 O O . SER A 1 333 ? 3.698 14.589 23.613 1.00 87.69 333 SER A O 1
ATOM 2704 N N . GLY A 1 334 ? 1.844 14.767 22.362 1.00 90.00 334 GLY A N 1
ATOM 2705 C CA . GLY A 1 334 ? 2.521 15.346 21.196 1.00 90.00 334 GLY A CA 1
ATOM 2706 C C . GLY A 1 334 ? 3.149 14.340 20.228 1.00 90.00 334 GLY A C 1
ATOM 2707 O O . GLY A 1 334 ? 3.837 14.767 19.307 1.00 90.00 334 GLY A O 1
ATOM 2708 N N . LYS A 1 335 ? 2.947 13.030 20.431 1.00 94.62 335 LYS A N 1
ATOM 2709 C CA . LYS A 1 335 ? 3.602 11.979 19.643 1.00 94.62 335 LYS A CA 1
ATOM 2710 C C . LYS A 1 335 ? 2.664 10.817 19.319 1.00 94.62 335 LYS A C 1
ATOM 2712 O O . LYS A 1 335 ? 1.916 10.359 20.184 1.00 94.62 335 LYS A O 1
ATOM 2717 N N . TYR A 1 336 ? 2.763 10.277 18.106 1.00 96.56 336 TYR A N 1
ATOM 2718 C CA . TYR A 1 336 ? 2.163 8.996 17.737 1.00 96.56 336 TYR A CA 1
ATOM 2719 C C . TYR A 1 336 ? 3.049 7.839 18.215 1.00 96.56 336 TYR A C 1
ATOM 2721 O O . TYR A 1 336 ? 4.189 7.674 17.783 1.00 96.56 336 TYR A O 1
ATOM 2729 N N . SER A 1 337 ? 2.519 7.016 19.118 1.00 96.31 337 SER A N 1
ATOM 2730 C CA . SER A 1 337 ? 3.198 5.823 19.637 1.00 96.31 337 SER A CA 1
ATOM 2731 C C . SER A 1 337 ? 2.499 4.554 19.146 1.00 96.31 337 SER A C 1
ATOM 2733 O O . SER A 1 337 ? 1.267 4.518 19.167 1.00 96.31 337 SER A O 1
ATOM 2735 N N . PRO A 1 338 ? 3.234 3.517 18.708 1.00 96.94 338 PRO A N 1
ATOM 2736 C CA . PRO A 1 338 ? 2.626 2.247 18.335 1.00 96.94 338 PRO A CA 1
ATOM 2737 C C . PRO A 1 338 ? 2.036 1.591 19.585 1.00 96.94 338 PRO A C 1
ATOM 2739 O O . PRO A 1 338 ? 2.717 1.474 20.604 1.00 96.94 338 PRO A O 1
ATOM 2742 N N . VAL A 1 339 ? 0.769 1.190 19.512 1.00 96.50 339 VAL A N 1
ATOM 2743 C CA . VAL A 1 339 ? 0.067 0.541 20.633 1.00 96.50 339 VAL A CA 1
ATOM 2744 C C . VAL A 1 339 ? -0.584 -0.783 20.254 1.00 96.50 339 VAL A C 1
ATOM 2746 O O . VAL A 1 339 ? -0.948 -1.553 21.128 1.00 96.50 339 VAL A O 1
ATOM 2749 N N . LEU A 1 340 ? -0.721 -1.083 18.963 1.00 95.88 340 LEU A N 1
ATOM 2750 C CA . LEU A 1 340 ? -1.105 -2.408 18.477 1.00 95.88 340 LEU A CA 1
ATOM 2751 C C . LEU A 1 340 ? -0.160 -2.779 17.342 1.00 95.88 340 LEU A C 1
ATOM 2753 O O . LEU A 1 340 ? -0.410 -2.389 16.205 1.00 95.88 340 LEU A O 1
ATOM 2757 N N . ASP A 1 341 ? 0.933 -3.475 17.646 1.00 95.56 341 ASP A N 1
ATOM 2758 C CA . ASP A 1 341 ? 1.889 -3.953 16.642 1.00 95.56 341 ASP A CA 1
ATOM 2759 C C . ASP A 1 341 ? 1.579 -5.406 16.278 1.00 95.56 341 ASP A C 1
ATOM 2761 O O . ASP A 1 341 ? 1.864 -6.337 17.027 1.00 95.56 341 ASP A O 1
ATOM 2765 N N . LEU A 1 342 ? 0.963 -5.591 15.113 1.00 94.56 342 LEU A N 1
ATOM 2766 C CA . LEU A 1 342 ? 0.502 -6.880 14.610 1.00 94.56 342 LEU A CA 1
ATOM 2767 C C . LEU A 1 342 ? 1.357 -7.385 13.437 1.00 94.56 342 LEU A C 1
ATOM 2769 O O . LEU A 1 342 ? 0.899 -8.216 12.652 1.00 94.56 342 LEU A O 1
AT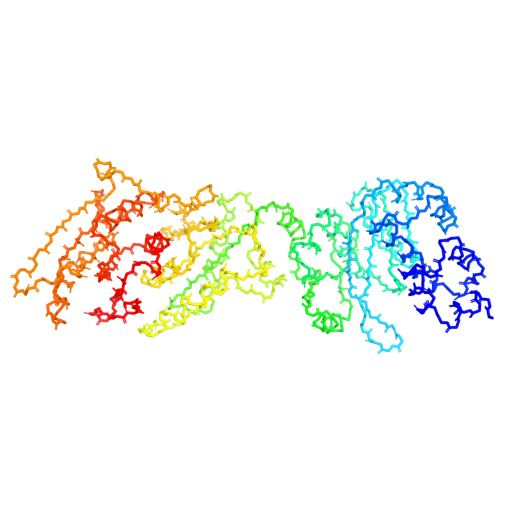OM 2773 N N . ARG A 1 343 ? 2.591 -6.885 13.283 1.00 92.75 343 ARG A N 1
ATOM 2774 C CA . ARG A 1 343 ? 3.484 -7.259 12.168 1.00 92.75 343 ARG A CA 1
ATOM 2775 C C . ARG A 1 343 ? 3.962 -8.706 12.233 1.00 92.75 343 ARG A C 1
ATOM 2777 O O . ARG A 1 343 ? 4.098 -9.350 11.197 1.00 92.75 343 ARG A O 1
ATOM 2784 N N . GLU A 1 344 ? 4.228 -9.212 13.436 1.00 91.06 344 GLU A N 1
ATOM 2785 C CA . GLU A 1 344 ? 4.729 -10.580 13.632 1.00 91.06 344 GLU A CA 1
ATOM 2786 C C . GLU A 1 344 ? 3.601 -11.615 13.677 1.00 91.06 344 GLU A C 1
ATOM 2788 O O . GLU A 1 344 ? 3.733 -12.711 13.133 1.00 91.06 344 GLU A O 1
ATOM 2793 N N . ASN A 1 345 ? 2.475 -11.270 14.310 1.00 91.88 345 ASN A N 1
ATOM 2794 C CA . ASN A 1 345 ? 1.303 -12.137 14.403 1.00 91.88 345 ASN A CA 1
ATOM 2795 C C . ASN A 1 345 ? -0.003 -11.329 14.266 1.00 91.88 345 ASN A C 1
ATOM 2797 O O . ASN A 1 345 ? -0.605 -10.957 15.279 1.00 91.88 345 ASN A O 1
ATOM 2801 N N . PRO A 1 346 ? -0.517 -11.148 13.029 1.00 88.75 346 PRO A N 1
ATOM 2802 C CA . PRO A 1 346 ? -1.803 -10.491 12.766 1.00 88.75 346 PRO A CA 1
ATOM 2803 C C . PRO A 1 346 ? -2.990 -11.066 13.547 1.00 88.75 346 PRO A C 1
ATOM 2805 O O . PRO A 1 346 ? -3.987 -10.384 13.788 1.00 88.75 346 PRO A O 1
ATOM 2808 N N . ARG A 1 347 ? -2.894 -12.336 13.962 1.00 89.44 347 ARG A N 1
ATOM 2809 C CA . ARG A 1 347 ? -3.972 -13.066 14.630 1.00 89.44 347 ARG A CA 1
ATOM 2810 C C . ARG A 1 347 ? -3.868 -13.033 16.153 1.00 89.44 347 ARG A C 1
ATOM 2812 O O . ARG A 1 347 ? -4.776 -13.546 16.803 1.00 89.44 347 ARG A O 1
ATOM 2819 N N . MET A 1 348 ? -2.845 -12.410 16.745 1.00 91.50 348 MET A N 1
ATOM 2820 C CA . MET A 1 348 ? -2.646 -12.467 18.201 1.00 91.50 348 MET A CA 1
ATOM 2821 C C . MET A 1 348 ? -3.862 -11.949 18.985 1.00 91.50 348 MET A C 1
ATOM 2823 O O . MET A 1 348 ? -4.216 -12.506 20.019 1.00 91.50 348 MET A O 1
ATOM 2827 N N . ILE A 1 349 ? -4.552 -10.930 18.463 1.00 90.06 349 ILE A N 1
ATOM 2828 C CA . ILE A 1 349 ? -5.728 -10.318 19.098 1.00 90.06 349 ILE A CA 1
ATOM 2829 C C . ILE A 1 349 ? -7.009 -11.161 18.982 1.00 90.06 349 ILE A C 1
ATOM 2831 O O . ILE A 1 349 ? -7.970 -10.909 19.706 1.00 90.06 349 ILE A O 1
ATOM 2835 N N . VAL A 1 350 ? -7.042 -12.179 18.107 1.00 89.69 350 VAL A N 1
ATOM 2836 C CA . VAL A 1 350 ? -8.170 -13.129 18.002 1.00 89.69 350 VAL A CA 1
ATOM 2837 C C . VAL A 1 350 ? -7.947 -14.431 18.766 1.00 89.69 350 VAL A C 1
ATOM 2839 O O . VAL A 1 350 ? -8.876 -15.233 18.896 1.00 89.69 350 VAL A O 1
ATOM 2842 N N . GLU A 1 351 ? -6.730 -14.678 19.247 1.00 87.25 351 GLU A N 1
ATOM 2843 C CA . GLU A 1 351 ? -6.398 -15.890 19.988 1.00 87.25 351 GLU A CA 1
ATOM 2844 C C . GLU A 1 351 ? -7.094 -15.906 21.350 1.00 87.25 351 GLU A C 1
ATOM 2846 O O . GLU A 1 351 ? -7.011 -14.968 22.139 1.00 87.25 351 GLU A O 1
ATOM 2851 N N . ARG A 1 352 ? -7.786 -17.006 21.654 1.00 82.94 352 ARG A N 1
ATOM 2852 C CA . ARG A 1 352 ? -8.453 -17.166 22.947 1.00 82.94 352 ARG A CA 1
ATOM 2853 C C . ARG A 1 352 ? -7.430 -17.430 24.038 1.00 82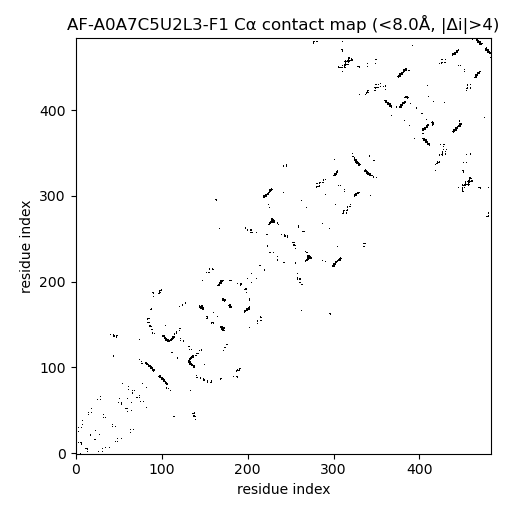.94 352 ARG A C 1
ATOM 2855 O O . ARG A 1 352 ? -6.624 -18.350 23.925 1.00 82.94 352 ARG A O 1
ATOM 2862 N N . ILE A 1 353 ? -7.557 -16.697 25.134 1.00 88.31 353 ILE A N 1
ATOM 2863 C CA . ILE A 1 353 ? -6.820 -16.957 26.372 1.00 88.31 353 ILE A CA 1
ATOM 2864 C C . ILE A 1 353 ? -7.743 -17.531 27.446 1.00 88.31 353 ILE A C 1
ATOM 2866 O O . ILE A 1 353 ? -8.963 -17.610 27.282 1.00 88.31 353 ILE A O 1
ATOM 2870 N N . ARG A 1 354 ? -7.157 -17.990 28.552 1.00 84.00 354 ARG A N 1
ATOM 2871 C CA . ARG A 1 354 ? -7.928 -18.422 29.721 1.00 84.00 354 ARG A CA 1
ATOM 2872 C C . ARG A 1 354 ? -8.426 -17.184 30.472 1.00 84.00 354 ARG A C 1
ATOM 2874 O O . ARG A 1 354 ? -7.735 -16.173 30.544 1.00 84.00 354 ARG A O 1
ATOM 2881 N N . TYR A 1 355 ? -9.631 -17.238 31.023 1.00 77.50 355 TYR A N 1
ATOM 2882 C CA . TYR A 1 355 ? -10.204 -16.089 31.742 1.00 77.50 355 TYR A CA 1
ATOM 2883 C C . TYR A 1 355 ? -9.529 -15.864 33.083 1.00 77.50 355 TYR A C 1
ATOM 2885 O O . TYR A 1 355 ? -9.339 -14.744 33.531 1.00 77.50 355 TYR A O 1
ATOM 2893 N N . GLU A 1 356 ? -9.091 -16.958 33.689 1.00 83.06 356 GLU A N 1
ATOM 2894 C CA . GLU A 1 356 ? -8.358 -16.974 34.944 1.00 83.06 356 GLU A CA 1
ATOM 2895 C C . GLU A 1 356 ? -6.978 -16.303 34.789 1.00 83.06 356 GLU A C 1
ATOM 2897 O O . GLU A 1 356 ? -6.348 -15.964 35.783 1.00 83.06 356 GLU A O 1
ATOM 2902 N N . SER A 1 357 ? -6.527 -16.080 33.544 1.00 85.12 357 SER A N 1
ATOM 2903 C CA . SER A 1 357 ? -5.318 -15.322 33.202 1.00 85.12 357 SER A CA 1
ATOM 2904 C C . SER A 1 357 ? -5.584 -13.871 32.782 1.00 85.12 357 SER A C 1
ATOM 2906 O O . SER A 1 357 ? -4.706 -13.253 32.189 1.00 85.12 357 SER A O 1
ATOM 2908 N N . PHE A 1 358 ? -6.780 -13.324 33.031 1.00 91.31 358 PHE A N 1
ATOM 2909 C CA . PHE A 1 358 ? -7.041 -11.908 32.765 1.00 91.31 358 PHE A CA 1
ATOM 2910 C C . PHE A 1 358 ? -6.244 -11.044 33.738 1.00 91.31 358 PHE A C 1
ATOM 2912 O O . PHE A 1 358 ? -6.446 -11.081 34.956 1.00 91.31 358 PHE A O 1
ATOM 2919 N N . GLU A 1 359 ? -5.345 -10.237 33.198 1.00 89.75 359 GLU A N 1
ATOM 2920 C CA . GLU A 1 359 ? -4.452 -9.375 33.958 1.00 89.75 359 GLU A CA 1
ATOM 2921 C C . GLU A 1 359 ? -4.807 -7.903 33.792 1.00 89.75 359 GLU A C 1
ATOM 2923 O O . GLU A 1 359 ? -4.573 -7.143 34.724 1.00 89.75 359 GLU A O 1
ATOM 2928 N N . LYS A 1 360 ? -5.395 -7.509 32.660 1.00 92.44 360 LYS A N 1
ATOM 2929 C CA . LYS A 1 360 ? -5.560 -6.107 32.270 1.00 92.44 360 LYS A CA 1
ATOM 2930 C C . LYS A 1 360 ? -6.944 -5.547 32.549 1.00 92.44 360 LYS A C 1
ATOM 2932 O O . LYS A 1 360 ? -7.060 -4.389 32.947 1.00 92.44 360 LYS A O 1
ATOM 2937 N N . ILE A 1 361 ? -7.986 -6.357 32.373 1.00 93.00 361 ILE A N 1
ATOM 2938 C CA . ILE A 1 361 ? -9.371 -5.899 32.523 1.00 93.00 361 ILE A CA 1
ATOM 2939 C C . ILE A 1 361 ? -10.014 -6.393 33.818 1.00 93.00 361 ILE A C 1
ATOM 2941 O O . ILE A 1 361 ? -9.699 -7.470 34.330 1.00 93.00 361 ILE A O 1
ATOM 2945 N N . GLN A 1 362 ? -10.967 -5.616 34.318 1.00 92.00 362 GLN A N 1
ATOM 2946 C CA . GLN A 1 362 ? -11.938 -6.034 35.323 1.00 92.00 362 GLN A CA 1
ATOM 2947 C C . GLN A 1 362 ? -13.349 -5.893 34.747 1.00 92.00 362 GLN A C 1
ATOM 2949 O O . GLN A 1 362 ? -13.596 -5.051 33.880 1.00 92.00 362 GLN A O 1
ATOM 2954 N N . VAL A 1 363 ? -14.255 -6.763 35.191 1.00 92.06 363 VAL A N 1
ATOM 2955 C CA . VAL A 1 363 ? -15.609 -6.871 34.642 1.00 92.06 363 VAL A CA 1
ATOM 2956 C C . VAL A 1 363 ? -16.610 -6.833 35.780 1.00 92.06 363 VAL A C 1
ATOM 2958 O O . VAL A 1 363 ? -16.565 -7.675 36.677 1.00 92.06 363 VAL A O 1
ATOM 2961 N N . GLU A 1 364 ? -17.543 -5.899 35.695 1.00 91.56 364 GLU A N 1
ATOM 2962 C CA . GLU A 1 364 ? -18.710 -5.820 36.559 1.00 91.56 364 GLU A CA 1
ATOM 2963 C C . GLU A 1 364 ? -19.961 -6.120 35.735 1.00 91.56 364 GLU A C 1
ATOM 2965 O O . GLU A 1 364 ? -20.064 -5.759 34.560 1.00 91.56 364 GLU A O 1
ATOM 2970 N N . THR A 1 365 ? -20.916 -6.828 36.334 1.00 88.62 365 THR A N 1
ATOM 2971 C CA . THR A 1 365 ? -22.165 -7.183 35.658 1.00 88.62 365 THR A CA 1
ATOM 2972 C C . THR A 1 365 ? -23.344 -6.572 36.377 1.00 88.62 365 THR A C 1
ATOM 2974 O O . THR A 1 365 ? -23.526 -6.811 37.571 1.00 88.62 365 THR A O 1
ATOM 2977 N N . TYR A 1 366 ? -24.177 -5.866 35.628 1.00 83.75 366 TYR A N 1
ATOM 2978 C CA . TYR A 1 366 ? -25.371 -5.215 36.131 1.00 83.75 366 TYR A CA 1
ATOM 2979 C C . TYR A 1 366 ? -26.591 -5.864 35.479 1.00 83.75 366 TYR A C 1
ATOM 2981 O O . TYR A 1 366 ? -26.758 -5.820 34.259 1.00 83.75 366 TYR A O 1
ATOM 2989 N N . ASP A 1 367 ? -27.435 -6.477 36.307 1.00 72.06 367 ASP A N 1
ATOM 2990 C CA . ASP A 1 367 ? -28.783 -6.870 35.912 1.00 72.06 367 ASP A CA 1
ATOM 2991 C C . ASP A 1 367 ? -29.702 -5.691 36.238 1.00 72.06 367 ASP A C 1
ATOM 2993 O O . ASP A 1 367 ? -30.082 -5.482 37.395 1.00 72.06 367 ASP A O 1
ATOM 2997 N N . ASP A 1 368 ? -30.056 -4.892 35.228 1.00 59.25 368 ASP A N 1
ATOM 2998 C CA . ASP A 1 368 ? -31.111 -3.884 35.368 1.00 59.25 368 ASP A CA 1
ATOM 2999 C C . ASP A 1 368 ? -32.473 -4.610 35.360 1.00 59.25 368 ASP A C 1
ATOM 3001 O O . ASP A 1 368 ? -33.244 -4.599 34.408 1.00 59.25 368 ASP A O 1
ATOM 3005 N N . SER A 1 369 ? -32.714 -5.326 36.459 1.00 46.38 369 SER A N 1
ATOM 3006 C CA . SER A 1 369 ? -33.757 -6.328 36.727 1.00 46.38 369 SER A CA 1
ATOM 3007 C C . SER A 1 369 ? -35.206 -5.808 36.744 1.00 46.38 369 SER A C 1
ATOM 3009 O O . SER A 1 369 ? -36.095 -6.462 37.285 1.00 46.38 369 SER A O 1
ATOM 3011 N N . LEU A 1 370 ? -35.479 -4.650 36.140 1.00 46.38 370 LEU A N 1
ATOM 3012 C CA . LEU A 1 370 ? -36.827 -4.078 36.034 1.00 46.38 370 LEU A CA 1
ATOM 3013 C C . LEU A 1 370 ? -37.544 -4.439 34.723 1.00 46.38 370 LEU A C 1
ATOM 3015 O O . LEU A 1 370 ? -38.743 -4.196 34.605 1.00 46.38 370 LEU A O 1
ATOM 3019 N N . ILE A 1 371 ? -36.845 -5.035 33.754 1.00 48.31 371 ILE A N 1
ATOM 3020 C CA . ILE A 1 371 ? -37.396 -5.459 32.462 1.00 48.31 371 ILE A CA 1
ATOM 3021 C C . ILE A 1 371 ? -36.961 -6.921 32.232 1.00 48.31 371 ILE A C 1
ATOM 3023 O O . ILE A 1 371 ? -35.865 -7.318 32.623 1.00 48.31 371 ILE A O 1
ATOM 3027 N N . CYS A 1 372 ? -37.841 -7.770 31.690 1.00 47.38 372 CYS A N 1
ATOM 3028 C CA . CYS A 1 372 ? -37.543 -9.190 31.454 1.00 47.38 372 CYS A CA 1
ATOM 3029 C C . CYS A 1 372 ? -36.454 -9.350 30.381 1.00 47.38 372 CYS A C 1
ATOM 3031 O O . CYS A 1 372 ? -36.739 -9.150 29.199 1.00 47.38 372 CYS A O 1
ATOM 3033 N N . CYS A 1 373 ? -35.233 -9.724 30.779 1.00 52.94 373 CYS A N 1
ATOM 3034 C CA . CYS A 1 373 ? -34.125 -9.972 29.853 1.00 52.94 373 CYS A CA 1
ATOM 3035 C C . CYS A 1 373 ? -34.488 -11.082 28.867 1.00 52.94 373 CYS A C 1
ATOM 3037 O O . CYS A 1 373 ? -34.858 -12.183 29.270 1.00 52.94 373 CYS A O 1
ATOM 3039 N N . GLN A 1 374 ? -34.361 -10.800 27.572 1.00 57.59 374 GLN A N 1
ATOM 3040 C CA . GLN A 1 374 ? -34.304 -11.864 26.580 1.00 57.59 374 GLN A CA 1
ATOM 3041 C C . GLN A 1 374 ? -32.885 -12.436 26.605 1.00 57.59 374 GLN A C 1
ATOM 3043 O O . GLN A 1 374 ? -31.920 -11.678 26.518 1.00 57.59 374 GLN A O 1
ATOM 3048 N N . ASP A 1 375 ? -32.742 -13.763 26.662 1.00 60.75 375 ASP A N 1
ATOM 3049 C CA . ASP A 1 375 ? -31.442 -14.466 26.663 1.00 60.75 375 ASP A CA 1
ATOM 3050 C C . ASP A 1 375 ? -30.582 -14.202 25.398 1.00 60.75 375 ASP A C 1
ATOM 3052 O O . ASP A 1 375 ? -29.500 -14.767 25.231 1.00 60.75 375 ASP A O 1
ATOM 3056 N N . SER A 1 376 ? -31.063 -13.364 24.475 1.00 79.25 376 SER A N 1
ATOM 3057 C CA . SER A 1 376 ? -30.455 -13.048 23.187 1.00 79.25 376 SER A CA 1
ATOM 3058 C C . SER A 1 376 ? -29.757 -11.687 23.098 1.00 79.25 376 SER A C 1
ATOM 3060 O O . SER A 1 376 ? -29.140 -11.451 22.062 1.00 79.25 376 SER A O 1
ATOM 3062 N N . GLU A 1 377 ? -29.812 -10.804 24.107 1.00 89.56 377 GLU A N 1
ATOM 3063 C CA . GLU A 1 377 ? -29.184 -9.464 24.046 1.00 89.56 377 GLU A CA 1
ATOM 3064 C C . GLU A 1 377 ? -28.278 -9.154 25.253 1.00 89.56 377 GLU A C 1
ATOM 3066 O O . GLU A 1 377 ? -28.613 -9.433 26.405 1.00 89.56 377 GLU A O 1
ATOM 3071 N N . VAL A 1 378 ? -27.118 -8.539 24.994 1.00 92.44 378 VAL A N 1
ATOM 3072 C CA . VAL A 1 378 ? -26.151 -8.106 26.017 1.00 92.44 378 VAL A CA 1
ATOM 3073 C C . VAL A 1 378 ? -25.641 -6.707 25.685 1.00 92.44 378 VAL A C 1
ATOM 3075 O O . VAL A 1 378 ? -25.220 -6.441 24.561 1.00 92.44 378 VAL A O 1
ATOM 3078 N N . ALA A 1 379 ? -25.642 -5.818 26.676 1.00 94.69 379 ALA A N 1
ATOM 3079 C CA . ALA A 1 379 ? -25.011 -4.512 26.585 1.00 94.69 379 ALA A CA 1
ATOM 3080 C C . ALA A 1 379 ? -23.564 -4.605 27.071 1.00 94.69 379 ALA A C 1
ATOM 3082 O O . ALA A 1 379 ? -23.269 -5.250 28.075 1.00 94.69 379 ALA A O 1
ATOM 3083 N N . VAL A 1 380 ? -22.648 -3.973 26.347 1.00 96.25 380 VAL A N 1
ATOM 3084 C CA . VAL A 1 380 ? -21.218 -3.967 26.648 1.00 96.25 380 VAL A CA 1
ATOM 3085 C C . VAL A 1 380 ? -20.750 -2.525 26.669 1.00 96.25 380 VAL A C 1
ATOM 3087 O O . VAL A 1 380 ? -20.741 -1.865 25.632 1.00 96.25 380 VAL A O 1
ATOM 3090 N N . LEU A 1 381 ? -20.338 -2.056 27.840 1.00 95.81 381 LEU A N 1
ATOM 3091 C CA . LEU A 1 381 ? -19.672 -0.774 28.011 1.00 95.81 381 LEU A CA 1
ATOM 3092 C C . LEU A 1 381 ? -18.179 -1.017 28.230 1.00 95.81 381 LEU A C 1
ATOM 3094 O O . LEU A 1 381 ? -17.789 -1.664 29.201 1.00 95.81 381 LEU A O 1
ATOM 3098 N N . ILE A 1 382 ? -17.354 -0.477 27.336 1.00 95.56 382 ILE A N 1
ATOM 3099 C CA . ILE A 1 382 ? -15.898 -0.441 27.502 1.00 95.56 382 ILE A CA 1
ATOM 3100 C C . ILE A 1 382 ? -15.518 0.945 27.990 1.00 95.56 382 ILE A C 1
ATOM 3102 O O . ILE A 1 382 ? -15.630 1.910 27.237 1.00 95.56 382 ILE A O 1
ATOM 3106 N N . ASP A 1 383 ? -15.074 1.021 29.236 1.00 93.00 383 ASP A N 1
ATOM 3107 C CA . ASP A 1 383 ? -14.858 2.258 29.975 1.00 93.00 383 ASP A CA 1
ATOM 3108 C C . ASP A 1 383 ? -13.401 2.351 30.454 1.00 93.00 383 ASP A C 1
ATOM 3110 O O . ASP A 1 383 ? -13.001 1.835 31.497 1.00 93.00 383 ASP A O 1
ATOM 3114 N N . MET A 1 384 ? -12.563 2.925 29.595 1.00 91.12 384 MET A N 1
ATOM 3115 C CA . MET A 1 384 ? -11.107 3.010 29.744 1.00 91.12 384 MET A CA 1
ATOM 3116 C C . MET A 1 384 ? -10.541 4.374 29.302 1.00 91.12 384 MET A C 1
ATOM 3118 O O . MET A 1 384 ? -9.353 4.473 28.993 1.00 91.12 384 MET A O 1
ATOM 3122 N N . ALA A 1 385 ? -11.392 5.402 29.207 1.00 82.75 385 ALA A N 1
ATOM 3123 C CA . ALA A 1 385 ? -11.029 6.774 28.822 1.00 82.75 385 ALA A CA 1
ATOM 3124 C C . ALA A 1 385 ? -11.143 7.794 29.977 1.00 82.75 385 ALA A C 1
ATOM 3126 O O . ALA A 1 385 ? -11.098 9.005 29.757 1.00 82.75 385 ALA A O 1
ATOM 3127 N N . GLY A 1 386 ? -11.323 7.318 31.210 1.00 74.38 386 GLY A N 1
ATOM 3128 C CA . GLY A 1 386 ? -11.302 8.128 32.429 1.00 74.38 386 GLY A CA 1
ATOM 3129 C C . GLY A 1 386 ? -12.611 8.845 32.760 1.00 74.38 386 GLY A C 1
ATOM 3130 O O . GLY A 1 386 ? -12.685 9.494 33.802 1.00 74.38 386 GLY A O 1
ATOM 3131 N N . GLN A 1 387 ? -13.640 8.725 31.916 1.00 72.06 387 GLN A N 1
ATOM 3132 C CA . GLN A 1 387 ? -14.991 9.231 32.166 1.00 72.06 387 GLN A CA 1
ATOM 3133 C C . GLN A 1 387 ? -15.934 8.056 32.415 1.00 72.06 387 GLN A C 1
ATOM 3135 O O . GLN A 1 387 ? -16.177 7.276 31.498 1.00 72.06 387 GLN A O 1
ATOM 3140 N N . ASN A 1 388 ? -16.468 7.957 33.635 1.00 80.62 388 ASN A N 1
ATOM 3141 C CA . ASN A 1 388 ? -17.436 6.924 33.988 1.00 80.62 388 ASN A CA 1
ATOM 3142 C C . ASN A 1 388 ? -18.738 7.152 33.210 1.00 80.62 388 ASN A C 1
ATOM 3144 O O . ASN A 1 388 ? -19.447 8.109 33.496 1.00 80.62 388 ASN A O 1
ATOM 3148 N N . ALA A 1 389 ? -19.013 6.278 32.242 1.00 89.06 389 ALA A N 1
ATOM 3149 C CA . ALA A 1 389 ? -20.158 6.386 31.335 1.00 89.06 389 ALA A CA 1
ATOM 3150 C C . ALA A 1 389 ? -21.324 5.448 31.711 1.00 89.06 389 ALA A C 1
ATOM 3152 O O . ALA A 1 389 ? -22.242 5.229 30.912 1.00 89.06 389 ALA A O 1
ATOM 3153 N N . ILE A 1 390 ? -21.255 4.795 32.879 1.00 91.75 390 ILE A N 1
ATOM 3154 C CA . ILE A 1 390 ? -22.189 3.723 33.238 1.00 91.75 390 ILE A CA 1
ATOM 3155 C C . ILE A 1 390 ? -23.622 4.226 33.406 1.00 91.75 390 ILE A C 1
ATOM 3157 O O . ILE A 1 390 ? -24.560 3.564 32.956 1.00 91.75 390 ILE A O 1
ATOM 3161 N N . ASP A 1 391 ? -23.800 5.385 34.035 1.00 90.94 391 ASP A N 1
ATOM 3162 C CA . ASP A 1 391 ? -25.121 5.915 34.352 1.00 90.94 391 ASP A CA 1
ATOM 3163 C C . ASP A 1 391 ? -25.828 6.387 33.079 1.00 90.94 391 ASP A C 1
ATOM 3165 O O . ASP A 1 391 ? -27.005 6.077 32.884 1.00 90.94 391 ASP A O 1
ATOM 3169 N N . GLU A 1 392 ? -25.100 7.027 32.159 1.00 92.88 392 GLU A N 1
ATOM 3170 C CA . GLU A 1 392 ? -25.609 7.427 30.848 1.00 92.88 392 GLU A CA 1
ATOM 3171 C C . GLU A 1 392 ? -26.034 6.212 30.018 1.00 92.88 392 GLU A C 1
ATOM 3173 O O . GLU A 1 392 ? -27.107 6.221 29.416 1.00 92.88 392 GLU A O 1
ATOM 3178 N N . VAL A 1 393 ? -25.238 5.134 30.013 1.00 94.06 393 VAL A N 1
ATOM 3179 C CA . VAL A 1 393 ? -25.597 3.900 29.294 1.00 94.06 393 VAL A CA 1
ATOM 3180 C C . VAL A 1 393 ? -26.829 3.241 29.910 1.00 94.06 393 VAL A C 1
ATOM 3182 O O . VAL A 1 393 ? -27.730 2.829 29.181 1.00 94.06 393 VAL A O 1
ATOM 3185 N N . ARG A 1 394 ? -26.922 3.154 31.241 1.00 92.75 394 ARG A N 1
ATOM 3186 C CA . ARG A 1 394 ? -28.107 2.586 31.908 1.00 92.75 394 ARG A CA 1
ATOM 3187 C C . ARG A 1 394 ? -29.361 3.402 31.627 1.00 92.75 394 ARG A C 1
ATOM 3189 O O . ARG A 1 394 ? -30.417 2.822 31.376 1.00 92.75 394 ARG A O 1
ATOM 3196 N N . MET A 1 395 ? -29.252 4.728 31.652 1.00 91.62 395 MET A N 1
ATOM 3197 C CA . MET A 1 395 ? -30.353 5.621 31.306 1.00 91.62 395 MET A CA 1
ATOM 3198 C C . MET A 1 395 ? -30.795 5.398 29.857 1.00 91.62 395 MET A C 1
ATOM 3200 O O . MET A 1 395 ? -31.968 5.109 29.629 1.00 91.62 395 MET A O 1
ATOM 3204 N N . PHE A 1 396 ? -29.851 5.377 28.912 1.00 94.19 396 PHE A N 1
ATOM 3205 C CA . PHE A 1 396 ? -30.127 5.109 27.501 1.00 94.19 396 PHE A CA 1
ATOM 3206 C C . PHE A 1 396 ? -30.842 3.766 27.283 1.00 94.19 396 PHE A C 1
ATOM 3208 O O . PHE A 1 396 ? -31.846 3.707 26.570 1.00 94.19 396 PHE A O 1
ATOM 3215 N N . LEU A 1 397 ? -30.358 2.686 27.911 1.00 92.62 397 LEU A N 1
ATOM 3216 C CA . LEU A 1 397 ? -30.970 1.357 27.800 1.00 92.62 397 LEU A CA 1
ATOM 3217 C C . LEU A 1 397 ? -32.425 1.363 28.295 1.00 92.62 397 LEU A C 1
ATOM 3219 O O . LEU A 1 397 ? -33.296 0.796 27.634 1.00 92.62 397 LEU A O 1
ATOM 3223 N N . ARG A 1 398 ? -32.705 2.038 29.418 1.00 90.31 398 ARG A N 1
ATOM 3224 C CA . ARG A 1 398 ? -34.057 2.152 29.989 1.00 90.31 398 ARG A CA 1
ATOM 3225 C C . ARG A 1 398 ? -34.989 2.980 29.111 1.00 90.31 398 ARG A C 1
ATOM 3227 O O . ARG A 1 398 ? -36.102 2.540 28.836 1.00 90.31 398 ARG A O 1
ATOM 3234 N N . GLU A 1 399 ? -34.544 4.153 28.669 1.00 91.44 399 GLU A N 1
ATOM 3235 C CA . GLU A 1 399 ? -35.346 5.076 27.856 1.00 91.44 399 GLU A CA 1
ATOM 3236 C C . GLU A 1 399 ? -35.697 4.487 26.486 1.00 91.44 399 GLU A C 1
ATOM 3238 O O . GLU A 1 399 ? -36.791 4.717 25.974 1.00 91.44 399 GLU A O 1
ATOM 3243 N N . ASN A 1 400 ? -34.810 3.658 25.931 1.00 90.81 400 ASN A N 1
ATOM 3244 C CA . ASN A 1 400 ? -35.018 2.980 24.652 1.00 90.81 400 ASN A CA 1
ATOM 3245 C C . ASN A 1 400 ? -35.629 1.574 24.794 1.00 90.81 400 ASN A C 1
ATOM 3247 O O . ASN A 1 400 ? -35.770 0.866 23.796 1.00 90.81 400 ASN A O 1
ATOM 3251 N N . GLY A 1 401 ? -35.991 1.146 26.011 1.00 87.62 401 GLY A N 1
ATOM 3252 C CA . GLY A 1 401 ? -36.615 -0.157 26.263 1.00 87.62 401 GLY A CA 1
ATOM 3253 C C . GLY A 1 401 ? -35.742 -1.363 25.887 1.00 87.62 401 GLY A C 1
ATOM 3254 O O . GLY A 1 401 ? -36.273 -2.425 25.562 1.00 87.62 401 GLY A O 1
ATOM 3255 N N . ILE A 1 402 ? -34.414 -1.209 25.904 1.00 88.50 402 ILE A N 1
ATOM 3256 C CA . ILE A 1 402 ? -33.457 -2.270 25.575 1.00 88.50 402 ILE A CA 1
ATOM 3257 C C . ILE A 1 402 ? -33.245 -3.136 26.815 1.00 88.50 402 ILE A C 1
ATOM 3259 O O . ILE A 1 402 ? -32.656 -2.700 27.805 1.00 88.50 402 ILE A O 1
ATOM 3263 N N . CYS A 1 403 ? -33.696 -4.387 26.751 1.00 84.56 403 CYS A N 1
ATOM 3264 C CA . CYS A 1 403 ? -33.607 -5.306 27.875 1.00 84.56 403 CYS A CA 1
ATOM 3265 C C . CYS A 1 403 ? -32.406 -6.248 27.759 1.00 84.56 403 CYS A C 1
ATOM 3267 O O . CYS A 1 403 ? -32.542 -7.402 27.348 1.00 84.56 403 CYS A O 1
ATOM 3269 N N . ALA A 1 404 ? -31.235 -5.757 28.156 1.00 85.94 404 ALA A N 1
ATOM 3270 C CA . ALA A 1 404 ? -29.980 -6.487 28.052 1.00 85.94 404 ALA A CA 1
ATOM 3271 C C . ALA A 1 404 ? -29.208 -6.478 29.376 1.00 85.94 404 ALA A C 1
ATOM 3273 O O . ALA A 1 404 ? -29.178 -5.473 30.089 1.00 85.94 404 ALA A O 1
ATOM 3274 N N . LYS A 1 405 ? -28.519 -7.584 29.678 1.00 88.38 405 LYS A N 1
ATOM 3275 C CA . LYS A 1 405 ? -27.536 -7.611 30.768 1.00 88.38 405 LYS A CA 1
ATOM 3276 C C . LYS A 1 405 ? -26.365 -6.699 30.414 1.00 88.38 405 LYS A C 1
ATOM 3278 O O . LYS A 1 405 ? -25.820 -6.830 29.318 1.00 88.38 405 LYS A O 1
ATOM 3283 N N . LEU A 1 406 ? -25.962 -5.812 31.323 1.00 92.44 406 LEU A N 1
ATOM 3284 C CA . LEU A 1 406 ? -24.855 -4.884 31.094 1.00 92.44 406 LEU A CA 1
ATOM 3285 C C . LEU A 1 406 ? -23.543 -5.455 31.644 1.00 92.44 406 LEU A C 1
ATOM 3287 O O . LEU A 1 406 ? -23.414 -5.723 32.839 1.00 92.44 406 LEU A O 1
ATOM 3291 N N . LEU A 1 407 ? -22.565 -5.619 30.756 1.00 93.94 407 LEU A N 1
ATOM 3292 C CA . LEU A 1 407 ? -21.168 -5.888 31.073 1.00 93.94 407 LEU A CA 1
ATOM 3293 C C . LEU A 1 407 ? -20.405 -4.564 31.059 1.00 93.94 407 LEU A C 1
ATOM 3295 O O . LEU A 1 407 ? -20.239 -3.955 30.002 1.00 93.94 407 LEU A O 1
ATOM 3299 N N . HIS A 1 408 ? -19.933 -4.129 32.222 1.00 94.19 408 HIS A N 1
ATOM 3300 C CA . HIS A 1 408 ? -19.073 -2.958 32.369 1.00 94.19 408 HIS A CA 1
ATOM 3301 C C . HIS A 1 408 ? -17.624 -3.420 32.475 1.00 94.19 408 HIS A C 1
ATOM 3303 O O . HIS A 1 408 ? -17.260 -4.158 33.390 1.00 94.19 408 HIS A O 1
ATOM 3309 N N . ILE A 1 409 ? -16.811 -3.039 31.494 1.00 93.81 409 ILE A N 1
ATOM 3310 C CA . ILE A 1 409 ? -15.423 -3.472 31.362 1.00 93.81 409 ILE A CA 1
ATOM 3311 C C . ILE A 1 409 ? -14.519 -2.262 31.562 1.00 93.81 409 ILE A C 1
ATOM 3313 O O . ILE A 1 409 ? -14.565 -1.322 30.772 1.00 93.81 409 ILE A O 1
ATOM 3317 N N . THR A 1 410 ? -13.660 -2.318 32.575 1.00 92.94 410 THR A N 1
ATOM 3318 C CA . THR A 1 410 ? -12.705 -1.251 32.910 1.00 92.94 410 THR A CA 1
ATOM 3319 C C . THR A 1 410 ? -11.279 -1.802 32.998 1.00 92.94 410 THR A C 1
ATOM 3321 O O . THR A 1 410 ? -11.064 -3.017 33.050 1.00 92.94 410 THR A O 1
ATOM 3324 N N . HIS A 1 411 ? -10.280 -0.919 32.964 1.00 92.06 411 HIS A N 1
ATOM 3325 C CA . HIS A 1 411 ? -8.871 -1.294 33.127 1.00 92.06 411 HIS A CA 1
ATOM 3326 C C . HIS A 1 411 ? -8.505 -1.417 34.618 1.00 92.06 411 HIS A C 1
ATOM 3328 O O . HIS A 1 411 ? -8.943 -0.597 35.425 1.00 92.06 411 HIS A O 1
ATOM 3334 N N . LYS A 1 412 ? -7.685 -2.410 35.000 1.00 89.44 412 LYS A N 1
ATOM 3335 C CA . LYS A 1 412 ? -7.309 -2.638 36.414 1.00 89.44 412 LYS A CA 1
ATOM 3336 C C . LYS A 1 412 ? -6.419 -1.540 36.998 1.00 89.44 412 LYS A C 1
ATOM 3338 O O . LYS A 1 412 ? -6.587 -1.168 38.154 1.00 89.44 412 LYS A O 1
ATOM 3343 N N . ASP A 1 413 ? -5.502 -0.993 36.201 1.00 79.44 413 ASP A N 1
ATOM 3344 C CA . ASP A 1 413 ? -4.512 -0.008 36.667 1.00 79.44 413 ASP A CA 1
ATOM 3345 C C . ASP A 1 413 ? -5.027 1.449 36.652 1.00 79.44 413 ASP A C 1
ATOM 3347 O O . ASP A 1 413 ? -4.230 2.380 36.559 1.00 79.44 413 ASP A O 1
ATOM 3351 N N . SER A 1 414 ? -6.346 1.657 36.790 1.00 64.06 414 SER A N 1
ATOM 3352 C CA . SER A 1 414 ? -7.077 2.945 36.782 1.00 64.06 414 SER A CA 1
ATOM 3353 C C . SER A 1 414 ? -7.436 3.535 35.402 1.00 64.06 414 SER A C 1
ATOM 3355 O O . SER A 1 414 ? -7.132 2.958 34.362 1.00 64.06 414 SER A O 1
ATOM 3357 N N . GLY A 1 415 ? -8.179 4.654 35.422 1.00 61.44 415 GLY A N 1
ATOM 3358 C CA . GLY A 1 415 ? -9.110 5.124 34.384 1.00 61.44 415 GLY A CA 1
ATOM 3359 C C . GLY A 1 415 ? -8.574 5.398 32.974 1.00 61.44 415 GLY A C 1
ATOM 3360 O O . GLY A 1 415 ? -9.393 5.600 32.090 1.00 61.44 415 GLY A O 1
ATOM 3361 N N . ASN A 1 416 ? -7.261 5.359 32.730 1.00 72.50 416 ASN A N 1
ATOM 3362 C CA . ASN A 1 416 ? -6.678 5.431 31.385 1.00 72.50 416 ASN A CA 1
ATOM 3363 C C . ASN A 1 416 ? -5.670 4.299 31.178 1.00 72.50 416 ASN A C 1
ATOM 3365 O O . ASN A 1 416 ? -4.885 3.984 32.071 1.00 72.50 416 ASN A O 1
ATOM 3369 N N . ILE A 1 417 ? -5.641 3.739 29.969 1.00 84.94 417 ILE A N 1
ATOM 3370 C CA . ILE A 1 417 ? -4.679 2.695 29.600 1.00 84.94 417 ILE A CA 1
ATOM 3371 C C . ILE A 1 417 ? -3.286 3.327 29.422 1.00 84.94 417 ILE A C 1
ATOM 3373 O O . ILE A 1 417 ? -3.150 4.270 28.633 1.00 84.94 417 ILE A O 1
ATOM 3377 N N . PRO A 1 418 ? -2.236 2.837 30.109 1.00 86.00 418 PRO A N 1
ATOM 3378 C CA . PRO A 1 418 ? -0.867 3.290 29.878 1.00 86.00 418 PRO A CA 1
ATOM 3379 C C . PRO A 1 418 ? -0.435 3.068 28.423 1.00 86.00 418 PRO A C 1
ATOM 3381 O O . PRO A 1 418 ? -0.787 2.060 27.811 1.00 86.00 418 PRO A O 1
ATOM 3384 N N . VAL A 1 419 ? 0.366 3.980 27.864 1.00 88.44 419 VAL A N 1
ATOM 3385 C CA . VAL A 1 419 ? 0.923 3.794 26.512 1.00 88.44 419 VAL A CA 1
ATOM 3386 C C . VAL A 1 419 ? 1.850 2.578 26.513 1.00 88.44 419 VAL A C 1
ATOM 3388 O O . VAL A 1 419 ? 2.805 2.519 27.285 1.00 88.44 419 VAL A O 1
ATOM 3391 N N . GLY A 1 420 ? 1.561 1.615 25.644 1.00 91.38 420 GLY A N 1
ATOM 3392 C CA . GLY A 1 420 ? 2.271 0.347 25.520 1.00 91.38 420 GLY A CA 1
ATOM 3393 C C . GLY A 1 420 ? 1.566 -0.555 24.511 1.00 91.38 420 GLY A C 1
ATOM 3394 O O . GLY A 1 420 ? 0.704 -0.086 23.772 1.00 91.38 420 GLY A O 1
ATOM 3395 N N . ASP A 1 421 ? 1.912 -1.840 24.488 1.00 93.31 421 ASP A N 1
ATOM 3396 C CA . ASP A 1 421 ? 1.192 -2.822 23.673 1.00 93.31 421 ASP A CA 1
ATOM 3397 C C . ASP A 1 421 ? -0.177 -3.139 24.294 1.00 93.31 421 ASP A C 1
ATOM 3399 O O . ASP A 1 421 ? -0.259 -3.699 25.388 1.00 93.31 421 ASP A O 1
ATOM 3403 N N . TRP A 1 422 ? -1.238 -2.775 23.579 1.00 95.06 422 TRP A N 1
ATOM 3404 C CA . TRP A 1 422 ? -2.639 -2.955 23.955 1.00 95.06 422 TRP A CA 1
ATOM 3405 C C . TRP A 1 422 ? -3.244 -4.256 23.413 1.00 95.06 422 TRP A C 1
ATOM 3407 O O . TRP A 1 422 ? -4.445 -4.508 23.553 1.00 95.06 422 TRP A O 1
ATOM 3417 N N . SER A 1 423 ? -2.438 -5.111 22.776 1.00 94.50 423 SER A N 1
ATOM 3418 C CA . SER A 1 423 ? -2.914 -6.373 22.200 1.00 94.50 423 SER A CA 1
ATOM 3419 C C . SER A 1 423 ? -3.487 -7.308 23.267 1.00 94.50 423 SER A C 1
ATOM 3421 O O . SER A 1 423 ? -4.391 -8.101 22.987 1.00 94.50 423 SER A O 1
ATOM 3423 N N . LYS A 1 424 ? -3.000 -7.215 24.512 1.00 93.75 424 LYS A N 1
ATOM 3424 C CA . LYS A 1 424 ? -3.480 -8.033 25.631 1.00 93.75 424 LYS A CA 1
ATOM 3425 C C . LYS A 1 424 ? -4.867 -7.597 26.101 1.00 93.75 424 LYS A C 1
ATOM 3427 O O . LYS A 1 424 ? -5.731 -8.454 26.269 1.00 93.75 424 LYS A O 1
ATOM 3432 N N . GLU A 1 425 ? -5.086 -6.297 26.242 1.00 94.94 425 GLU A N 1
ATOM 3433 C CA . GLU A 1 425 ? -6.354 -5.660 26.592 1.00 94.94 425 GLU A CA 1
ATOM 3434 C C . GLU A 1 425 ? -7.429 -6.072 25.574 1.00 94.94 425 GLU A C 1
ATOM 3436 O O . GLU A 1 425 ? -8.471 -6.610 25.952 1.00 94.94 425 GLU A O 1
ATOM 3441 N N . VAL A 1 426 ? -7.133 -5.939 24.274 1.00 96.12 426 VAL A N 1
ATOM 3442 C CA . VAL A 1 426 ? -8.030 -6.375 23.188 1.00 96.12 426 VAL A CA 1
ATOM 3443 C C . VAL A 1 426 ? -8.371 -7.862 23.311 1.00 96.12 426 VAL A C 1
ATOM 3445 O O . VAL A 1 426 ? -9.540 -8.248 23.236 1.00 96.12 426 VAL A O 1
ATOM 3448 N N . ARG A 1 427 ? -7.363 -8.713 23.531 1.00 94.81 427 ARG A N 1
ATOM 3449 C CA . ARG A 1 427 ? -7.526 -10.171 23.597 1.00 94.81 427 ARG A CA 1
ATOM 3450 C C . ARG A 1 427 ? -8.353 -10.631 24.799 1.00 94.81 427 ARG A C 1
ATOM 3452 O O . ARG A 1 427 ? -9.147 -11.569 24.674 1.00 94.81 427 ARG A O 1
ATOM 3459 N N . GLU A 1 428 ? -8.191 -9.986 25.953 1.00 95.88 428 GLU A N 1
ATOM 3460 C CA . GLU A 1 428 ? -9.005 -10.239 27.148 1.00 95.88 428 GLU A CA 1
ATOM 3461 C C . GLU A 1 428 ? -10.474 -9.876 26.891 1.00 95.88 428 GLU A C 1
ATOM 3463 O O . GLU A 1 428 ? -11.355 -10.723 27.072 1.00 95.88 428 GLU A O 1
ATOM 3468 N N . ILE A 1 429 ? -10.740 -8.679 26.352 1.00 95.50 429 ILE A N 1
ATOM 3469 C CA . ILE A 1 429 ? -12.101 -8.241 26.005 1.00 95.50 429 ILE A CA 1
ATOM 3470 C C . ILE A 1 429 ? -12.720 -9.205 24.988 1.00 95.50 429 ILE A C 1
ATOM 3472 O O . ILE A 1 429 ? -13.828 -9.708 25.184 1.00 95.50 429 ILE A O 1
ATOM 3476 N N . LYS A 1 430 ? -11.991 -9.550 23.922 1.00 93.88 430 LYS A N 1
ATOM 3477 C CA . LYS A 1 430 ? -12.489 -10.460 22.888 1.00 93.88 430 LYS A CA 1
ATOM 3478 C C . LYS A 1 430 ? -12.807 -11.855 23.431 1.00 93.88 430 LYS A C 1
ATOM 3480 O O . LYS A 1 430 ? -13.791 -12.471 23.005 1.00 93.88 430 LYS A O 1
ATOM 3485 N N . THR A 1 431 ? -11.986 -12.355 24.354 1.00 93.81 431 THR A N 1
ATOM 3486 C CA . THR A 1 431 ? -12.190 -13.646 25.025 1.00 93.81 431 THR A CA 1
ATOM 3487 C C . THR A 1 431 ? -13.437 -13.618 25.908 1.00 93.81 431 THR A C 1
ATOM 3489 O O . THR A 1 431 ? -14.204 -14.583 25.900 1.00 93.81 431 THR A O 1
ATOM 3492 N N . LEU A 1 432 ? -13.676 -12.515 26.626 1.00 93.12 432 LEU A N 1
ATOM 3493 C CA . LEU A 1 432 ? -14.892 -12.316 27.414 1.00 93.12 432 LEU A CA 1
ATOM 3494 C C . LEU A 1 432 ? -16.139 -12.364 26.525 1.00 93.12 432 LEU A C 1
ATOM 3496 O O . LEU A 1 432 ? -17.058 -13.133 26.803 1.00 93.12 432 LEU A O 1
ATOM 3500 N N . LEU A 1 433 ? -16.151 -11.605 25.425 1.00 91.75 433 LEU A N 1
ATOM 3501 C CA . LEU A 1 433 ? -17.289 -11.586 24.502 1.00 91.75 433 LEU A CA 1
ATOM 3502 C C . LEU A 1 433 ? -17.548 -12.971 23.896 1.00 91.75 433 LEU A C 1
ATOM 3504 O O . LEU A 1 433 ? -18.692 -13.414 23.829 1.00 91.75 433 LEU A O 1
ATOM 3508 N N . ASP A 1 434 ? -16.496 -13.709 23.535 1.00 89.25 434 ASP A N 1
ATOM 3509 C CA . ASP A 1 434 ? -16.628 -15.076 23.017 1.00 89.25 434 ASP A CA 1
ATOM 3510 C C . ASP A 1 434 ? -17.256 -16.062 24.015 1.00 89.25 434 ASP A C 1
ATOM 3512 O O . ASP A 1 434 ? -17.863 -17.043 23.57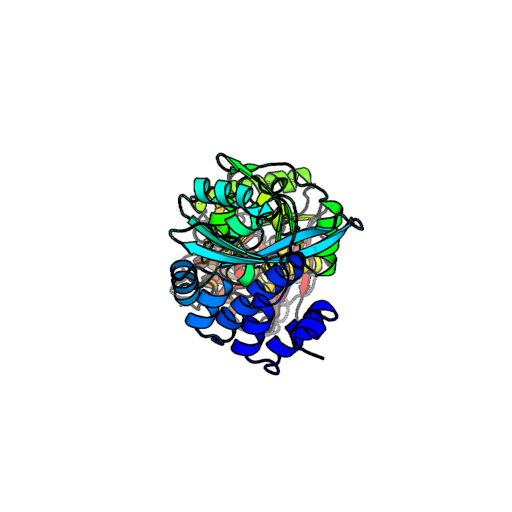7 1.00 89.25 434 ASP A O 1
ATOM 3516 N N . ARG A 1 435 ? -17.105 -15.826 25.327 1.00 88.31 435 ARG A N 1
ATOM 3517 C CA . ARG A 1 435 ? -17.751 -16.629 26.379 1.00 88.31 435 ARG A CA 1
ATOM 3518 C C . ARG A 1 435 ? -19.240 -16.327 26.509 1.00 88.31 435 ARG A C 1
ATOM 3520 O O . ARG A 1 435 ? -19.999 -17.253 26.768 1.00 88.31 435 ARG A O 1
ATOM 3527 N N . VAL A 1 436 ? -19.644 -15.071 26.310 1.00 87.38 436 VAL A N 1
ATOM 3528 C CA . VAL A 1 436 ? -21.064 -14.671 26.274 1.00 87.38 436 VAL A CA 1
ATOM 3529 C C . VAL A 1 436 ? -21.784 -15.382 25.127 1.00 87.38 436 VAL A C 1
ATOM 3531 O O . VAL A 1 436 ? -22.867 -15.926 25.310 1.00 87.38 436 VAL A O 1
ATOM 3534 N N . GLY A 1 437 ? -21.133 -15.459 23.965 1.00 84.12 437 GLY A N 1
ATOM 3535 C CA . GLY A 1 437 ? -21.574 -16.283 22.847 1.00 84.12 437 GLY A CA 1
ATOM 3536 C C . GLY A 1 437 ? -21.956 -15.485 21.604 1.00 84.12 437 GLY A C 1
ATOM 3537 O O . GLY A 1 437 ? -22.644 -14.476 21.645 1.00 84.12 437 GLY A O 1
ATOM 3538 N N . LYS A 1 438 ? -21.560 -16.007 20.442 1.00 78.19 438 LYS A N 1
ATOM 3539 C CA . LYS A 1 438 ? -21.647 -15.299 19.152 1.00 78.19 438 LYS A CA 1
ATOM 3540 C C . LYS A 1 438 ? -23.067 -15.066 18.625 1.00 78.19 438 LYS A C 1
ATOM 3542 O O . LYS A 1 438 ? -23.254 -14.253 17.733 1.00 78.19 438 LYS A O 1
ATOM 3547 N N . LYS A 1 439 ? -24.060 -15.803 19.134 1.00 81.44 439 LYS A N 1
ATOM 3548 C CA . LYS A 1 439 ? -25.464 -15.692 18.696 1.00 81.44 439 LYS A CA 1
ATOM 3549 C C . LYS A 1 439 ? -26.237 -14.578 19.414 1.00 81.44 439 LYS A C 1
ATOM 3551 O O . LYS A 1 439 ? -27.392 -14.350 19.069 1.00 81.44 439 LYS A O 1
ATOM 3556 N N . VAL A 1 440 ? -25.608 -13.923 20.389 1.00 88.31 440 VAL A N 1
ATOM 3557 C CA . VAL A 1 440 ? -26.165 -12.803 21.150 1.00 88.31 440 VAL A CA 1
ATOM 3558 C C . VAL A 1 440 ? -26.018 -11.509 20.346 1.00 88.31 440 VAL A C 1
ATOM 3560 O O . VAL A 1 440 ? -25.044 -11.335 19.612 1.00 88.31 440 VAL A O 1
ATOM 3563 N N . ILE A 1 441 ? -26.991 -10.610 20.476 1.00 92.62 441 ILE A N 1
ATOM 3564 C CA . ILE A 1 441 ? -26.922 -9.239 19.974 1.00 92.62 441 ILE A CA 1
ATOM 3565 C C . ILE A 1 441 ? -26.164 -8.396 20.999 1.00 92.62 441 ILE A C 1
ATOM 3567 O O . ILE A 1 441 ? -26.615 -8.218 22.130 1.00 92.62 441 ILE A O 1
ATOM 3571 N N . TYR A 1 442 ? -25.012 -7.870 20.598 1.00 94.81 442 TYR A N 1
ATOM 3572 C CA . TYR A 1 442 ? -24.189 -6.991 21.418 1.00 94.81 442 TYR A CA 1
ATOM 3573 C C . TYR A 1 442 ? -24.573 -5.530 21.182 1.00 94.81 442 TYR A C 1
ATOM 3575 O O . TYR A 1 442 ? -24.408 -5.015 20.078 1.00 94.81 442 TYR A O 1
ATOM 3583 N N . HIS A 1 443 ? -25.035 -4.848 22.226 1.00 96.62 443 HIS A N 1
ATOM 3584 C CA . HIS A 1 443 ? -25.197 -3.396 22.255 1.00 96.62 443 HIS A CA 1
ATOM 3585 C C . HIS A 1 443 ? -23.901 -2.779 22.786 1.00 96.62 443 HIS A C 1
ATOM 3587 O O . HIS A 1 443 ? -23.640 -2.839 23.985 1.00 96.62 443 HIS A O 1
ATOM 3593 N N . ILE A 1 444 ? -23.054 -2.258 21.899 1.00 97.62 444 ILE A N 1
ATOM 3594 C CA . ILE A 1 444 ? -21.693 -1.822 22.234 1.00 97.62 444 ILE A CA 1
ATOM 3595 C C . ILE A 1 444 ? -21.648 -0.308 22.443 1.00 97.62 444 ILE A C 1
ATOM 3597 O O . ILE A 1 444 ? -22.033 0.462 21.561 1.00 97.62 444 ILE A O 1
ATOM 3601 N N . PHE A 1 445 ? -21.098 0.093 23.587 1.00 97.44 445 PHE A N 1
ATOM 3602 C CA . PHE A 1 445 ? -20.836 1.471 23.991 1.00 97.44 445 PHE A CA 1
ATOM 3603 C C . PHE A 1 445 ? -19.336 1.626 24.278 1.00 97.44 445 PHE A C 1
ATOM 3605 O O . PHE A 1 445 ? -18.743 0.818 24.998 1.00 97.44 445 PHE A O 1
ATOM 3612 N N . LEU A 1 446 ? -18.705 2.646 23.691 1.00 96.12 446 LEU A N 1
ATOM 3613 C CA . LEU A 1 446 ? -17.250 2.825 23.723 1.00 96.12 446 LEU A CA 1
ATOM 3614 C C . LEU A 1 446 ? -16.868 4.150 24.397 1.00 96.12 446 LEU A C 1
ATOM 3616 O O . LEU A 1 446 ? -16.913 5.200 23.761 1.00 96.12 446 LEU A O 1
ATOM 3620 N N . SER A 1 447 ? -16.406 4.075 25.644 1.00 93.94 447 SER A N 1
ATOM 3621 C CA . SER A 1 447 ? -15.683 5.133 26.364 1.00 93.94 447 SER A CA 1
ATOM 3622 C C . SER A 1 447 ? -14.213 4.711 26.493 1.00 93.94 447 SER A C 1
ATOM 3624 O O . SER A 1 447 ? -13.711 4.409 27.570 1.00 93.94 447 SER A O 1
ATOM 3626 N N . CYS A 1 448 ? -13.510 4.566 25.366 1.00 94.00 448 CYS A N 1
ATOM 3627 C CA . CYS A 1 448 ? -12.142 4.037 25.348 1.00 94.00 448 CYS A CA 1
ATOM 3628 C C . CYS A 1 448 ? -11.273 4.680 24.254 1.00 94.00 448 CYS A C 1
ATOM 3630 O O . CYS A 1 448 ? -11.818 5.258 23.306 1.00 94.00 448 CYS A O 1
ATOM 3632 N N . PRO A 1 449 ? -9.932 4.570 24.347 1.00 94.25 449 PRO A N 1
ATOM 3633 C CA . PRO A 1 449 ? -9.025 5.043 23.307 1.00 94.25 449 PRO A CA 1
ATOM 3634 C C . PRO A 1 449 ? -9.306 4.421 21.932 1.00 94.25 449 PRO A C 1
ATOM 3636 O O . PRO A 1 449 ? -9.557 3.221 21.808 1.00 94.25 449 PRO A O 1
ATOM 3639 N N . VAL A 1 450 ? -9.182 5.237 20.882 1.00 96.56 450 VAL A N 1
ATOM 3640 C CA . VAL A 1 450 ? -9.463 4.865 19.482 1.00 96.56 450 VAL A CA 1
ATOM 3641 C C . VAL A 1 450 ? -8.761 3.567 19.029 1.00 96.56 450 VAL A C 1
ATOM 3643 O O . VAL A 1 450 ? -9.440 2.711 18.459 1.00 96.56 450 VAL A O 1
ATOM 3646 N N . PRO A 1 451 ? -7.458 3.342 19.310 1.00 97.00 451 PRO A N 1
ATOM 3647 C CA . PRO A 1 451 ? -6.802 2.084 18.947 1.00 97.00 451 PRO A CA 1
ATOM 3648 C C . PRO A 1 451 ? -7.406 0.846 19.617 1.00 97.00 451 PRO A C 1
ATOM 3650 O O . PRO A 1 451 ? -7.500 -0.196 18.977 1.00 97.00 451 PRO A O 1
ATOM 3653 N N . LEU A 1 452 ? -7.855 0.939 20.876 1.00 96.25 452 LEU A N 1
ATOM 3654 C CA . LEU A 1 452 ? -8.484 -0.193 21.562 1.00 96.25 452 LEU A CA 1
ATOM 3655 C C . LEU A 1 452 ? -9.797 -0.579 20.871 1.00 96.25 452 LEU A C 1
ATOM 3657 O O . LEU A 1 452 ? -10.046 -1.759 20.624 1.00 96.25 452 LEU A O 1
ATOM 3661 N N . ALA A 1 453 ? -10.609 0.419 20.515 1.00 97.56 453 ALA A N 1
ATOM 3662 C CA . ALA A 1 453 ? -11.845 0.211 19.771 1.00 97.56 453 ALA A CA 1
ATOM 3663 C C . ALA A 1 453 ? -11.589 -0.426 18.397 1.00 97.56 453 ALA A C 1
ATOM 3665 O O . ALA A 1 453 ? -12.271 -1.386 18.035 1.00 97.56 453 ALA A O 1
ATOM 3666 N N . PHE A 1 454 ? -10.571 0.049 17.671 1.00 97.81 454 PHE A N 1
ATOM 3667 C CA . PHE A 1 454 ? -10.130 -0.565 16.419 1.00 97.81 454 PHE A CA 1
ATOM 3668 C C . PHE A 1 454 ? -9.717 -2.024 16.607 1.00 97.81 454 PHE A C 1
ATOM 3670 O O . PHE A 1 454 ? -10.218 -2.898 15.902 1.00 97.81 454 PHE A O 1
ATOM 3677 N N . GLY A 1 455 ? -8.836 -2.303 17.572 1.00 96.75 455 GLY A N 1
ATOM 3678 C CA . GLY A 1 455 ? -8.353 -3.653 17.847 1.00 96.75 455 GLY A CA 1
ATOM 3679 C C . GLY A 1 455 ? -9.489 -4.603 18.220 1.00 96.75 455 GLY A C 1
ATOM 3680 O O . GLY A 1 455 ? -9.532 -5.736 17.739 1.00 96.75 455 GLY A O 1
ATOM 3681 N N . LEU A 1 456 ? -10.459 -4.136 19.012 1.00 96.56 456 LEU A N 1
ATOM 3682 C CA . LEU A 1 456 ? -11.642 -4.925 19.330 1.00 96.56 456 LEU A CA 1
ATOM 3683 C C . LEU A 1 456 ? -12.482 -5.212 18.085 1.00 96.56 456 LEU A C 1
ATOM 3685 O O . LEU A 1 456 ? -12.798 -6.378 17.852 1.00 96.56 456 LEU A O 1
ATOM 3689 N N . GLY A 1 457 ? -12.792 -4.193 17.278 1.00 95.94 457 GLY A N 1
ATOM 3690 C CA . GLY A 1 457 ? -13.485 -4.374 16.004 1.00 95.94 457 GLY A CA 1
ATOM 3691 C C . GLY A 1 457 ? -12.781 -5.421 15.141 1.00 95.94 457 GLY A C 1
ATOM 3692 O O . GLY A 1 457 ? -13.391 -6.411 14.751 1.00 95.94 457 GLY A O 1
ATOM 3693 N N . LEU A 1 458 ? -11.465 -5.273 14.964 1.00 95.50 458 LEU A N 1
ATOM 3694 C CA . LEU A 1 458 ? -10.604 -6.175 14.192 1.00 95.50 458 LEU A CA 1
ATOM 3695 C C . LEU A 1 458 ? -10.586 -7.611 14.720 1.00 95.50 458 LEU A C 1
ATOM 3697 O O . LEU A 1 458 ? -10.478 -8.566 13.948 1.00 95.50 458 LEU A O 1
ATOM 3701 N N . SER A 1 459 ? -10.701 -7.777 16.037 1.00 94.12 459 SER A N 1
ATOM 3702 C CA . SER A 1 459 ? -10.772 -9.092 16.668 1.00 94.12 459 SER A CA 1
ATOM 3703 C C . SER A 1 459 ? -12.152 -9.757 16.528 1.00 94.12 459 SER A C 1
ATOM 3705 O O . SER A 1 459 ? -12.288 -10.981 16.660 1.00 94.12 459 SER A O 1
ATOM 3707 N N . MET A 1 460 ? -13.193 -8.964 16.270 1.00 91.94 460 MET A N 1
ATOM 3708 C CA . MET A 1 460 ? -14.546 -9.429 16.000 1.00 91.94 460 MET A CA 1
ATOM 3709 C C . MET A 1 460 ? -14.718 -9.767 14.515 1.00 91.94 460 MET A C 1
ATOM 3711 O O . MET A 1 460 ? -13.870 -9.517 13.667 1.00 91.94 460 MET A O 1
ATOM 3715 N N . LYS A 1 461 ? -15.817 -10.449 14.210 1.00 85.25 461 LYS A N 1
ATOM 3716 C CA . LYS A 1 461 ? -16.156 -10.879 12.853 1.00 85.25 461 LYS A CA 1
ATOM 3717 C C . LYS A 1 461 ? -17.562 -10.422 12.521 1.00 85.25 461 LYS A C 1
ATOM 3719 O O . LYS A 1 461 ? -18.486 -10.853 13.215 1.00 85.25 461 LYS A O 1
ATOM 3724 N N . GLU A 1 462 ? -17.691 -9.597 11.488 1.00 85.06 462 GLU A N 1
ATOM 3725 C CA . GLU A 1 462 ? -18.959 -9.015 11.035 1.00 85.06 462 GLU A CA 1
ATOM 3726 C C . GLU A 1 462 ? -20.001 -10.082 10.667 1.00 85.06 462 GLU A C 1
ATOM 3728 O O . GLU A 1 462 ? -21.178 -9.923 10.956 1.00 85.06 462 GLU A O 1
ATOM 3733 N N . ASP A 1 463 ? -19.578 -11.213 10.103 1.00 83.81 463 ASP A N 1
ATOM 3734 C CA . ASP A 1 463 ? -20.462 -12.308 9.688 1.00 83.81 463 ASP A CA 1
ATOM 3735 C C . ASP A 1 463 ? -20.940 -13.195 10.848 1.00 83.81 463 ASP A C 1
ATOM 3737 O O . ASP A 1 463 ? -21.914 -13.934 10.700 1.00 83.81 463 ASP A O 1
ATOM 3741 N N . THR A 1 464 ? -20.269 -13.155 12.007 1.00 83.88 464 THR A N 1
ATOM 3742 C CA . THR A 1 464 ? -20.617 -14.029 13.140 1.00 83.88 464 THR A CA 1
ATOM 3743 C C . THR A 1 464 ? -21.096 -13.310 14.388 1.00 83.88 464 THR A C 1
ATOM 3745 O O . THR A 1 464 ? -21.716 -13.965 15.216 1.00 83.88 464 THR A O 1
ATOM 3748 N N . HIS A 1 465 ? -20.759 -12.035 14.585 1.00 88.81 465 HIS A N 1
ATOM 3749 C CA . HIS A 1 465 ? -21.183 -11.272 15.760 1.00 88.81 465 HIS A CA 1
ATOM 3750 C C . HIS A 1 465 ? -22.258 -10.278 15.345 1.00 88.81 465 HIS A C 1
ATOM 3752 O O . HIS A 1 465 ? -22.022 -9.445 14.473 1.00 88.81 465 HIS A O 1
ATOM 3758 N N . LYS A 1 466 ? -23.414 -10.349 16.002 1.00 93.12 466 LYS A N 1
ATOM 3759 C CA . LYS A 1 466 ? -24.503 -9.390 15.831 1.00 93.12 466 LYS A CA 1
ATOM 3760 C C . LYS A 1 466 ? -24.247 -8.188 16.729 1.00 93.12 466 LYS A C 1
ATOM 3762 O O . LYS A 1 466 ? -24.214 -8.337 17.945 1.00 93.12 466 LYS A O 1
ATOM 3767 N N . VAL A 1 467 ? -24.033 -7.019 16.150 1.00 95.19 467 VAL A N 1
ATOM 3768 C CA . VAL A 1 467 ? -23.603 -5.804 16.842 1.00 95.19 467 VAL A CA 1
ATOM 3769 C C . VAL A 1 467 ? -24.555 -4.664 16.510 1.00 95.19 467 VAL A C 1
ATOM 3771 O O . VAL A 1 467 ? -24.862 -4.423 15.347 1.00 95.19 467 VAL A O 1
ATOM 3774 N N . LYS A 1 468 ? -24.972 -3.935 17.543 1.00 97.06 468 LYS A N 1
ATOM 3775 C CA . LYS A 1 468 ? -25.501 -2.573 17.470 1.00 97.06 468 LYS A CA 1
ATOM 3776 C C . LYS A 1 468 ? -24.493 -1.672 18.172 1.00 97.06 468 LYS A C 1
ATOM 3778 O O . LYS A 1 468 ? -24.271 -1.823 19.371 1.00 97.06 468 LYS A O 1
ATOM 3783 N N . LEU A 1 469 ? -23.849 -0.785 17.427 1.00 98.00 469 LEU A N 1
ATOM 3784 C CA . LEU A 1 469 ? -22.824 0.114 17.946 1.00 98.00 469 LEU A CA 1
ATOM 3785 C C . LEU A 1 469 ? -23.405 1.511 18.129 1.00 98.00 469 LEU A C 1
ATOM 3787 O O . LEU A 1 469 ? -23.984 2.073 17.196 1.00 98.00 469 LEU A O 1
ATOM 3791 N N . TYR A 1 470 ? -23.190 2.073 19.313 1.00 97.62 470 TYR A N 1
ATOM 3792 C CA . TYR A 1 470 ? -23.676 3.395 19.673 1.00 97.62 470 TYR A CA 1
ATOM 3793 C C . TYR A 1 470 ? -22.515 4.380 19.822 1.00 97.62 470 TYR A C 1
ATOM 3795 O O . TYR A 1 470 ? -21.456 4.041 20.355 1.00 97.62 470 TYR A O 1
ATOM 3803 N N . SER A 1 471 ? -22.714 5.613 19.358 1.00 95.50 471 SER A N 1
ATOM 3804 C CA . SER A 1 471 ? -21.765 6.714 19.525 1.00 95.50 471 SER A CA 1
ATOM 3805 C C . SER A 1 471 ? -22.401 7.831 20.341 1.00 95.50 471 SER A C 1
ATOM 3807 O O . SER A 1 471 ? -23.528 8.237 20.062 1.00 95.50 471 SER A O 1
ATOM 3809 N N . TYR A 1 472 ? -21.682 8.313 21.354 1.00 91.81 472 TYR A N 1
ATOM 3810 C CA . TYR A 1 472 ? -22.129 9.431 22.174 1.00 91.81 472 TYR A CA 1
ATOM 3811 C C . TYR A 1 472 ? -21.849 10.751 21.458 1.00 91.81 472 TYR A C 1
ATOM 3813 O O . TYR A 1 472 ? -20.696 11.074 21.165 1.00 91.81 472 TYR A O 1
ATOM 3821 N N . SER A 1 473 ? -22.895 11.524 21.182 1.00 88.12 473 SER A N 1
ATOM 3822 C CA . SER A 1 473 ? -22.769 12.865 20.615 1.00 88.12 473 SER A CA 1
ATOM 3823 C C . SER A 1 473 ? -23.886 13.762 21.137 1.00 88.12 473 SER A C 1
ATOM 3825 O O . SER A 1 473 ? -25.032 13.340 21.282 1.00 88.12 473 SER A O 1
ATOM 3827 N N . ARG A 1 474 ? -23.546 15.023 21.433 1.00 83.19 474 ARG A N 1
ATOM 3828 C CA . ARG A 1 474 ? -24.505 16.062 21.859 1.00 83.19 474 ARG A CA 1
ATOM 3829 C C . ARG A 1 474 ? -25.382 15.677 23.063 1.00 83.19 474 ARG A C 1
ATOM 3831 O O . ARG A 1 474 ? -26.511 16.143 23.162 1.00 83.19 474 ARG A O 1
ATOM 3838 N N . GLY A 1 475 ? -24.843 14.882 23.987 1.00 85.56 475 GLY A N 1
ATO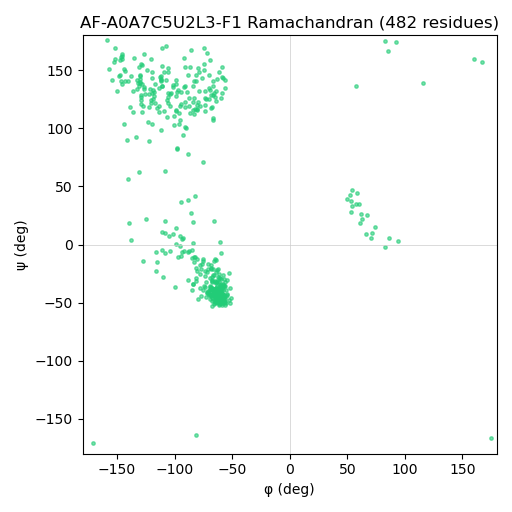M 3839 C CA . GLY A 1 475 ? -25.523 14.518 25.232 1.00 85.56 475 GLY A CA 1
ATOM 3840 C C . GLY A 1 475 ? -26.306 13.206 25.192 1.00 85.56 475 GLY A C 1
ATOM 3841 O O . GLY A 1 475 ? -26.937 12.881 26.188 1.00 85.56 475 GLY A O 1
ATOM 3842 N N . ASP A 1 476 ? -26.279 12.467 24.078 1.00 90.50 476 ASP A N 1
ATOM 3843 C CA . ASP A 1 476 ? -27.017 11.208 23.941 1.00 90.50 476 ASP A CA 1
ATOM 3844 C C . ASP A 1 476 ? -26.270 10.192 23.056 1.00 90.50 476 ASP A C 1
ATOM 3846 O O . ASP A 1 476 ? -25.365 10.546 22.291 1.00 90.50 476 ASP A O 1
ATOM 3850 N N . TYR A 1 477 ? -26.642 8.920 23.166 1.00 94.81 477 TYR A N 1
ATOM 3851 C CA . TYR A 1 477 ? -26.143 7.831 22.338 1.00 94.81 477 TYR A CA 1
ATOM 3852 C C . TYR A 1 477 ? -26.996 7.653 21.082 1.00 94.81 477 TYR A C 1
ATOM 3854 O O . TYR A 1 477 ? -28.211 7.503 21.135 1.00 94.81 477 TYR A O 1
ATOM 3862 N N . HIS A 1 478 ? -26.336 7.569 19.930 1.00 95.31 478 HIS A N 1
ATOM 3863 C CA . HIS A 1 478 ? -26.987 7.341 18.641 1.00 95.31 478 HIS A CA 1
ATOM 3864 C C . HIS A 1 478 ? -26.514 6.020 18.057 1.00 95.31 478 HIS A C 1
ATOM 3866 O O . HIS A 1 478 ? -25.321 5.716 18.106 1.00 95.31 478 HIS A O 1
ATOM 3872 N N . LEU A 1 479 ? -27.425 5.237 17.480 1.00 97.19 479 LEU A N 1
ATOM 3873 C CA . LEU A 1 479 ? -27.055 4.038 16.728 1.00 97.19 479 LEU A CA 1
ATOM 3874 C C . LEU A 1 479 ? -26.312 4.461 15.453 1.00 97.19 479 LEU A C 1
ATOM 3876 O O . LEU A 1 479 ? -26.884 5.150 14.612 1.00 97.19 479 LEU A O 1
ATOM 3880 N N . VAL A 1 480 ? -25.055 4.041 15.307 1.00 97.50 480 VAL A N 1
ATOM 3881 C CA . VAL A 1 480 ? -24.201 4.411 14.159 1.00 97.50 480 VAL A CA 1
ATOM 3882 C C . VAL A 1 480 ? -23.820 3.225 13.275 1.00 97.50 480 VAL A C 1
ATOM 3884 O O . VAL A 1 480 ? -23.362 3.406 12.152 1.00 97.50 480 VAL A O 1
ATOM 3887 N N . PHE A 1 481 ? -24.009 1.998 13.762 1.00 97.31 481 PHE A N 1
ATOM 3888 C CA . PHE A 1 481 ? -23.807 0.783 12.976 1.00 97.31 481 PHE A CA 1
ATOM 3889 C C . PHE A 1 481 ? -24.654 -0.370 13.521 1.00 97.31 481 PHE A C 1
ATOM 3891 O O . PHE A 1 481 ? -24.791 -0.530 14.736 1.00 97.31 481 PHE A O 1
ATOM 3898 N N . SER A 1 482 ? -25.205 -1.184 12.619 1.00 95.94 482 SER A N 1
ATOM 3899 C CA . SER A 1 482 ? -25.938 -2.407 12.952 1.00 95.94 482 SER A CA 1
ATOM 3900 C C . SER A 1 482 ? -25.801 -3.449 11.842 1.00 95.94 482 SER A C 1
ATOM 3902 O O . SER A 1 482 ? -26.055 -3.136 10.682 1.00 95.94 482 SER A O 1
ATOM 3904 N N . ASN A 1 483 ? -25.474 -4.692 12.203 1.00 93.19 483 ASN A N 1
ATOM 3905 C CA . ASN A 1 483 ? -25.430 -5.857 11.299 1.00 93.19 483 ASN A CA 1
ATOM 3906 C C . ASN A 1 483 ? -26.313 -7.030 11.789 1.00 93.19 483 ASN A C 1
ATOM 3908 O O . ASN A 1 483 ? -26.052 -8.191 11.467 1.00 93.19 483 ASN A O 1
ATOM 3912 N N . VAL A 1 484 ? -27.304 -6.726 12.635 1.00 88.50 484 VAL A N 1
ATOM 3913 C CA . VAL A 1 484 ? -28.199 -7.689 13.310 1.00 88.50 484 VAL A CA 1
ATOM 3914 C C . VAL A 1 484 ? -29.196 -8.366 12.379 1.00 88.50 484 VAL A C 1
ATOM 3916 O O . VAL A 1 484 ? -29.794 -7.639 11.555 1.00 88.50 484 VAL A O 1
#

Solvent-accessible surface area (backbone atoms only — not comparable to full-atom values): 26232 Å² total; per-residue (Å²): 130,53,70,49,62,41,38,75,75,36,48,70,58,46,51,49,37,38,77,72,64,77,38,52,74,66,58,50,49,54,31,60,72,68,52,60,80,89,50,47,58,59,52,22,30,50,54,29,52,52,50,48,38,29,72,76,67,68,53,71,53,63,70,55,43,18,67,72,69,75,37,61,66,61,24,52,47,62,75,73,47,85,61,28,49,37,44,24,59,44,70,41,88,90,78,65,47,49,47,78,39,44,36,40,38,37,83,42,95,50,75,44,56,67,44,73,76,44,49,64,55,48,52,48,47,26,68,69,70,74,44,33,40,33,41,40,36,44,53,73,76,82,75,45,38,52,45,42,20,51,52,51,18,60,73,33,72,22,43,55,56,74,69,39,69,42,58,38,30,32,10,30,58,53,76,87,74,42,75,43,90,64,80,66,53,68,46,37,40,52,46,28,48,76,70,72,25,48,65,36,47,52,91,60,49,90,50,64,67,50,54,41,53,52,67,57,42,84,59,35,83,44,66,34,33,38,33,47,58,29,54,72,68,60,45,53,53,50,42,52,52,45,32,50,37,53,15,62,74,69,76,45,88,57,60,64,68,46,50,26,60,64,68,75,42,70,52,55,53,70,34,66,52,80,76,52,53,74,42,39,54,54,54,26,48,57,49,45,53,63,77,66,38,70,90,75,40,89,52,40,32,42,35,38,37,66,50,55,61,29,58,43,34,18,54,34,18,28,70,64,49,50,78,56,35,28,32,33,32,44,80,54,97,93,41,56,40,72,24,36,78,20,66,92,49,36,48,60,39,59,47,78,65,63,76,93,68,57,77,48,62,44,78,49,77,45,76,73,78,88,49,85,62,49,99,48,38,34,29,38,38,38,41,30,58,63,55,90,56,63,66,62,51,53,49,51,32,59,79,69,69,54,43,40,46,33,40,42,36,32,45,64,90,43,49,52,76,77,94,44,80,45,47,60,53,29,15,48,54,48,36,53,53,59,70,77,36,54,86,32,38,33,40,38,39,74,39,41,53,36,55,56,33,17,47,39,20,24,45,44,47,65,93,58,42,25,36,39,35,36,40,81,55,98,91,44,74,40,75,37,46,72,66,108